Protein AF-0000000068181407 (afdb_homodimer)

Structure (mmCIF, N/CA/C/O backbone):
data_AF-0000000068181407-model_v1
#
loop_
_entity.id
_entity.type
_entity.pdbx_description
1 polymer 'Ferric uptake regulator family'
#
loop_
_atom_site.group_PDB
_atom_site.id
_atom_site.type_symbol
_atom_site.label_atom_id
_atom_site.label_alt_id
_atom_site.label_comp_id
_atom_site.label_asym_id
_atom_site.label_entity_id
_atom_site.label_seq_id
_atom_site.pdbx_PDB_ins_code
_atom_site.Cartn_x
_atom_site.Cartn_y
_atom_site.Cartn_z
_atom_site.occupancy
_atom_site.B_iso_or_equiv
_atom_site.auth_seq_id
_atom_site.auth_comp_id
_atom_site.auth_asym_id
_atom_site.auth_atom_id
_atom_site.pdbx_PDB_model_num
ATOM 1 N N . MET A 1 1 ? -2.697 -42.688 -22.031 1 29.45 1 MET A N 1
ATOM 2 C CA . MET A 1 1 ? -2.412 -41.875 -20.859 1 29.45 1 MET A CA 1
ATOM 3 C C . MET A 1 1 ? -1.99 -40.469 -21.281 1 29.45 1 MET A C 1
ATOM 5 O O . MET A 1 1 ? -0.887 -40.281 -21.781 1 29.45 1 MET A O 1
ATOM 9 N N . GLY A 1 2 ? -2.799 -39.781 -22.062 1 36.78 2 GLY A N 1
ATOM 10 C CA . GLY A 1 2 ? -2.494 -38.469 -22.625 1 36.78 2 GLY A CA 1
ATOM 11 C C . GLY A 1 2 ? -1.688 -37.594 -21.703 1 36.78 2 GLY A C 1
ATOM 12 O O . GLY A 1 2 ? -1.78 -37.719 -20.484 1 36.78 2 GLY A O 1
ATOM 13 N N . SER A 1 3 ? -0.492 -37.312 -22.047 1 40.19 3 SER A N 1
ATOM 14 C CA . SER A 1 3 ? 0.405 -36.438 -21.297 1 40.19 3 SER A CA 1
ATOM 15 C C . SER A 1 3 ? -0.364 -35.312 -20.609 1 40.19 3 SER A C 1
ATOM 17 O O . SER A 1 3 ? -0.998 -34.469 -21.281 1 40.19 3 SER A O 1
ATOM 19 N N . ARG A 1 4 ? -1.211 -35.469 -19.688 1 43.84 4 ARG A N 1
ATOM 20 C CA . ARG A 1 4 ? -1.927 -34.438 -18.953 1 43.84 4 ARG A CA 1
ATOM 21 C C . ARG A 1 4 ? -1.053 -33.219 -18.75 1 43.84 4 ARG A C 1
ATOM 23 O O . ARG A 1 4 ? -0.307 -33.125 -17.766 1 43.84 4 ARG A O 1
ATOM 30 N N . ALA A 1 5 ? -0.353 -32.75 -19.75 1 47.09 5 ALA A N 1
ATOM 31 C CA . ALA A 1 5 ? 0.424 -31.516 -19.812 1 47.09 5 ALA A CA 1
ATOM 32 C C . ALA A 1 5 ? -0.215 -30.422 -18.953 1 47.09 5 ALA A C 1
ATOM 34 O O . ALA A 1 5 ? -1.367 -30.031 -19.188 1 47.09 5 ALA A O 1
ATOM 35 N N . GLY A 1 6 ? -0.017 -30.438 -17.719 1 54.44 6 GLY A N 1
ATOM 36 C CA . GLY A 1 6 ? -0.616 -29.578 -16.703 1 54.44 6 GLY A CA 1
ATOM 37 C C . GLY A 1 6 ? -0.786 -28.141 -17.141 1 54.44 6 GLY A C 1
ATOM 38 O O . GLY A 1 6 ? -0.057 -27.672 -18.016 1 54.44 6 GLY A O 1
ATOM 39 N N . HIS A 1 7 ? -2.053 -27.656 -17.281 1 68.62 7 HIS A N 1
ATOM 40 C CA . HIS A 1 7 ? -2.355 -26.266 -17.609 1 68.62 7 HIS A CA 1
ATOM 41 C C . HIS A 1 7 ? -1.325 -25.312 -17 1 68.62 7 HIS A C 1
ATOM 43 O O . HIS A 1 7 ? -0.854 -25.547 -15.883 1 68.62 7 HIS A O 1
ATOM 49 N N . PRO A 1 8 ? -0.578 -24.578 -17.891 1 79.62 8 PRO A N 1
ATOM 50 C CA . PRO A 1 8 ? 0.436 -23.625 -17.453 1 79.62 8 PRO A CA 1
ATOM 51 C C . PRO A 1 8 ? 0.16 -23.094 -16.047 1 79.62 8 PRO A C 1
ATOM 53 O O . PRO A 1 8 ? 1.093 -22.906 -15.258 1 79.62 8 PRO A O 1
ATOM 56 N N . CYS A 1 9 ? -1.023 -23.094 -15.633 1 82.19 9 CYS A N 1
ATOM 57 C CA . CYS A 1 9 ? -1.385 -22.594 -14.312 1 82.19 9 CYS A CA 1
ATOM 58 C C . CYS A 1 9 ? -0.995 -23.594 -13.227 1 82.19 9 CYS A C 1
ATOM 60 O O . CYS A 1 9 ? -0.525 -23.203 -12.156 1 82.19 9 CYS A O 1
ATOM 62 N N . SER A 1 10 ? -1.112 -24.844 -13.578 1 86.62 10 SER A N 1
ATOM 63 C CA . SER A 1 10 ? -0.774 -25.875 -12.602 1 86.62 10 SER A CA 1
ATOM 64 C C . SER A 1 10 ? 0.728 -25.906 -12.344 1 86.62 10 SER A C 1
ATOM 66 O O . SER A 1 10 ? 1.158 -26.125 -11.203 1 86.62 10 SER A O 1
ATOM 68 N N . LEU A 1 11 ? 1.433 -25.688 -13.359 1 85.56 11 LEU A N 1
ATOM 69 C CA . LEU A 1 11 ? 2.887 -25.703 -13.242 1 85.56 11 LEU A CA 1
ATOM 70 C C . LEU A 1 11 ? 3.363 -24.547 -12.352 1 85.56 11 LEU A C 1
ATOM 72 O O . LEU A 1 11 ? 4.301 -24.719 -11.57 1 85.56 11 LEU A O 1
ATOM 76 N N . LYS A 1 12 ? 2.758 -23.469 -12.453 1 86.5 12 LYS A N 1
ATOM 77 C CA . LYS A 1 12 ? 3.096 -22.312 -11.633 1 86.5 12 LYS A CA 1
ATOM 78 C C . LYS A 1 12 ? 2.824 -22.578 -10.156 1 86.5 12 LYS A C 1
ATOM 80 O O . LYS A 1 12 ? 3.615 -22.203 -9.289 1 86.5 12 LYS A O 1
ATOM 85 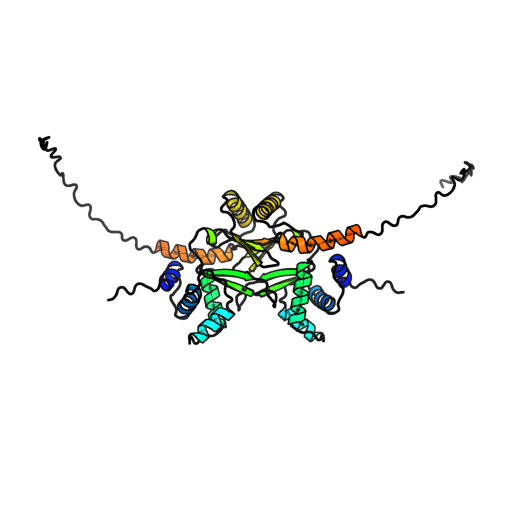N N . LEU A 1 13 ? 1.758 -23.266 -9.906 1 92 13 LEU A N 1
ATOM 86 C CA . LEU A 1 13 ? 1.399 -23.594 -8.531 1 92 13 LEU A CA 1
ATOM 87 C C . LEU A 1 13 ? 2.363 -24.625 -7.945 1 92 13 LEU A C 1
ATOM 89 O O . LEU A 1 13 ? 2.803 -24.484 -6.801 1 92 13 LEU A O 1
ATOM 93 N N . GLN A 1 14 ? 2.684 -25.547 -8.781 1 89.06 14 GLN A N 1
ATOM 94 C CA . GLN A 1 14 ? 3.619 -26.578 -8.344 1 89.06 14 GLN A CA 1
ATOM 95 C C . GLN A 1 14 ? 4.992 -25.984 -8.047 1 89.06 14 GLN A C 1
ATOM 97 O O . GLN A 1 14 ? 5.617 -26.328 -7.043 1 89.06 14 GLN A O 1
ATOM 102 N N . ALA A 1 15 ? 5.41 -25.125 -8.875 1 85.38 15 ALA A N 1
ATOM 103 C CA . ALA A 1 15 ? 6.703 -24.453 -8.703 1 85.38 15 ALA A CA 1
ATOM 104 C C . ALA A 1 15 ? 6.738 -23.656 -7.402 1 85.38 15 ALA A C 1
ATOM 106 O O . ALA A 1 15 ? 7.797 -23.484 -6.797 1 85.38 15 ALA A O 1
ATOM 107 N N . ALA A 1 16 ? 5.578 -23.266 -6.977 1 86.94 16 ALA A N 1
ATOM 108 C CA . ALA A 1 16 ? 5.477 -22.453 -5.762 1 86.94 16 ALA A CA 1
ATOM 109 C C . ALA A 1 16 ? 5.172 -23.328 -4.547 1 86.94 16 ALA A C 1
ATOM 111 O O . ALA A 1 16 ? 4.988 -22.812 -3.439 1 86.94 16 ALA A O 1
ATOM 112 N N . GLY A 1 17 ? 5.055 -24.578 -4.734 1 89.5 17 GLY A N 1
ATOM 113 C CA . GLY A 1 17 ? 4.77 -25.516 -3.656 1 89.5 17 GLY A CA 1
ATOM 114 C C . GLY A 1 17 ? 3.322 -25.484 -3.205 1 89.5 17 GLY A C 1
ATOM 115 O O . GLY A 1 17 ? 3.023 -25.766 -2.043 1 89.5 17 GLY A O 1
ATOM 116 N N . LEU A 1 18 ? 2.502 -25.078 -4.059 1 91.69 18 LEU A N 1
ATOM 117 C CA . LEU A 1 18 ? 1.086 -24.969 -3.719 1 91.69 18 LEU A CA 1
ATOM 118 C C . LEU A 1 18 ? 0.282 -26.062 -4.414 1 91.69 18 LEU A C 1
ATOM 120 O O . LEU A 1 18 ? 0.565 -26.422 -5.562 1 91.69 18 LEU A O 1
ATOM 124 N N . ARG A 1 19 ? -0.772 -26.469 -3.686 1 92.56 19 ARG A N 1
ATOM 125 C CA . ARG A 1 19 ? -1.704 -27.406 -4.297 1 92.56 19 ARG A CA 1
ATOM 126 C C . ARG A 1 19 ? -2.525 -26.734 -5.391 1 92.56 19 ARG A C 1
ATOM 128 O O . ARG A 1 19 ? -2.918 -25.578 -5.254 1 92.56 19 ARG A O 1
ATOM 135 N N . SER A 1 20 ? -2.781 -27.531 -6.41 1 93.12 20 SER A N 1
ATOM 136 C CA . SER A 1 20 ? -3.607 -27.031 -7.504 1 93.12 20 SER A CA 1
ATOM 137 C C . SER A 1 20 ? -5.09 -27.172 -7.188 1 93.12 20 SER A C 1
ATOM 139 O O .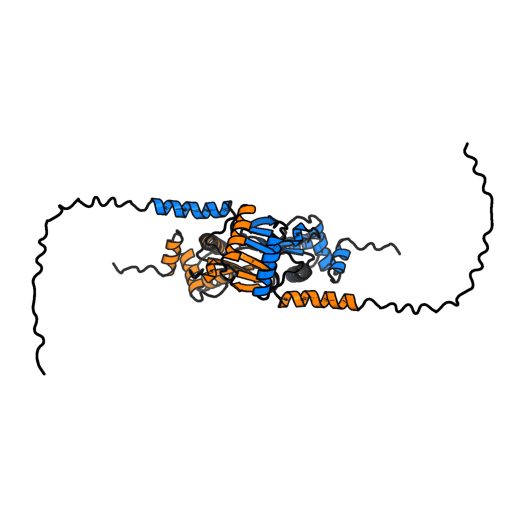 SER A 1 20 ? -5.766 -28.047 -7.75 1 93.12 20 SER A O 1
ATOM 141 N N . THR A 1 21 ? -5.613 -26.281 -6.43 1 94.12 21 THR A N 1
ATOM 142 C CA . THR A 1 21 ? -7.043 -26.312 -6.133 1 94.12 21 THR A CA 1
ATOM 143 C C . THR A 1 21 ? -7.836 -25.609 -7.234 1 94.12 21 THR A C 1
ATOM 145 O O . THR A 1 21 ? -7.285 -24.828 -8 1 94.12 21 THR A O 1
ATOM 148 N N . SER A 1 22 ? -9.07 -25.969 -7.254 1 93.94 22 SER A N 1
ATOM 149 C CA . SER A 1 22 ? -9.938 -25.359 -8.258 1 93.94 22 SER A CA 1
ATOM 150 C C . SER A 1 22 ? -9.969 -23.844 -8.117 1 93.94 22 SER A C 1
ATOM 152 O O . SER A 1 22 ? -9.961 -23.125 -9.117 1 93.94 22 SER A O 1
ATOM 154 N N . THR A 1 23 ? -9.969 -23.406 -6.902 1 94.81 23 THR A N 1
ATOM 155 C CA . THR A 1 23 ? -10.008 -21.984 -6.625 1 94.81 23 THR A CA 1
ATOM 156 C C . THR A 1 23 ? -8.758 -21.297 -7.164 1 94.81 23 THR A C 1
ATOM 158 O O . THR A 1 23 ? -8.844 -20.312 -7.895 1 94.81 23 THR A O 1
ATOM 161 N N . ARG A 1 24 ? -7.664 -21.844 -6.844 1 95.62 24 ARG A N 1
ATOM 162 C CA . ARG A 1 24 ? -6.398 -21.266 -7.281 1 95.62 24 ARG A CA 1
ATOM 163 C C . ARG A 1 24 ? -6.285 -21.281 -8.805 1 95.62 24 ARG A C 1
ATOM 165 O O . ARG A 1 24 ? -5.867 -20.297 -9.406 1 95.62 24 ARG A O 1
ATOM 172 N N . LEU A 1 25 ? -6.703 -22.344 -9.344 1 94.62 25 LEU A N 1
ATOM 173 C CA . LEU A 1 25 ? -6.637 -22.469 -10.797 1 94.62 25 LEU A CA 1
ATOM 174 C C . LEU A 1 25 ? -7.574 -21.469 -11.469 1 94.62 25 LEU A C 1
ATOM 176 O O . LEU A 1 25 ? -7.215 -20.859 -12.477 1 94.62 25 LEU A O 1
ATOM 180 N N . SER A 1 26 ? -8.734 -21.359 -10.977 1 95.44 26 SER A N 1
ATOM 181 C CA . SER A 1 26 ? -9.695 -20.422 -11.539 1 95.44 26 SER A CA 1
ATOM 182 C C . SER A 1 26 ? -9.188 -19 -11.469 1 95.44 26 SER A C 1
ATOM 184 O O . SER A 1 26 ? -9.344 -18.219 -12.414 1 95.44 26 SER A O 1
ATOM 186 N N . ILE A 1 27 ? -8.57 -18.656 -10.398 1 96.31 27 ILE A N 1
ATOM 187 C CA . ILE A 1 27 ? -8.016 -17.328 -10.219 1 96.31 27 ILE A CA 1
ATOM 188 C C . ILE A 1 27 ? -6.883 -17.094 -11.227 1 96.31 27 ILE A C 1
ATOM 190 O O . ILE A 1 27 ? -6.816 -16.047 -11.875 1 96.31 27 ILE A O 1
ATOM 194 N N . LEU A 1 28 ? -6.082 -18.062 -11.375 1 95 28 LEU A N 1
ATOM 195 C CA . LEU A 1 28 ? -4.961 -17.938 -12.305 1 95 28 LEU A CA 1
ATOM 196 C C . LEU A 1 28 ? -5.457 -17.797 -13.734 1 95 28 LEU A C 1
ATOM 198 O O . LEU A 1 28 ? -4.871 -17.047 -14.531 1 95 28 LEU A O 1
ATOM 202 N N . LYS A 1 29 ? -6.477 -18.469 -14.031 1 93.12 29 LYS A N 1
ATOM 203 C CA . LYS A 1 29 ? -7.047 -18.359 -15.367 1 93.12 29 LYS A CA 1
ATOM 204 C C . LYS A 1 29 ? -7.516 -16.938 -15.648 1 93.12 29 LYS A C 1
ATOM 206 O O . LYS A 1 29 ? -7.316 -16.406 -16.75 1 93.12 29 LYS A O 1
ATOM 211 N N . VAL A 1 30 ? -8.125 -16.328 -14.711 1 94.38 30 VAL A N 1
ATOM 212 C CA . VAL A 1 30 ? -8.562 -14.945 -14.836 1 94.38 30 VAL A CA 1
ATOM 213 C C . VAL A 1 30 ? -7.359 -14.039 -15.094 1 94.38 30 VAL A C 1
ATOM 215 O O . VAL A 1 30 ? -7.398 -13.188 -15.977 1 94.38 30 VAL A O 1
ATOM 218 N N . LEU A 1 31 ? -6.324 -14.297 -14.367 1 93.75 31 LEU A N 1
ATOM 219 C CA . LEU A 1 31 ? -5.152 -13.43 -14.422 1 93.75 31 LEU A CA 1
ATOM 220 C C . LEU A 1 31 ? -4.344 -13.688 -15.688 1 93.75 31 LEU A C 1
ATOM 222 O O . LEU A 1 31 ? -3.689 -12.781 -16.219 1 93.75 31 LEU A O 1
ATOM 226 N N . GLU A 1 32 ? -4.414 -14.82 -16.203 1 91.06 32 GLU A N 1
ATOM 227 C CA . GLU A 1 32 ? -3.662 -15.195 -17.391 1 91.06 32 GLU A CA 1
ATOM 228 C C . GLU A 1 32 ? -4.262 -14.547 -18.641 1 91.06 32 GLU A C 1
ATOM 230 O O . GLU A 1 32 ? -3.568 -14.367 -19.641 1 91.06 32 GLU A O 1
ATOM 235 N N . ALA A 1 33 ? -5.52 -14.328 -18.562 1 89.56 33 ALA A N 1
ATOM 236 C CA . ALA A 1 33 ? -6.164 -13.695 -19.719 1 89.56 33 ALA A CA 1
ATOM 237 C C . ALA A 1 33 ? -5.48 -12.375 -20.062 1 89.56 33 ALA A C 1
ATOM 239 O O . ALA A 1 33 ? -5.391 -12.016 -21.234 1 89.56 33 ALA A O 1
ATOM 240 N N . ASP A 1 34 ? -4.945 -11.656 -19.109 1 88.62 34 ASP A N 1
ATOM 241 C CA . ASP A 1 34 ? -4.098 -10.477 -19.234 1 88.62 34 ASP A CA 1
ATOM 242 C C . ASP A 1 34 ? -3.064 -10.406 -18.125 1 88.62 34 ASP A C 1
ATOM 244 O O . ASP A 1 34 ? -3.311 -9.805 -17.078 1 88.62 34 ASP A O 1
ATOM 248 N N . SER A 1 35 ? -1.988 -10.906 -18.438 1 83.88 35 SER A N 1
ATOM 249 C CA . SER A 1 35 ? -0.997 -11.148 -17.391 1 83.88 35 SER A CA 1
ATOM 250 C C . SER A 1 35 ? -0.324 -9.852 -16.953 1 83.88 35 SER A C 1
ATOM 252 O O . SER A 1 35 ? 0.334 -9.812 -15.906 1 83.88 35 SER A O 1
ATOM 254 N N . GLN A 1 36 ? -0.503 -8.805 -17.75 1 82.81 36 GLN A N 1
ATOM 255 C CA . GLN A 1 36 ? 0.172 -7.555 -17.406 1 82.81 36 GLN A CA 1
ATOM 256 C C . GLN A 1 36 ? -0.766 -6.602 -16.672 1 82.81 36 GLN A C 1
ATOM 258 O O . GLN A 1 36 ? -0.341 -5.543 -16.203 1 82.81 36 GLN A O 1
ATOM 263 N N . ARG A 1 37 ? -1.899 -7.039 -16.516 1 87.56 37 ARG A N 1
ATOM 264 C CA . ARG A 1 37 ? -2.924 -6.176 -15.938 1 87.56 37 ARG A CA 1
ATOM 265 C C . ARG A 1 37 ? -2.92 -6.273 -14.414 1 87.56 37 ARG A C 1
ATOM 267 O O . ARG A 1 37 ? -2.865 -7.375 -13.859 1 87.56 37 ARG A O 1
ATOM 274 N N . TRP A 1 38 ? -2.895 -5.125 -13.805 1 89.19 38 TRP A N 1
ATOM 275 C CA . TRP A 1 38 ? -3.191 -5.062 -12.375 1 89.19 38 TRP A CA 1
ATOM 276 C C . TRP A 1 38 ? -4.695 -5.086 -12.133 1 89.19 38 TRP A C 1
ATOM 278 O O . TRP A 1 38 ? -5.438 -4.297 -12.727 1 89.19 38 TRP A O 1
ATOM 288 N N . ILE A 1 39 ? -5.164 -5.996 -11.297 1 93.12 39 ILE A N 1
ATOM 289 C CA . ILE A 1 39 ? -6.602 -6.148 -11.109 1 93.12 39 ILE A CA 1
ATOM 290 C C . ILE A 1 39 ? -6.918 -6.254 -9.617 1 93.12 39 ILE A C 1
ATOM 292 O O . ILE A 1 39 ? -6.188 -6.902 -8.867 1 93.12 39 ILE A O 1
ATOM 296 N N . GLU A 1 40 ? -8.023 -5.699 -9.211 1 92.44 40 GLU A N 1
ATOM 297 C CA . GLU A 1 40 ? -8.469 -5.754 -7.82 1 92.44 40 GLU A CA 1
ATOM 298 C C . GLU A 1 40 ? -9.055 -7.117 -7.48 1 92.44 40 GLU A C 1
ATOM 300 O O . GLU A 1 40 ? -9.625 -7.789 -8.344 1 92.44 40 GLU A O 1
ATOM 305 N N . GLY A 1 41 ? -8.984 -7.453 -6.184 1 94.56 41 GLY A N 1
ATOM 306 C CA . GLY A 1 41 ? -9.562 -8.711 -5.738 1 94.56 41 GLY A CA 1
ATOM 307 C C . GLY A 1 41 ? -11.047 -8.812 -6.012 1 94.56 41 GLY A C 1
ATOM 308 O O . GLY A 1 41 ? -11.539 -9.867 -6.441 1 94.56 41 GLY A O 1
ATOM 309 N N . GLU A 1 42 ? -11.734 -7.707 -5.773 1 93.31 42 GLU A N 1
ATOM 310 C CA . GLU A 1 42 ? -13.172 -7.688 -6.031 1 93.31 42 GLU A CA 1
ATOM 311 C C . GLU A 1 42 ? -13.469 -7.898 -7.516 1 93.31 42 GLU A C 1
ATOM 313 O O . GLU A 1 42 ? -14.461 -8.539 -7.871 1 93.31 42 GLU A O 1
ATOM 318 N N . ALA A 1 43 ? -12.68 -7.344 -8.328 1 94.75 43 ALA A N 1
ATOM 319 C CA . ALA A 1 43 ? -12.852 -7.527 -9.766 1 94.75 43 ALA A CA 1
ATOM 320 C C . ALA A 1 43 ? -12.617 -8.977 -10.172 1 94.75 43 ALA A C 1
ATOM 322 O O . ALA A 1 43 ? -13.352 -9.523 -11 1 94.75 43 ALA A O 1
ATOM 323 N N . ILE A 1 44 ? -11.602 -9.531 -9.586 1 96.94 44 ILE A N 1
ATOM 324 C CA . ILE A 1 44 ? -11.352 -10.945 -9.82 1 96.94 44 ILE A CA 1
ATOM 325 C C . ILE A 1 44 ? -12.578 -11.758 -9.414 1 96.94 44 ILE A C 1
ATOM 327 O O . ILE A 1 44 ? -13.039 -12.625 -10.156 1 96.94 44 ILE A O 1
ATOM 331 N N . PHE A 1 45 ? -13.164 -11.43 -8.32 1 97.5 45 PHE A N 1
ATOM 332 C CA . PHE A 1 45 ? -14.352 -12.094 -7.797 1 97.5 45 PHE A CA 1
ATOM 333 C C . PHE A 1 45 ? -15.508 -11.992 -8.781 1 97.5 45 PHE A C 1
ATOM 335 O O . PHE A 1 45 ? -16.141 -13 -9.125 1 97.5 45 PHE A O 1
ATOM 342 N N . ARG A 1 46 ? -15.695 -10.867 -9.219 1 97.69 46 ARG A N 1
ATOM 343 C CA . ARG A 1 46 ? -16.781 -10.633 -10.164 1 97.69 46 ARG A CA 1
ATOM 344 C C . ARG A 1 46 ? -16.562 -11.43 -11.445 1 97.69 46 ARG A C 1
ATOM 346 O O . ARG A 1 46 ? -17.516 -11.977 -12.008 1 97.69 46 ARG A O 1
ATOM 353 N N . GLU A 1 47 ? -15.359 -11.414 -11.898 1 96.81 47 GLU A N 1
ATOM 354 C CA . GLU A 1 47 ? -15.055 -12.164 -13.117 1 96.81 47 GLU A CA 1
ATOM 355 C C . GLU A 1 47 ? -15.281 -13.664 -12.906 1 96.81 47 GLU A C 1
ATOM 357 O O . GLU A 1 47 ? -15.773 -14.352 -13.797 1 96.81 47 GLU A O 1
ATOM 362 N N . LEU A 1 48 ? -14.906 -14.141 -11.773 1 97.31 48 LEU A N 1
ATOM 363 C CA . LEU A 1 48 ? -15.109 -15.547 -11.461 1 97.31 48 LEU A CA 1
ATOM 364 C C . LEU A 1 48 ? -16.594 -15.891 -11.445 1 97.31 48 LEU A C 1
ATOM 366 O O . LEU A 1 48 ? -17.016 -16.906 -12.008 1 97.31 48 LEU A O 1
ATOM 370 N N . ILE A 1 49 ? -17.375 -15.055 -10.836 1 97.12 49 ILE A N 1
ATOM 371 C CA . ILE A 1 49 ? -18.812 -15.25 -10.797 1 97.12 49 ILE A CA 1
ATOM 372 C C . ILE A 1 49 ? -19.375 -15.234 -12.211 1 97.12 49 ILE A C 1
ATOM 374 O O . ILE A 1 49 ? -20.203 -16.078 -12.578 1 97.12 49 ILE A O 1
ATOM 378 N N . ALA A 1 50 ? -18.938 -14.344 -12.977 1 96.31 50 ALA A N 1
ATOM 379 C CA . ALA A 1 50 ? -19.391 -14.211 -14.359 1 96.31 50 ALA A CA 1
ATOM 380 C C . ALA A 1 50 ? -19.078 -15.477 -15.164 1 96.31 50 ALA A C 1
ATOM 382 O O . ALA A 1 50 ? -19.812 -15.82 -16.094 1 96.31 50 ALA A O 1
ATOM 383 N N . ARG A 1 51 ? -18.062 -16.109 -14.773 1 93.94 51 ARG A N 1
ATOM 384 C CA . ARG A 1 51 ? -17.641 -17.328 -15.453 1 93.94 51 ARG A CA 1
ATOM 385 C C . ARG A 1 51 ? -18.328 -18.562 -14.875 1 93.94 51 ARG A C 1
ATOM 387 O O . ARG A 1 51 ? -18.078 -19.688 -15.305 1 93.94 51 ARG A O 1
ATOM 394 N N . GLY A 1 52 ? -19.156 -18.328 -13.867 1 94.12 52 GLY A N 1
ATOM 395 C CA . GLY A 1 52 ? -19.984 -19.422 -13.367 1 94.12 52 GLY A CA 1
ATOM 396 C C . GLY A 1 52 ? -19.406 -20.094 -12.148 1 94.12 52 GLY A C 1
ATOM 397 O O . GLY A 1 52 ? -19.875 -21.172 -11.734 1 94.12 52 GLY A O 1
ATOM 398 N N . THR A 1 53 ? -18.344 -19.531 -11.617 1 94.75 53 THR A N 1
ATOM 399 C CA . THR A 1 53 ? -17.719 -20.109 -10.438 1 94.75 53 THR A CA 1
ATOM 400 C C . THR A 1 53 ? -18.484 -19.75 -9.18 1 94.75 53 THR A C 1
ATOM 402 O O . THR A 1 53 ? -18.859 -18.594 -8.992 1 94.75 53 THR A O 1
ATOM 405 N N . THR A 1 54 ? -18.812 -20.719 -8.305 1 95.19 54 THR A N 1
ATOM 406 C CA . THR A 1 54 ? -19.406 -20.453 -7 1 95.19 54 THR A CA 1
ATOM 407 C C . THR A 1 54 ? -18.328 -20.297 -5.934 1 95.19 54 THR A C 1
ATOM 409 O O . THR A 1 54 ? -17.688 -21.281 -5.547 1 95.19 54 THR A O 1
ATOM 412 N N . ILE A 1 55 ? -18.188 -19.172 -5.496 1 96.44 55 ILE A N 1
ATOM 413 C CA . ILE A 1 55 ? -17.094 -18.891 -4.562 1 96.44 55 ILE A CA 1
ATOM 414 C C . ILE A 1 55 ? -17.438 -17.656 -3.738 1 96.44 55 ILE A C 1
ATOM 416 O O . ILE A 1 55 ? -18.156 -16.766 -4.203 1 96.44 55 ILE A O 1
ATOM 420 N N . SER A 1 56 ? -16.969 -17.609 -2.545 1 96.56 56 SER A N 1
ATOM 421 C CA . SER A 1 56 ? -17.172 -16.422 -1.712 1 96.56 56 SER A CA 1
ATOM 422 C C . SER A 1 56 ? -16.016 -15.445 -1.871 1 96.56 56 SER A C 1
ATOM 424 O O . SER A 1 56 ? -14.906 -15.828 -2.238 1 96.56 56 SER A O 1
ATOM 426 N N . LEU A 1 57 ? -16.312 -14.234 -1.613 1 95.75 57 LEU A N 1
ATOM 427 C CA . LEU A 1 57 ? -15.281 -13.195 -1.657 1 95.75 57 LEU A CA 1
ATOM 428 C C . LEU A 1 57 ? -14.164 -13.5 -0.669 1 95.75 57 LEU A C 1
ATOM 430 O O . LEU A 1 57 ? -12.984 -13.312 -0.986 1 95.75 57 LEU A O 1
ATOM 434 N N . ALA A 1 58 ? -14.508 -13.969 0.445 1 94.81 58 ALA A N 1
ATOM 435 C CA . ALA A 1 58 ? -13.523 -14.328 1.466 1 94.81 58 ALA A CA 1
ATOM 436 C C . ALA A 1 58 ? -12.562 -15.398 0.954 1 94.81 58 ALA A C 1
ATOM 438 O O . ALA A 1 58 ? -11.352 -15.312 1.184 1 94.81 58 ALA A O 1
ATOM 439 N N . THR A 1 59 ? -13.055 -16.328 0.266 1 96.31 59 THR A N 1
ATOM 440 C CA . THR A 1 59 ? -12.242 -17.406 -0.284 1 96.31 59 THR A CA 1
ATOM 441 C C . THR A 1 59 ? -11.273 -16.875 -1.34 1 96.31 59 THR A C 1
ATOM 443 O O . THR A 1 59 ? -10.125 -17.312 -1.417 1 96.31 59 THR A O 1
ATOM 446 N N . VAL A 1 60 ? -11.789 -15.977 -2.141 1 96.94 60 VAL A N 1
ATOM 447 C CA . VAL A 1 60 ? -10.945 -15.359 -3.154 1 96.94 60 VAL A CA 1
ATOM 448 C C . VAL A 1 60 ? -9.758 -14.672 -2.484 1 96.94 60 VAL A C 1
ATOM 450 O O . VAL A 1 60 ? -8.602 -14.883 -2.881 1 96.94 60 VAL A O 1
ATOM 453 N N . TYR A 1 61 ? -10.031 -13.969 -1.468 1 95 61 TYR A N 1
ATOM 454 C CA . TYR A 1 61 ? -8.953 -13.211 -0.842 1 95 61 TYR A CA 1
ATOM 455 C C . TYR A 1 61 ? -8 -14.133 -0.092 1 95 61 TYR A C 1
ATOM 457 O O . TYR A 1 61 ? -6.797 -13.867 -0.026 1 95 61 TYR A O 1
ATOM 465 N N . ARG A 1 62 ? -8.477 -15.219 0.382 1 93.94 62 ARG A N 1
ATOM 466 C CA . ARG A 1 62 ? -7.602 -16.203 1.009 1 93.94 62 ARG A CA 1
ATOM 467 C C . ARG A 1 62 ? -6.645 -16.812 -0.01 1 93.94 62 ARG A C 1
ATOM 469 O O . ARG A 1 62 ? -5.449 -16.953 0.258 1 93.94 62 ARG A O 1
ATOM 476 N N . ALA A 1 63 ? -7.23 -17.125 -1.107 1 95.88 63 ALA A N 1
ATOM 477 C CA . ALA A 1 63 ? -6.402 -17.688 -2.174 1 95.88 63 ALA A CA 1
ATOM 478 C C . ALA A 1 63 ? -5.383 -16.656 -2.666 1 95.88 63 ALA A C 1
ATOM 480 O O . ALA A 1 63 ? -4.219 -17 -2.893 1 95.88 63 ALA A O 1
ATOM 481 N N . LEU A 1 64 ? -5.848 -15.453 -2.82 1 95.31 64 LEU A N 1
ATOM 482 C CA . LEU A 1 64 ? -4.957 -14.391 -3.273 1 95.31 64 LEU A CA 1
ATOM 483 C C . LEU A 1 64 ? -3.809 -14.188 -2.291 1 95.31 64 LEU A C 1
ATOM 485 O O . LEU A 1 64 ? -2.662 -13.992 -2.701 1 95.31 64 LEU A O 1
ATOM 489 N N . LYS A 1 65 ? -4.164 -14.195 -1.062 1 91.19 65 LYS A N 1
ATOM 490 C CA . LYS A 1 65 ? -3.141 -14.055 -0.029 1 91.19 65 LYS A CA 1
ATOM 491 C C . LYS A 1 65 ? -2.092 -15.156 -0.134 1 91.19 65 LYS A C 1
ATOM 493 O O . LYS A 1 65 ? -0.891 -14.883 -0.105 1 91.19 65 LYS A O 1
ATOM 498 N N . ASP A 1 66 ? -2.518 -16.359 -0.289 1 90.81 66 ASP A N 1
ATOM 499 C CA . ASP A 1 66 ? -1.615 -17.516 -0.396 1 90.81 66 ASP A CA 1
ATOM 500 C C . ASP A 1 66 ? -0.735 -17.406 -1.639 1 90.81 66 ASP A C 1
ATOM 502 O O . ASP A 1 66 ? 0.474 -17.641 -1.572 1 90.81 66 ASP A O 1
ATOM 506 N N . LEU A 1 67 ? -1.386 -17.109 -2.709 1 92.69 67 LEU A N 1
ATOM 507 C CA . LEU A 1 67 ? -0.674 -17 -3.977 1 92.69 67 LEU A CA 1
ATOM 508 C C . LEU A 1 67 ? 0.364 -15.883 -3.924 1 92.69 67 LEU A C 1
ATOM 510 O O . LEU A 1 67 ? 1.466 -16.031 -4.457 1 92.69 67 LEU A O 1
ATOM 514 N N . ASP A 1 68 ? 0.04 -14.789 -3.34 1 89.5 68 ASP A N 1
ATOM 515 C CA . ASP A 1 68 ? 0.959 -13.672 -3.164 1 89.5 68 ASP A CA 1
ATOM 516 C C . ASP A 1 68 ? 2.131 -14.055 -2.266 1 89.5 68 ASP A C 1
ATOM 518 O O . ASP A 1 68 ? 3.287 -13.781 -2.594 1 89.5 68 ASP A O 1
ATOM 522 N N . HIS A 1 69 ? 1.783 -14.688 -1.193 1 85.25 69 HIS A N 1
ATOM 523 C CA . HIS A 1 69 ? 2.803 -15.07 -0.225 1 85.25 69 HIS A CA 1
ATOM 524 C C . HIS A 1 69 ? 3.834 -16 -0.853 1 85.25 69 HIS A C 1
ATOM 526 O O . HIS A 1 69 ? 5.012 -15.969 -0.492 1 85.25 69 HIS A O 1
ATOM 532 N N . ARG A 1 70 ? 3.359 -16.766 -1.8 1 86.75 70 ARG A N 1
ATOM 533 C CA . ARG A 1 70 ? 4.246 -17.766 -2.389 1 86.75 70 ARG A CA 1
ATOM 534 C C . ARG A 1 70 ? 4.891 -17.234 -3.666 1 86.75 70 ARG A C 1
ATOM 536 O O . ARG A 1 70 ? 5.574 -17.984 -4.375 1 86.75 70 ARG A O 1
ATOM 543 N N . GLY A 1 71 ? 4.531 -16.047 -4.016 1 84.94 71 GLY A N 1
ATOM 544 C CA . GLY A 1 71 ? 5.227 -15.391 -5.105 1 84.94 71 GLY A CA 1
ATOM 545 C C . GLY A 1 71 ? 4.605 -15.656 -6.461 1 84.94 71 GLY A C 1
ATOM 546 O O . GLY A 1 71 ? 5.191 -15.336 -7.496 1 84.94 71 GLY A O 1
ATOM 547 N N . VAL A 1 72 ? 3.531 -16.266 -6.48 1 89 72 VAL A N 1
ATOM 548 C CA . VAL A 1 72 ? 2.85 -16.531 -7.742 1 89 72 VAL A CA 1
ATOM 549 C C . VAL A 1 72 ? 2.244 -15.242 -8.281 1 89 72 VAL A C 1
ATOM 551 O O . VAL A 1 72 ? 2.184 -15.039 -9.5 1 89 72 VAL A O 1
ATOM 554 N N . LEU A 1 73 ? 1.857 -14.398 -7.371 1 90.94 73 LEU A N 1
ATOM 555 C CA . LEU A 1 73 ? 1.296 -13.102 -7.715 1 90.94 73 LEU A CA 1
ATOM 556 C C . LEU A 1 73 ? 2.146 -11.969 -7.137 1 90.94 73 LEU A C 1
ATOM 558 O O . LEU A 1 73 ? 2.934 -12.195 -6.215 1 90.94 73 LEU A O 1
ATOM 562 N N . LEU A 1 74 ? 1.943 -10.875 -7.738 1 86.25 74 LEU A N 1
ATOM 563 C CA . LEU A 1 74 ? 2.416 -9.609 -7.172 1 86.25 74 LEU A CA 1
ATOM 564 C C . LEU A 1 74 ? 1.253 -8.797 -6.621 1 86.25 74 LEU A C 1
ATOM 566 O O . LEU A 1 74 ? 0.173 -8.766 -7.219 1 86.25 74 LEU A O 1
ATOM 570 N N . ARG A 1 75 ? 1.542 -8.219 -5.551 1 88.81 75 ARG A N 1
ATOM 571 C CA . ARG A 1 75 ? 0.554 -7.332 -4.945 1 88.81 75 ARG A CA 1
ATOM 572 C C . ARG A 1 75 ? 1.083 -5.906 -4.852 1 88.81 75 ARG A C 1
ATOM 574 O O . ARG A 1 75 ? 2.23 -5.688 -4.461 1 88.81 75 ARG A O 1
ATOM 581 N N . GLU A 1 76 ? 0.262 -4.984 -5.238 1 83.81 76 GLU A N 1
ATOM 582 C CA . GLU A 1 76 ? 0.562 -3.562 -5.109 1 83.81 76 GLU A CA 1
ATOM 583 C C . GLU A 1 76 ? -0.638 -2.793 -4.562 1 83.81 76 GLU A C 1
ATOM 585 O O . GLU A 1 76 ? -1.743 -3.332 -4.48 1 83.81 76 GLU A O 1
ATOM 590 N N . TRP A 1 77 ? -0.311 -1.62 -4.188 1 82.06 77 TRP A N 1
ATOM 591 C CA . TRP A 1 77 ? -1.351 -0.767 -3.621 1 82.06 77 TRP A CA 1
ATOM 592 C C . TRP A 1 77 ? -1.631 0.425 -4.531 1 82.06 77 TRP A C 1
ATOM 594 O O . TRP A 1 77 ? -0.703 1.088 -5 1 82.06 77 TRP A O 1
ATOM 604 N N . ARG A 1 78 ? -2.85 0.645 -4.781 1 78.62 78 ARG A N 1
ATOM 605 C CA . ARG A 1 78 ? -3.207 1.788 -5.613 1 78.62 78 ARG A CA 1
ATOM 606 C C . ARG A 1 78 ? -4.184 2.709 -4.891 1 78.62 78 ARG A C 1
ATOM 608 O O . ARG A 1 78 ? -5.094 2.242 -4.203 1 78.62 78 ARG A O 1
ATOM 615 N N . VAL A 1 79 ? -3.861 3.938 -5.051 1 75.69 79 VAL A N 1
ATOM 616 C CA . VAL A 1 79 ? -4.746 4.941 -4.469 1 75.69 79 VAL A CA 1
ATOM 617 C C . VAL A 1 79 ? -6.066 4.973 -5.238 1 75.69 79 VAL A C 1
ATOM 619 O O . VAL A 1 79 ? -6.082 4.867 -6.465 1 75.69 79 VAL A O 1
ATOM 622 N N . GLY A 1 80 ? -7.16 4.98 -4.469 1 76.06 80 GLY A N 1
ATOM 623 C CA . GLY A 1 80 ? -8.484 5.055 -5.07 1 76.06 80 GLY A CA 1
ATOM 624 C C . GLY A 1 80 ? -9.469 5.875 -4.254 1 76.06 80 GLY A C 1
ATOM 625 O O . GLY A 1 80 ? -9.078 6.543 -3.293 1 76.06 80 GLY A O 1
ATOM 626 N N . ALA A 1 81 ? -10.703 5.867 -4.742 1 76.38 81 ALA A N 1
ATOM 627 C CA . ALA A 1 81 ? -11.766 6.672 -4.141 1 76.38 81 ALA A CA 1
ATOM 628 C C . ALA A 1 81 ? -11.945 6.324 -2.666 1 76.38 81 ALA A C 1
ATOM 630 O O . ALA A 1 81 ? -12.312 7.184 -1.859 1 76.38 81 ALA A O 1
ATOM 631 N N . SER A 1 82 ? -11.625 5.148 -2.299 1 78.44 82 SER A N 1
ATOM 632 C CA . SER A 1 82 ? -11.781 4.703 -0.918 1 78.44 82 SER A CA 1
ATOM 633 C C . SER A 1 82 ? -10.438 4.652 -0.201 1 78.44 82 SER A C 1
ATOM 635 O O . SER A 1 82 ? -10.203 3.771 0.628 1 78.44 82 SER A O 1
ATOM 637 N N . GLY A 1 83 ? -9.531 5.586 -0.62 1 78.19 83 GLY A N 1
ATOM 638 C CA . GLY A 1 83 ? -8.219 5.656 0.004 1 78.19 83 GLY A CA 1
ATOM 639 C C . GLY A 1 83 ? -7.176 4.812 -0.704 1 78.19 83 GLY A C 1
ATOM 640 O O . GLY A 1 83 ? -6.043 5.258 -0.902 1 78.19 83 GLY A O 1
ATOM 641 N N . GLY A 1 84 ? -7.664 3.551 -1.072 1 79.81 84 GLY A N 1
ATOM 642 C CA . GLY A 1 84 ? -6.766 2.674 -1.807 1 79.81 84 GLY A CA 1
ATOM 643 C C . GLY A 1 84 ? -7.113 1.205 -1.662 1 79.81 84 GLY A C 1
ATOM 644 O O . GLY A 1 84 ? -7.84 0.822 -0.741 1 79.81 84 GLY A O 1
ATOM 645 N N . LYS A 1 85 ? -6.691 0.504 -2.639 1 81.94 85 LYS A N 1
ATOM 646 C CA . LYS A 1 85 ? -6.973 -0.929 -2.678 1 81.94 85 LYS A CA 1
ATOM 647 C C . LYS A 1 85 ? -5.754 -1.712 -3.166 1 81.94 85 LYS A C 1
ATOM 649 O O . LYS A 1 85 ? -4.91 -1.174 -3.885 1 81.94 85 LYS A O 1
ATOM 654 N N . ALA A 1 86 ? -5.73 -2.949 -2.672 1 88.81 86 ALA A N 1
ATOM 655 C CA . ALA A 1 86 ? -4.715 -3.85 -3.213 1 88.81 86 ALA A CA 1
ATOM 656 C C . ALA A 1 86 ? -5.062 -4.277 -4.637 1 88.81 86 ALA A C 1
ATOM 658 O O . ALA A 1 86 ? -6.234 -4.508 -4.953 1 88.81 86 ALA A O 1
ATOM 659 N N . VAL A 1 87 ? -4.066 -4.383 -5.438 1 90.25 87 VAL A N 1
ATOM 660 C CA . VAL A 1 87 ? -4.203 -4.934 -6.781 1 90.25 87 VAL A CA 1
ATOM 661 C C . VAL A 1 87 ? -3.186 -6.051 -6.988 1 90.25 87 VAL A C 1
ATOM 663 O O . VAL A 1 87 ? -2.145 -6.082 -6.328 1 90.25 87 VAL A O 1
ATOM 666 N N . TYR A 1 88 ? -3.529 -6.918 -7.945 1 92.69 88 TYR A N 1
ATOM 667 C CA . TYR A 1 88 ? -2.729 -8.125 -8.141 1 92.69 88 TYR A CA 1
ATOM 668 C C . TYR A 1 88 ? -2.373 -8.312 -9.609 1 92.69 88 TYR A C 1
ATOM 670 O O . TYR A 1 88 ? -3.148 -7.941 -10.492 1 92.69 88 TYR A O 1
ATOM 678 N N . ARG A 1 89 ? -1.286 -8.898 -9.797 1 91.12 89 ARG A N 1
ATOM 679 C CA . ARG A 1 89 ? -0.799 -9.273 -11.125 1 91.12 89 ARG A CA 1
ATOM 680 C C . ARG A 1 89 ? -0.02 -10.586 -11.062 1 91.12 89 ARG A C 1
ATOM 682 O O . ARG A 1 89 ? 0.616 -10.891 -10.055 1 91.12 89 ARG A O 1
ATOM 689 N N . LEU A 1 90 ? -0.158 -11.289 -12.133 1 90.5 90 LEU A N 1
ATOM 690 C CA . LEU A 1 90 ? 0.653 -12.5 -12.211 1 90.5 90 LEU A CA 1
ATOM 691 C C . LEU A 1 90 ? 2.139 -12.156 -12.18 1 90.5 90 LEU A C 1
ATOM 693 O O . LEU A 1 90 ? 2.582 -11.234 -12.867 1 90.5 90 LEU A O 1
ATOM 697 N N . SER A 1 91 ? 2.857 -12.867 -11.32 1 86.44 91 SER A N 1
ATOM 698 C CA . SER A 1 91 ? 4.305 -12.68 -11.273 1 86.44 91 SER A CA 1
ATOM 699 C C . SER A 1 91 ? 4.973 -13.258 -12.516 1 86.44 91 SER A C 1
ATOM 701 O O . SER A 1 91 ? 4.664 -14.375 -12.938 1 86.44 91 SER A O 1
ATOM 703 N N . SER A 1 92 ? 5.672 -12.336 -13.164 1 76.5 92 SER A N 1
ATOM 704 C CA . SER A 1 92 ? 6.457 -12.859 -14.273 1 76.5 92 SER A CA 1
ATOM 705 C C . SER A 1 92 ? 7.848 -13.289 -13.812 1 76.5 92 SER A C 1
ATOM 707 O O . SER A 1 92 ? 8.383 -12.734 -12.852 1 76.5 92 SER A O 1
ATOM 709 N N . HIS A 1 93 ? 8.273 -14.383 -14.062 1 64.56 93 HIS A N 1
ATOM 710 C CA . HIS A 1 93 ? 9.609 -14.852 -13.711 1 64.56 93 HIS A CA 1
ATOM 711 C C . HIS A 1 93 ? 10.688 -13.969 -14.336 1 64.56 93 HIS A C 1
ATOM 713 O O . HIS A 1 93 ? 11.875 -14.234 -14.18 1 64.56 93 HIS A O 1
ATOM 719 N N . ASP A 1 94 ? 10.188 -12.883 -14.875 1 62.53 94 ASP A N 1
ATOM 720 C CA . ASP A 1 94 ? 11.195 -12.008 -15.477 1 62.53 94 ASP A CA 1
ATOM 721 C C . ASP A 1 94 ? 11.891 -11.164 -14.406 1 62.53 94 ASP A C 1
ATOM 723 O O . ASP A 1 94 ? 11.336 -10.914 -13.344 1 62.53 94 ASP A O 1
ATOM 727 N N . LEU A 1 95 ? 13.164 -10.922 -14.68 1 57.75 95 LEU A N 1
ATOM 728 C CA . LEU A 1 95 ? 14.078 -10.219 -13.789 1 57.75 95 LEU A CA 1
ATOM 729 C C . LEU A 1 95 ? 13.484 -8.883 -13.336 1 57.75 95 LEU A C 1
ATOM 731 O O . LEU A 1 95 ? 13.688 -8.461 -12.203 1 57.75 95 LEU A O 1
ATOM 735 N N . GLN A 1 96 ? 12.727 -8.297 -14.195 1 57.88 96 GLN A N 1
ATOM 736 C CA . GLN A 1 96 ? 12.227 -6.965 -13.875 1 57.88 96 GLN A CA 1
ATOM 737 C C . GLN A 1 96 ? 11.242 -7.008 -12.719 1 57.88 96 GLN A C 1
ATOM 739 O O . GLN A 1 96 ? 11.25 -6.125 -11.859 1 57.88 96 GLN A O 1
ATOM 744 N N . ASP A 1 97 ? 10.469 -8.039 -12.664 1 60.69 97 ASP A N 1
ATOM 745 C CA . ASP A 1 97 ? 9.469 -8.172 -11.617 1 60.69 97 ASP A CA 1
ATOM 746 C C . ASP A 1 97 ? 10.117 -8.508 -10.273 1 60.69 97 ASP A C 1
ATOM 748 O O . ASP A 1 97 ? 9.562 -8.195 -9.219 1 60.69 97 ASP A O 1
ATOM 752 N N . ARG A 1 98 ? 11.359 -8.898 -10.453 1 62.59 98 ARG A N 1
ATOM 753 C CA . ARG A 1 98 ? 11.992 -9.414 -9.242 1 62.59 98 ARG A CA 1
ATOM 754 C C . ARG A 1 98 ? 12.734 -8.312 -8.5 1 62.59 98 ARG A C 1
ATOM 756 O O . ARG A 1 98 ? 12.961 -8.414 -7.293 1 62.59 98 ARG A O 1
ATOM 763 N N . LYS A 1 99 ? 13.031 -7.32 -9.234 1 72.44 99 LYS A N 1
ATOM 764 C CA . LYS A 1 99 ? 13.922 -6.336 -8.625 1 72.44 99 LYS A CA 1
ATOM 765 C C . LYS A 1 99 ? 13.133 -5.297 -7.828 1 72.44 99 LYS A C 1
ATOM 767 O O . LYS A 1 99 ? 13.664 -4.691 -6.895 1 72.44 99 LYS A O 1
ATOM 772 N N . GLY A 1 100 ? 11.891 -5.121 -8.219 1 82.75 100 GLY A N 1
ATOM 773 C CA . GLY A 1 100 ? 11.094 -4.16 -7.469 1 82.75 100 GLY A CA 1
ATOM 774 C C . GLY A 1 100 ? 10.719 -2.936 -8.281 1 82.75 100 GLY A C 1
ATOM 775 O O . GLY A 1 100 ? 10.961 -2.889 -9.492 1 82.75 100 GLY A O 1
ATOM 776 N N . ALA A 1 101 ? 10.047 -2.027 -7.664 1 87.94 101 ALA A N 1
ATOM 777 C CA . ALA A 1 101 ? 9.531 -0.845 -8.352 1 87.94 101 ALA A CA 1
ATOM 778 C C . ALA A 1 101 ? 9.5 0.359 -7.414 1 87.94 101 ALA A C 1
ATOM 780 O O . ALA A 1 101 ? 9.477 0.201 -6.191 1 87.94 101 ALA A O 1
ATOM 781 N N . ILE A 1 102 ? 9.656 1.518 -8.039 1 90.5 102 ILE A N 1
ATOM 782 C CA . ILE A 1 102 ? 9.352 2.771 -7.363 1 90.5 102 ILE A CA 1
ATOM 783 C C . ILE A 1 102 ? 7.934 3.221 -7.707 1 90.5 102 ILE A C 1
ATOM 785 O O . ILE A 1 102 ? 7.551 3.238 -8.883 1 90.5 102 ILE A O 1
ATOM 789 N N . VAL A 1 103 ? 7.18 3.516 -6.68 1 90.12 103 VAL A N 1
ATOM 790 C CA . VAL A 1 103 ? 5.766 3.822 -6.875 1 90.12 103 VAL A CA 1
ATOM 791 C C . VAL A 1 103 ? 5.438 5.172 -6.238 1 90.12 103 VAL A C 1
ATOM 793 O O . VAL A 1 103 ? 5.836 5.441 -5.105 1 90.12 103 VAL A O 1
ATOM 796 N N . CYS A 1 104 ? 4.711 5.938 -6.984 1 90.75 104 CYS A N 1
ATOM 797 C CA . CYS A 1 104 ? 4.27 7.207 -6.422 1 90.75 104 CYS A CA 1
ATOM 798 C C . CYS A 1 104 ? 3.154 6.996 -5.402 1 90.75 104 CYS A C 1
ATOM 800 O O . CYS A 1 104 ? 2.125 6.398 -5.723 1 90.75 104 CYS A O 1
ATOM 802 N N . ARG A 1 105 ? 3.332 7.574 -4.316 1 86 105 ARG A N 1
ATOM 803 C CA . ARG A 1 105 ? 2.361 7.391 -3.244 1 86 105 ARG A CA 1
ATOM 804 C C . ARG A 1 105 ? 1.074 8.156 -3.529 1 86 105 ARG A C 1
ATOM 806 O O . ARG A 1 105 ? 0.033 7.875 -2.932 1 86 105 ARG A O 1
ATOM 813 N N . GLN A 1 106 ? 1.089 9.07 -4.414 1 83.38 106 GLN A N 1
ATOM 814 C CA . GLN A 1 106 ? -0.047 9.961 -4.629 1 83.38 106 GLN A CA 1
ATOM 815 C C . GLN A 1 106 ? -0.865 9.523 -5.844 1 83.38 106 GLN A C 1
ATOM 817 O O . GLN A 1 106 ? -2.092 9.43 -5.77 1 83.38 106 GLN A O 1
ATOM 822 N N . CYS A 1 107 ? -0.223 9.281 -6.918 1 82.94 107 CYS A N 1
ATOM 823 C CA . CYS A 1 107 ? -0.982 9.008 -8.133 1 82.94 107 CYS A CA 1
ATOM 824 C C . CYS A 1 107 ? -0.913 7.531 -8.492 1 82.94 107 CYS A C 1
ATOM 826 O O . CYS A 1 107 ? -1.664 7.062 -9.352 1 82.94 107 CYS A O 1
ATOM 828 N N . GLY A 1 108 ? 0.105 6.859 -8.008 1 83.25 108 GLY A N 1
ATOM 829 C CA . GLY A 1 108 ? 0.197 5.426 -8.25 1 83.25 108 GLY A CA 1
ATOM 830 C C . GLY A 1 108 ? 1.093 5.078 -9.43 1 83.25 108 GLY A C 1
ATOM 831 O O . GLY A 1 108 ? 1.291 3.9 -9.734 1 83.25 108 GLY A O 1
ATOM 832 N N . ALA A 1 109 ? 1.611 6.066 -10.109 1 87 109 ALA A N 1
ATOM 833 C CA . ALA A 1 109 ? 2.568 5.781 -11.172 1 87 109 ALA A CA 1
ATOM 834 C C . ALA A 1 109 ? 3.736 4.945 -10.648 1 87 109 ALA A C 1
ATOM 836 O O . ALA A 1 109 ? 4.219 5.172 -9.539 1 87 109 ALA A O 1
ATOM 837 N N . SER A 1 110 ? 4.191 3.959 -11.492 1 87.44 110 SER A N 1
ATOM 838 C CA . SER A 1 110 ? 5.227 3.025 -11.055 1 87.44 110 SER A CA 1
ATOM 839 C C . SER A 1 110 ? 6.293 2.84 -12.125 1 87.44 110 SER A C 1
ATOM 841 O O . SER A 1 110 ? 5.984 2.791 -13.32 1 87.44 110 SER A O 1
ATOM 843 N N . VAL A 1 111 ? 7.559 2.807 -11.727 1 88.31 111 VAL A N 1
ATOM 844 C CA . VAL A 1 111 ? 8.68 2.518 -12.617 1 88.31 111 VAL A CA 1
ATOM 845 C C . VAL A 1 111 ? 9.516 1.379 -12.047 1 88.31 111 VAL A C 1
ATOM 847 O O . VAL A 1 111 ? 9.727 1.304 -10.836 1 88.31 111 VAL A O 1
ATOM 850 N N . PRO A 1 112 ? 9.961 0.484 -12.906 1 85.06 112 PRO A N 1
ATOM 851 C CA . PRO A 1 112 ? 10.836 -0.583 -12.414 1 85.06 112 PRO A CA 1
ATOM 852 C C . PRO A 1 112 ? 12.164 -0.058 -11.875 1 85.06 112 PRO A C 1
ATOM 854 O O . PRO A 1 112 ? 12.711 0.91 -12.414 1 85.06 112 PRO A O 1
ATOM 857 N N . MET A 1 113 ? 12.531 -0.655 -10.742 1 83.06 113 MET A N 1
ATOM 858 C CA . MET A 1 113 ? 13.836 -0.306 -10.203 1 83.06 113 MET A CA 1
ATOM 859 C C . MET A 1 113 ? 14.953 -0.915 -11.039 1 83.06 113 MET A C 1
ATOM 861 O O . MET A 1 113 ? 14.852 -2.061 -11.484 1 83.06 113 MET A O 1
ATOM 865 N N . ASP A 1 114 ? 15.914 -0.046 -11.383 1 74.12 114 ASP A N 1
ATOM 866 C CA . ASP A 1 114 ? 17.031 -0.544 -12.18 1 74.12 114 ASP A CA 1
ATOM 867 C C . ASP A 1 114 ? 17.875 -1.538 -11.383 1 74.12 114 ASP A C 1
ATOM 869 O O . ASP A 1 114 ? 17.859 -1.521 -10.148 1 74.12 114 ASP A O 1
ATOM 873 N N . ASP A 1 115 ? 18.453 -2.438 -12 1 65.19 115 ASP A N 1
ATOM 874 C CA . ASP A 1 115 ? 19.25 -3.523 -11.43 1 65.19 115 ASP A CA 1
ATOM 875 C C . ASP A 1 115 ? 20.656 -3.047 -11.07 1 65.19 115 ASP A C 1
ATOM 877 O O . ASP A 1 115 ? 21.625 -3.764 -11.289 1 65.19 115 ASP A O 1
ATOM 881 N N . SER A 1 116 ? 20.594 -1.949 -10.5 1 72.06 116 SER A N 1
ATOM 882 C CA . SER A 1 116 ? 21.969 -1.605 -10.156 1 72.06 116 SER A CA 1
ATOM 883 C C . SER A 1 116 ? 22.438 -2.373 -8.93 1 72.06 116 SER A C 1
ATOM 885 O O . SER A 1 116 ? 21.703 -2.486 -7.941 1 72.06 116 SER A O 1
ATOM 887 N N . VAL A 1 117 ? 23.531 -2.994 -9.047 1 73.56 117 VAL A N 1
ATOM 888 C CA . VAL A 1 117 ? 24.188 -3.746 -7.984 1 73.56 117 VAL A CA 1
ATOM 889 C C . VAL A 1 117 ? 24.312 -2.877 -6.734 1 73.56 117 VAL A C 1
ATOM 891 O O . VAL A 1 117 ? 24.109 -3.355 -5.617 1 73.56 117 VAL A O 1
ATOM 894 N N . LEU A 1 118 ? 24.516 -1.684 -6.977 1 73.88 118 LEU A N 1
ATOM 895 C CA . LEU A 1 118 ? 24.719 -0.774 -5.855 1 73.88 118 LEU A CA 1
ATOM 896 C C . LEU A 1 118 ? 23.422 -0.598 -5.062 1 73.88 118 LEU A C 1
ATOM 898 O O . LEU A 1 118 ? 23.438 -0.634 -3.828 1 73.88 118 LEU A O 1
ATOM 902 N N . LEU A 1 119 ? 22.375 -0.445 -5.742 1 76.44 119 LEU A N 1
ATOM 903 C CA . LEU A 1 119 ? 21.094 -0.273 -5.066 1 76.44 119 LEU A CA 1
ATOM 904 C C . LEU A 1 119 ? 20.719 -1.532 -4.293 1 76.44 119 LEU A C 1
ATOM 906 O O . LEU A 1 119 ? 20.25 -1.451 -3.154 1 76.44 119 LEU A O 1
ATOM 910 N N . HIS A 1 120 ? 21.016 -2.584 -4.902 1 80.31 120 HIS A N 1
ATOM 911 C CA . HIS A 1 120 ? 20.688 -3.854 -4.262 1 80.31 120 HIS A CA 1
ATOM 912 C C . HIS A 1 120 ? 21.484 -4.039 -2.969 1 80.31 120 HIS A C 1
ATOM 914 O O . HIS A 1 120 ? 20.938 -4.48 -1.959 1 80.31 120 HIS A O 1
ATOM 920 N N . GLU A 1 121 ? 22.656 -3.729 -3.076 1 82.88 121 GLU A N 1
ATOM 921 C CA . GLU A 1 121 ? 23.5 -3.867 -1.894 1 82.88 121 GLU A CA 1
ATOM 922 C C . GLU A 1 121 ? 23.047 -2.924 -0.781 1 82.88 121 GLU A C 1
ATOM 924 O O . GLU A 1 121 ? 23.047 -3.301 0.393 1 82.88 121 GLU A O 1
ATOM 929 N N . HIS A 1 122 ? 22.672 -1.81 -1.168 1 81.19 122 HIS A N 1
ATOM 930 C CA . HIS A 1 122 ? 22.203 -0.849 -0.177 1 81.19 122 HIS A CA 1
ATOM 931 C C . HIS A 1 122 ? 20.906 -1.321 0.475 1 81.19 122 HIS A C 1
ATOM 933 O O . HIS A 1 122 ? 20.75 -1.202 1.691 1 81.19 122 HIS A O 1
ATOM 939 N N . LEU A 1 123 ? 20.109 -1.852 -0.347 1 84.62 123 LEU A N 1
ATOM 940 C CA . LEU A 1 123 ? 18.844 -2.359 0.168 1 84.62 123 LEU A CA 1
ATOM 941 C C . LEU A 1 123 ? 19.062 -3.562 1.077 1 84.62 123 LEU A C 1
ATOM 943 O O . LEU A 1 123 ? 18.375 -3.719 2.09 1 84.62 123 LEU A O 1
ATOM 947 N N . ARG A 1 124 ? 19.984 -4.332 0.701 1 86.5 124 ARG A N 1
ATOM 948 C CA . ARG A 1 124 ? 20.328 -5.492 1.519 1 86.5 124 ARG A CA 1
ATOM 949 C C . ARG A 1 124 ? 20.828 -5.062 2.893 1 86.5 124 ARG A C 1
ATOM 951 O O . ARG A 1 124 ? 20.422 -5.629 3.912 1 86.5 124 ARG A O 1
ATOM 958 N N . GLN A 1 125 ? 21.688 -4.105 2.873 1 86.06 125 GLN A N 1
ATOM 959 C CA . GLN A 1 125 ? 22.219 -3.6 4.129 1 86.06 125 GLN A CA 1
ATOM 960 C C . GLN A 1 125 ? 21.125 -2.973 4.988 1 86.06 125 GLN A C 1
ATOM 962 O O . GLN A 1 125 ? 21.078 -3.199 6.199 1 86.06 125 GLN A O 1
ATOM 967 N N . LEU A 1 126 ? 20.328 -2.234 4.332 1 85 126 LEU A N 1
ATOM 968 C CA . LEU A 1 126 ? 19.203 -1.607 5.023 1 85 126 LEU A CA 1
ATOM 969 C C . LEU A 1 126 ? 18.297 -2.66 5.645 1 85 126 LEU A C 1
ATOM 971 O O . LEU A 1 126 ? 17.891 -2.537 6.805 1 85 126 LEU A O 1
ATOM 975 N N . ALA A 1 127 ? 18.016 -3.658 4.895 1 89.31 127 ALA A N 1
ATOM 976 C CA . ALA A 1 127 ? 17.172 -4.742 5.367 1 89.31 127 ALA A CA 1
ATOM 977 C C . ALA A 1 127 ? 17.766 -5.426 6.59 1 89.31 127 ALA A C 1
ATOM 979 O O . ALA A 1 127 ? 17.109 -5.57 7.621 1 89.31 127 ALA A O 1
ATOM 980 N N . SER A 1 128 ? 18.984 -5.742 6.469 1 89.44 128 SER A N 1
ATOM 981 C CA . SER A 1 128 ? 19.672 -6.477 7.523 1 89.44 128 SER A CA 1
ATOM 982 C C . SER A 1 128 ? 19.734 -5.672 8.82 1 89.44 128 SER A C 1
ATOM 984 O O . SER A 1 128 ? 19.5 -6.211 9.898 1 89.44 128 SER A O 1
ATOM 986 N N . ARG A 1 129 ? 19.938 -4.418 8.703 1 88.12 129 ARG A N 1
ATOM 987 C CA . ARG A 1 129 ? 20.078 -3.543 9.859 1 88.12 129 ARG A CA 1
ATOM 988 C C . ARG A 1 129 ? 18.75 -3.441 10.617 1 88.12 129 ARG A C 1
ATOM 990 O O . ARG A 1 129 ? 18.734 -3.127 11.812 1 88.12 129 ARG A O 1
ATOM 997 N N . HIS A 1 130 ? 17.656 -3.791 9.914 1 88.62 130 HIS A N 1
ATOM 998 C CA . HIS A 1 130 ? 16.359 -3.533 10.531 1 88.62 130 HIS A CA 1
ATOM 999 C C . HIS A 1 130 ? 15.555 -4.82 10.672 1 88.62 130 HIS A C 1
ATOM 1001 O O . HIS A 1 130 ? 14.336 -4.773 10.852 1 88.62 130 HIS A O 1
ATOM 1007 N N . GLY A 1 131 ? 16.188 -5.973 10.516 1 91.12 131 GLY A N 1
ATOM 1008 C CA . GLY A 1 131 ? 15.523 -7.246 10.727 1 91.12 131 GLY A CA 1
ATOM 1009 C C . GLY A 1 131 ? 14.672 -7.68 9.547 1 91.12 131 GLY A C 1
ATOM 1010 O O . GLY A 1 131 ? 13.703 -8.422 9.711 1 91.12 131 GLY A O 1
ATOM 1011 N N . PHE A 1 132 ? 14.945 -7.129 8.461 1 92.75 132 PHE A N 1
ATOM 1012 C CA . PHE A 1 132 ? 14.305 -7.523 7.215 1 92.75 132 PHE A CA 1
ATOM 1013 C C . PHE A 1 132 ? 15.266 -8.312 6.34 1 92.75 132 PHE A C 1
ATOM 1015 O O . PHE A 1 132 ? 16.438 -8.492 6.688 1 92.75 132 PHE A O 1
ATOM 1022 N N . VAL A 1 133 ? 14.68 -8.883 5.305 1 88.88 133 VAL A N 1
ATOM 1023 C CA . VAL A 1 133 ? 15.5 -9.695 4.406 1 88.88 133 VAL A CA 1
ATOM 1024 C C . VAL A 1 133 ? 15.094 -9.43 2.959 1 88.88 133 VAL A C 1
ATOM 1026 O O . VAL A 1 133 ? 13.906 -9.273 2.662 1 88.88 133 VAL A O 1
ATOM 1029 N N . LEU A 1 134 ? 16.094 -9.328 2.148 1 84.81 134 LEU A N 1
ATOM 1030 C CA . LEU A 1 134 ? 15.805 -9.305 0.721 1 84.81 134 LEU A CA 1
ATOM 1031 C C . LEU A 1 134 ? 15.539 -10.719 0.197 1 84.81 134 LEU A C 1
ATOM 1033 O O . LEU A 1 134 ? 16.406 -11.586 0.289 1 84.81 134 LEU A O 1
ATOM 1037 N N . THR A 1 135 ? 14.344 -10.938 -0.161 1 78.62 135 THR A N 1
ATOM 1038 C CA . THR A 1 135 ? 13.945 -12.227 -0.714 1 78.62 135 THR A CA 1
ATOM 1039 C C . THR A 1 135 ? 13.727 -12.125 -2.221 1 78.62 135 THR A C 1
ATOM 1041 O O . THR A 1 135 ? 14.172 -11.172 -2.854 1 78.62 135 THR A O 1
ATOM 1044 N N . GLU A 1 136 ? 13.195 -13.219 -2.77 1 75.75 136 GLU A N 1
ATOM 1045 C CA . GLU A 1 136 ? 12.844 -13.211 -4.188 1 75.75 136 GLU A CA 1
ATOM 1046 C C . GLU A 1 136 ? 11.656 -12.289 -4.457 1 75.75 136 GLU A C 1
ATOM 1048 O O . GLU A 1 136 ? 11.391 -11.93 -5.605 1 75.75 136 GLU A O 1
ATOM 1053 N N . GLN A 1 137 ? 11.07 -11.891 -3.412 1 78.25 137 GLN A N 1
ATOM 1054 C CA . GLN A 1 137 ? 9.945 -10.969 -3.574 1 78.25 137 GLN A CA 1
ATOM 1055 C C . GLN A 1 137 ? 10.422 -9.555 -3.873 1 78.25 137 GLN A C 1
ATOM 1057 O O . GLN A 1 137 ? 11.422 -9.102 -3.307 1 78.25 137 GLN A O 1
ATOM 1062 N N . PRO A 1 138 ? 9.719 -8.977 -4.711 1 81.44 138 PRO A N 1
ATOM 1063 C CA . PRO A 1 138 ? 10.172 -7.648 -5.121 1 81.44 138 PRO A CA 1
ATOM 1064 C C . PRO A 1 138 ? 10.055 -6.613 -4.008 1 81.44 138 PRO A C 1
ATOM 1066 O O . PRO A 1 138 ? 9.133 -6.688 -3.186 1 81.44 138 PRO A O 1
ATOM 1069 N N . VAL A 1 139 ? 11.023 -5.668 -3.99 1 88.62 139 VAL A N 1
ATOM 1070 C CA . VAL A 1 139 ? 10.992 -4.523 -3.086 1 88.62 139 VAL A CA 1
ATOM 1071 C C . VAL A 1 139 ? 10.273 -3.354 -3.762 1 88.62 139 VAL A C 1
ATOM 1073 O O . VAL A 1 139 ? 10.516 -3.064 -4.938 1 88.62 139 VAL A O 1
ATOM 1076 N N . THR A 1 140 ? 9.391 -2.748 -3.057 1 90.69 140 THR A N 1
ATOM 1077 C CA . THR A 1 140 ? 8.719 -1.567 -3.578 1 90.69 140 THR A CA 1
ATOM 1078 C C . THR A 1 140 ? 9.047 -0.338 -2.738 1 90.69 140 THR A C 1
ATOM 1080 O O . THR A 1 140 ? 8.992 -0.387 -1.507 1 90.69 140 THR A O 1
ATOM 1083 N N . ILE A 1 141 ? 9.445 0.703 -3.404 1 90.75 141 ILE A N 1
ATOM 1084 C CA . ILE A 1 141 ? 9.719 1.965 -2.725 1 90.75 141 ILE A CA 1
ATOM 1085 C C . ILE A 1 141 ? 8.633 2.984 -3.072 1 90.75 141 ILE A C 1
ATOM 1087 O O . ILE A 1 141 ? 8.453 3.334 -4.242 1 90.75 141 ILE A O 1
ATOM 1091 N N . HIS A 1 142 ? 8.008 3.428 -2.066 1 91.12 142 HIS A N 1
ATOM 1092 C CA . HIS A 1 142 ? 6.965 4.43 -2.266 1 91.12 142 HIS A CA 1
ATOM 1093 C C . HIS A 1 142 ? 7.496 5.836 -2.02 1 91.12 142 HIS A C 1
ATOM 1095 O O . HIS A 1 142 ? 8.023 6.125 -0.942 1 91.12 142 HIS A O 1
ATOM 1101 N N . MET A 1 143 ? 7.387 6.641 -2.947 1 91.31 143 MET A N 1
ATOM 1102 C CA . MET A 1 143 ? 7.758 8.047 -2.857 1 91.31 143 MET A CA 1
ATOM 1103 C C . MET A 1 143 ? 6.883 8.906 -3.77 1 91.31 143 MET A C 1
ATOM 1105 O O . MET A 1 143 ? 5.793 8.484 -4.16 1 91.31 143 MET A O 1
ATOM 1109 N N . THR A 1 144 ? 7.336 10.227 -3.977 1 90.12 144 THR A N 1
ATOM 1110 C CA . THR A 1 144 ? 6.488 11.133 -4.738 1 90.12 144 THR A CA 1
ATOM 1111 C C . THR A 1 144 ? 7.102 11.422 -6.105 1 90.12 144 THR A C 1
ATOM 1113 O O . THR A 1 144 ? 8.289 11.727 -6.211 1 90.12 144 THR A O 1
ATOM 1116 N N . CYS A 1 145 ? 6.293 11.266 -7.086 1 92.44 145 CYS A N 1
ATOM 1117 C CA . CYS A 1 145 ? 6.812 11.531 -8.422 1 92.44 145 CYS A CA 1
ATOM 1118 C C . CYS A 1 145 ? 6.844 13.023 -8.711 1 92.44 145 CYS A C 1
ATOM 1120 O O . CYS A 1 145 ? 6.195 13.812 -8.016 1 92.44 145 CYS A O 1
ATOM 1122 N N . GLY A 1 146 ? 7.594 13.383 -9.773 1 90 146 GLY A N 1
ATOM 1123 C CA . GLY A 1 146 ? 7.758 14.781 -10.117 1 90 146 GLY A CA 1
ATOM 1124 C C . GLY A 1 146 ? 6.441 15.484 -10.391 1 90 146 GLY A C 1
ATOM 1125 O O . GLY A 1 146 ? 6.258 16.641 -10.008 1 90 146 GLY A O 1
ATOM 1126 N N . ARG A 1 147 ? 5.539 14.828 -10.992 1 89.06 147 ARG A N 1
ATOM 1127 C CA . ARG A 1 147 ? 4.246 15.414 -11.336 1 89.06 147 ARG A CA 1
ATOM 1128 C C . ARG A 1 147 ? 3.451 15.766 -10.086 1 89.06 147 ARG A C 1
ATOM 1130 O O . ARG A 1 147 ? 2.893 16.859 -9.984 1 89.06 147 ARG A O 1
ATOM 1137 N N . CYS A 1 148 ? 3.463 14.859 -9.188 1 86.56 148 CYS A N 1
ATOM 1138 C CA . CYS A 1 148 ? 2.686 15.055 -7.973 1 86.56 148 CYS A CA 1
ATOM 1139 C C . CYS A 1 148 ? 3.385 16.031 -7.031 1 86.56 148 CYS A C 1
ATOM 1141 O O . CYS A 1 148 ? 2.729 16.719 -6.25 1 86.56 148 CYS A O 1
ATOM 1143 N N . ALA A 1 149 ? 4.676 15.961 -7.051 1 83.19 149 ALA A N 1
ATOM 1144 C CA . ALA A 1 149 ? 5.434 16.891 -6.203 1 83.19 149 ALA A CA 1
ATOM 1145 C C . ALA A 1 149 ? 5.207 18.328 -6.633 1 83.19 149 ALA A C 1
ATOM 1147 O O . ALA A 1 149 ? 5.152 19.234 -5.793 1 83.19 149 ALA A O 1
ATOM 1148 N N . GLY A 1 150 ? 5.359 18.594 -7.914 1 73.94 150 GLY A N 1
ATOM 1149 C CA . GLY A 1 150 ? 5.109 19.922 -8.438 1 73.94 150 GLY A CA 1
ATOM 1150 C C . GLY A 1 150 ? 3.729 20.453 -8.094 1 73.94 150 GLY A C 1
ATOM 1151 O O . GLY A 1 150 ? 3.549 21.656 -7.898 1 73.94 150 GLY A O 1
ATOM 1152 N N . ALA A 1 151 ? 2.885 19.641 -8.055 1 60.16 151 ALA A N 1
ATOM 1153 C CA . ALA A 1 151 ? 1.535 20.062 -7.684 1 60.16 151 ALA A CA 1
ATOM 1154 C C . ALA A 1 151 ? 1.48 20.516 -6.227 1 60.16 151 ALA A C 1
ATOM 1156 O O . ALA A 1 151 ? 0.724 21.422 -5.883 1 60.16 151 ALA A O 1
ATOM 1157 N N . SER A 1 152 ? 2.363 19.891 -5.449 1 55.94 152 SER A N 1
ATOM 1158 C CA . SER A 1 152 ? 2.406 20.25 -4.039 1 55.94 152 SER A CA 1
ATOM 1159 C C . SER A 1 152 ? 3.18 21.547 -3.82 1 55.94 152 SER A C 1
ATOM 1161 O O . SER A 1 152 ? 2.865 22.312 -2.914 1 55.94 152 SER A O 1
ATOM 1163 N N . ASP A 1 153 ? 4.445 21.703 -4.418 1 51.97 153 ASP A N 1
ATOM 1164 C CA . ASP A 1 153 ? 5.305 22.875 -4.254 1 51.97 153 ASP A CA 1
ATOM 1165 C C . ASP A 1 153 ? 4.625 24.141 -4.789 1 51.97 153 ASP A C 1
ATOM 1167 O O . ASP A 1 153 ? 4.867 25.234 -4.289 1 51.97 153 ASP A O 1
ATOM 1171 N N . LYS A 1 154 ? 4.023 24.125 -5.938 1 46.25 154 LYS A N 1
ATOM 1172 C CA . LYS A 1 154 ? 3.51 25.406 -6.422 1 46.25 154 LYS A CA 1
ATOM 1173 C C . LYS A 1 154 ? 2.73 26.141 -5.328 1 46.25 154 LYS A C 1
ATOM 1175 O O . LYS A 1 154 ? 2.688 27.359 -5.305 1 46.25 154 LYS A O 1
ATOM 1180 N N . LYS A 1 155 ? 2.027 25.547 -4.551 1 44.97 155 LYS A N 1
ATOM 1181 C CA . LYS A 1 155 ? 1.257 26.438 -3.686 1 44.97 155 LYS A CA 1
ATOM 1182 C C . LYS A 1 155 ? 2.094 26.922 -2.504 1 44.97 155 LYS A C 1
ATOM 1184 O O . LYS A 1 155 ? 1.751 27.906 -1.855 1 44.97 155 LYS A O 1
ATOM 1189 N N . ALA A 1 156 ? 3.18 26.188 -2.135 1 41.56 156 ALA A N 1
ATOM 1190 C CA . ALA A 1 156 ? 4.031 26.75 -1.092 1 41.56 156 ALA A CA 1
ATOM 1191 C C . ALA A 1 156 ? 4.766 28 -1.599 1 41.56 156 ALA A C 1
ATOM 1193 O O . ALA A 1 156 ? 4.977 28.953 -0.848 1 41.56 156 ALA A O 1
ATOM 1194 N N . LEU A 1 157 ? 5.242 27.969 -2.834 1 37.84 157 LEU A N 1
ATOM 1195 C CA . LEU A 1 157 ? 5.969 29.125 -3.332 1 37.84 157 LEU A CA 1
ATOM 1196 C C . LEU A 1 157 ? 5.035 30.328 -3.486 1 37.84 157 LEU A C 1
ATOM 1198 O O . LEU A 1 157 ? 5.48 31.469 -3.469 1 37.84 157 LEU A O 1
ATOM 1202 N N . HIS A 1 158 ? 3.803 30.062 -3.738 1 39.66 158 HIS A N 1
ATOM 1203 C CA . HIS A 1 158 ? 3.01 31.281 -3.922 1 39.66 158 HIS A CA 1
ATOM 1204 C C . HIS A 1 158 ? 2.881 32.062 -2.617 1 39.66 158 HIS A C 1
ATOM 1206 O O . HIS A 1 158 ? 2.807 33.281 -2.629 1 39.66 158 HIS A O 1
ATOM 1212 N N . GLU A 1 159 ? 2.875 31.312 -1.472 1 39.44 159 GLU A N 1
ATOM 1213 C CA . GLU A 1 159 ? 2.656 32.094 -0.251 1 39.44 159 GLU A CA 1
ATOM 1214 C C . GLU A 1 159 ? 3.936 32.781 0.194 1 39.44 159 GLU A C 1
ATOM 1216 O O . GLU A 1 159 ? 3.893 33.688 1.021 1 39.44 159 GLU A O 1
ATOM 1221 N N . LYS A 1 160 ? 5.188 32.219 -0.117 1 41.47 160 LYS A N 1
ATOM 1222 C CA . LYS A 1 160 ? 6.367 33 0.29 1 41.47 160 LYS A CA 1
ATOM 1223 C C . LYS A 1 160 ? 6.398 34.344 -0.394 1 41.47 160 LYS A C 1
ATOM 1225 O O . LYS A 1 160 ? 7.141 35.25 0.023 1 41.47 160 LYS A O 1
ATOM 1230 N N . ASN A 1 161 ? 5.914 34.312 -1.638 1 38.81 161 ASN A N 1
ATOM 1231 C CA . ASN A 1 161 ? 6.117 35.594 -2.307 1 38.81 161 ASN A CA 1
ATOM 1232 C C . ASN A 1 161 ? 5.191 36.688 -1.749 1 38.81 161 ASN A C 1
ATOM 1234 O O . ASN A 1 161 ? 5.207 37.812 -2.213 1 38.81 161 ASN A O 1
ATOM 1238 N N . THR A 1 162 ? 4.086 36.094 -1.114 1 38.25 162 THR A N 1
ATOM 1239 C CA . THR A 1 162 ? 3.186 37.188 -0.792 1 38.25 162 THR A CA 1
ATOM 1240 C C . THR A 1 162 ? 3.531 37.812 0.568 1 38.25 162 THR A C 1
ATOM 1242 O O . THR A 1 162 ? 2.66 37.969 1.426 1 38.25 162 THR A O 1
ATOM 1245 N N . SER A 1 163 ? 4.676 37.312 1.177 1 36.91 163 SER A N 1
ATOM 1246 C CA . SER A 1 163 ? 4.977 38.125 2.357 1 36.91 163 SER A CA 1
ATOM 1247 C C . SER A 1 163 ? 4.977 39.594 2.025 1 36.91 163 SER A C 1
ATOM 1249 O O . SER A 1 163 ? 5.629 40.031 1.068 1 36.91 163 SER A O 1
ATOM 1251 N N . PRO A 1 164 ? 3.889 40.219 2.307 1 36.16 164 PRO A N 1
ATOM 1252 C CA . PRO A 1 164 ? 3.906 41.656 2.057 1 36.16 164 PRO A CA 1
ATOM 1253 C C . PRO A 1 164 ? 5.211 42.344 2.49 1 36.16 164 PRO A C 1
ATOM 1255 O O . PRO A 1 164 ? 5.684 42.094 3.607 1 36.16 164 PRO A O 1
ATOM 1258 N N . THR A 1 165 ? 6.234 42.375 1.64 1 34.06 165 THR A N 1
ATOM 1259 C CA . THR A 1 165 ? 7.383 43.25 1.85 1 34.06 165 THR A CA 1
ATOM 1260 C C . THR A 1 165 ? 6.965 44.531 2.566 1 34.06 165 THR A C 1
ATOM 1262 O O . THR A 1 165 ? 6.207 45.344 2.02 1 34.06 165 THR A O 1
ATOM 1265 N N . LEU A 1 166 ? 6.488 44.312 3.844 1 33.59 166 LEU A N 1
ATOM 1266 C CA . LEU A 1 166 ? 6.328 45.562 4.59 1 33.59 166 LEU A CA 1
ATOM 1267 C C . LEU A 1 166 ? 7.551 46.469 4.414 1 33.59 166 LEU A C 1
ATOM 1269 O O . LEU A 1 166 ? 8.648 46.125 4.848 1 33.59 166 LEU A O 1
ATOM 1273 N N . GLN A 1 167 ? 7.73 46.938 3.217 1 30.25 167 GLN A N 1
ATOM 1274 C CA . GLN A 1 167 ? 8.672 48.031 2.988 1 30.25 167 GLN A CA 1
ATOM 1275 C C . GLN A 1 167 ? 8.586 49.062 4.094 1 30.25 167 GLN A C 1
ATOM 1277 O O . GLN A 1 167 ? 7.625 49.844 4.148 1 30.25 167 GLN A O 1
ATOM 1282 N N . HIS A 1 168 ? 8.656 48.594 5.387 1 30.89 168 HIS A N 1
ATOM 1283 C CA . HIS A 1 168 ? 8.766 49.625 6.414 1 30.89 168 HIS A CA 1
ATOM 1284 C C . HIS A 1 168 ? 9.867 50.625 6.074 1 30.89 168 HIS A C 1
ATOM 1286 O O . HIS A 1 168 ? 11.023 50.25 5.895 1 30.89 168 HIS A O 1
ATOM 1292 N N . SER A 1 169 ? 9.531 51.562 5.27 1 31.67 169 SER A N 1
ATOM 1293 C CA . SER A 1 169 ? 10.312 52.781 5.059 1 31.67 169 SER A CA 1
ATOM 1294 C C . SER A 1 169 ? 10.844 53.344 6.375 1 31.67 169 SER A C 1
ATOM 1296 O O . SER A 1 169 ? 10.086 53.906 7.172 1 31.67 169 SER A O 1
ATOM 1298 N N . MET A 1 170 ? 11.656 52.5 7.102 1 31.36 170 MET A N 1
ATOM 1299 C CA . MET A 1 170 ? 12.25 52.969 8.352 1 31.36 170 MET A CA 1
ATOM 1300 C C . MET A 1 170 ? 12.906 54.312 8.164 1 31.36 170 MET A C 1
ATOM 1302 O O . MET A 1 170 ? 13.742 54.5 7.27 1 31.36 170 MET A O 1
ATOM 1306 N N . PRO A 1 171 ? 12.203 55.344 8.5 1 33.91 171 PRO A N 1
ATOM 1307 C CA . PRO A 1 171 ? 12.766 56.656 8.352 1 33.91 171 PRO A CA 1
ATOM 1308 C C . PRO A 1 171 ? 14.164 56.781 8.945 1 33.91 171 PRO A C 1
ATOM 1310 O O . PRO A 1 171 ? 14.469 56.125 9.945 1 33.91 171 PRO A O 1
ATOM 1313 N N . LEU A 1 172 ? 15.211 56.906 8.141 1 34.47 172 LEU A N 1
ATOM 1314 C CA . LEU A 1 172 ? 16.625 57.125 8.406 1 34.47 172 LEU A CA 1
ATOM 1315 C C . LEU A 1 172 ? 16.828 58.062 9.586 1 34.47 172 LEU A C 1
ATOM 1317 O O . LEU A 1 172 ? 16.562 59.25 9.477 1 34.47 172 LEU A O 1
ATOM 1321 N N . LEU A 1 173 ? 16.328 57.656 10.805 1 33.25 173 LEU A N 1
ATOM 1322 C CA . LEU A 1 173 ? 16.469 58.625 11.891 1 33.25 173 LEU A CA 1
ATOM 1323 C C . LEU A 1 173 ? 17.922 59.062 12.039 1 33.25 173 LEU A C 1
ATOM 1325 O O . LEU A 1 173 ? 18.844 58.281 11.836 1 33.25 173 LEU A O 1
ATOM 1329 N N . PRO A 1 174 ? 18.141 60.344 12.242 1 34.91 174 PRO A N 1
ATOM 1330 C CA . PRO A 1 174 ? 19.422 61.031 12.211 1 34.91 174 PRO A CA 1
ATOM 1331 C C . PRO A 1 174 ? 20.375 60.531 13.297 1 34.91 174 PRO A C 1
ATOM 1333 O O . PRO A 1 174 ? 19.938 60.031 14.328 1 34.91 174 PRO A O 1
ATOM 1336 N N . ALA A 1 175 ? 21.594 60.094 13.008 1 33.97 175 ALA A N 1
ATOM 1337 C CA . ALA A 1 175 ? 22.766 59.562 13.711 1 33.97 175 ALA A CA 1
ATOM 1338 C C . ALA A 1 175 ? 23.078 60.375 14.961 1 33.97 175 ALA A C 1
ATOM 1340 O O . ALA A 1 175 ? 23.578 61.5 14.859 1 33.97 175 ALA A O 1
ATOM 1341 N N . ARG A 1 176 ? 22.016 60.438 15.953 1 27.03 176 ARG A N 1
ATOM 1342 C CA . ARG A 1 176 ? 22.406 61.344 17.031 1 27.03 176 ARG A CA 1
ATOM 1343 C C . ARG A 1 176 ? 23.719 60.875 17.672 1 27.03 176 ARG A C 1
ATOM 1345 O O . ARG A 1 176 ? 23.969 59.688 17.781 1 27.03 176 ARG A O 1
ATOM 1352 N N . ARG A 1 177 ? 24.625 61.719 17.984 1 29.27 177 ARG A N 1
ATOM 1353 C CA . ARG A 1 177 ? 26 61.906 18.438 1 29.27 177 ARG A CA 1
ATOM 1354 C C . ARG A 1 177 ? 26.156 61.438 19.891 1 29.27 177 ARG A C 1
ATOM 1356 O O . ARG A 1 177 ? 26.125 62.25 20.812 1 29.27 177 ARG A O 1
ATOM 1363 N N . ARG A 1 178 ? 25.25 60.406 20.422 1 27.31 178 ARG A N 1
ATOM 1364 C CA . ARG A 1 178 ? 25.25 60.469 21.875 1 27.31 178 ARG A CA 1
ATOM 1365 C C . ARG A 1 178 ? 26.625 60.125 22.422 1 27.31 178 ARG A C 1
ATOM 1367 O O . ARG A 1 178 ? 27.297 59.219 21.938 1 27.31 178 ARG A O 1
ATOM 1374 N N . LYS A 1 179 ? 27.094 60.906 23.453 1 26.5 179 LYS A N 1
ATOM 1375 C CA . LYS A 1 179 ? 28.25 61.281 24.266 1 26.5 179 LYS A CA 1
ATOM 1376 C C . LYS A 1 179 ? 28.656 60.125 25.188 1 26.5 179 LYS A C 1
ATOM 1378 O O . LYS A 1 179 ? 27.797 59.469 25.781 1 26.5 179 LYS A O 1
ATOM 1383 N N . ASN A 1 180 ? 29.844 59.562 25.109 1 23.72 180 ASN A N 1
ATOM 1384 C CA . ASN A 1 180 ? 30.719 58.531 25.656 1 23.72 180 ASN A CA 1
ATOM 1385 C C . ASN A 1 180 ? 30.875 58.656 27.156 1 23.72 180 ASN A C 1
ATOM 1387 O O . ASN A 1 180 ? 31.812 58.094 27.75 1 23.72 180 ASN A O 1
ATOM 1391 N N . LYS A 1 181 ? 29.891 59.25 28.016 1 25.58 181 LYS A N 1
ATOM 1392 C CA . LYS A 1 181 ? 30.516 59.594 29.297 1 25.58 181 LYS A CA 1
ATOM 1393 C C . LYS A 1 181 ? 30.859 58.344 30.094 1 25.58 181 LYS A C 1
ATOM 1395 O O . LYS A 1 181 ? 29.969 57.5 30.359 1 25.58 181 LYS A O 1
ATOM 1400 N N . ALA A 1 182 ? 32.125 57.969 30.312 1 27.42 182 ALA A N 1
ATOM 1401 C CA . ALA A 1 182 ? 33 57 30.922 1 27.42 182 ALA A CA 1
ATOM 1402 C C . ALA A 1 182 ? 32.844 56.969 32.438 1 27.42 182 ALA A C 1
ATOM 1404 O O . ALA A 1 182 ? 33.562 56.25 33.125 1 27.42 182 ALA A O 1
ATOM 1405 N N . SER A 1 183 ? 31.688 57.531 33.125 1 23.45 183 SER A N 1
ATOM 1406 C CA . SER A 1 183 ? 32.125 57.875 34.469 1 23.45 183 SER A CA 1
ATOM 1407 C C . SER A 1 183 ? 32.438 56.594 35.25 1 23.45 183 SER A C 1
ATOM 1409 O O . SER A 1 183 ? 31.875 55.531 35 1 23.45 183 SER A O 1
ATOM 1411 N N . ASP A 1 184 ? 33.406 56.688 36.25 1 24.69 184 ASP A N 1
ATOM 1412 C CA . ASP A 1 184 ? 34.438 56.156 37.156 1 24.69 184 ASP A CA 1
ATOM 1413 C C . ASP A 1 184 ? 33.781 55.562 38.406 1 24.69 184 ASP A C 1
ATOM 1415 O O . ASP A 1 184 ? 34.469 55.281 39.406 1 24.69 184 ASP A O 1
ATOM 1419 N N . VAL A 1 185 ? 32.469 55.188 38.469 1 23.97 185 VAL A N 1
ATOM 1420 C CA . VAL A 1 185 ? 32.031 55.156 39.875 1 23.97 185 VAL A CA 1
ATOM 1421 C C . VAL A 1 185 ? 32.75 54.031 40.594 1 23.97 185 VAL A C 1
ATOM 1423 O O . VAL A 1 185 ? 32.812 52.906 40.094 1 23.97 185 VAL A O 1
ATOM 1426 N N . THR A 1 186 ? 33.469 54.344 41.688 1 23.28 186 THR A N 1
ATOM 1427 C CA . THR A 1 186 ? 34.375 53.906 42.719 1 23.28 186 T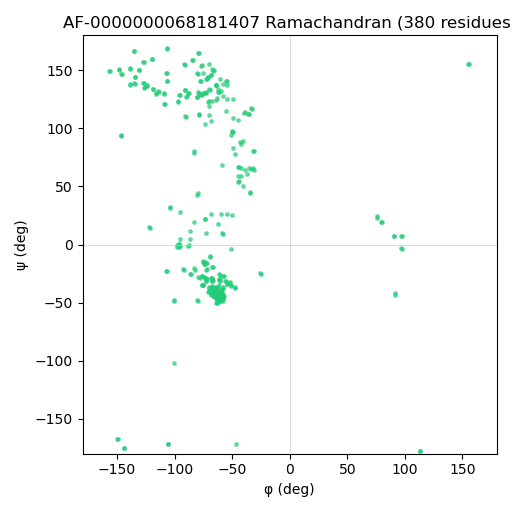HR A CA 1
ATOM 1428 C C . THR A 1 186 ? 33.656 53.031 43.75 1 23.28 186 THR A C 1
ATOM 1430 O O . THR A 1 186 ? 34.281 52.625 44.75 1 23.28 186 THR A O 1
ATOM 1433 N N . TRP A 1 187 ? 32.5 52.375 43.5 1 24.38 187 TRP A N 1
ATOM 1434 C CA . TRP A 1 187 ? 31.844 52 44.75 1 24.38 187 TRP A CA 1
ATOM 1435 C C . TRP A 1 187 ? 32.75 51.094 45.562 1 24.38 187 TRP A C 1
ATOM 1437 O O . TRP A 1 187 ? 33.344 50.156 45.062 1 24.38 187 TRP A O 1
ATOM 1447 N N . PRO A 1 188 ? 32.938 51.375 46.875 1 24.7 188 PRO A N 1
ATOM 1448 C CA . PRO A 1 188 ? 33.75 50.969 48.031 1 24.7 188 PRO A CA 1
ATOM 1449 C C . PRO A 1 188 ? 33.531 49.5 48.375 1 24.7 188 PRO A C 1
ATOM 1451 O O . PRO A 1 188 ? 32.5 48.938 48.094 1 24.7 188 PRO A O 1
ATOM 1454 N N . ILE A 1 189 ? 34.656 48.812 48.781 1 24.53 189 ILE A N 1
ATOM 1455 C CA . ILE A 1 189 ? 35.156 47.469 49.156 1 24.53 189 ILE A CA 1
ATOM 1456 C C . ILE A 1 189 ? 34.625 47.094 50.531 1 24.53 189 ILE A C 1
ATOM 1458 O O . ILE A 1 189 ? 35 46.062 51.094 1 24.53 189 ILE A O 1
ATOM 1462 N N . GLU A 1 190 ? 33.625 47.938 51.094 1 19.27 190 GLU A N 1
ATOM 1463 C CA . GLU A 1 190 ? 33.75 47.812 52.562 1 19.27 190 GLU A CA 1
ATOM 1464 C C . GLU A 1 190 ? 33.875 46.344 53 1 19.27 190 GLU A C 1
ATOM 1466 O O . GLU A 1 190 ? 33.469 45.438 52.25 1 19.27 190 GLU A O 1
ATOM 1471 N N . CYS A 1 191 ? 33.781 46.312 54.5 1 23.75 191 CYS A N 1
ATOM 1472 C CA . CYS A 1 191 ? 34.188 46.094 55.875 1 23.75 191 CYS A CA 1
ATOM 1473 C C . CYS A 1 191 ? 33.625 44.812 56.438 1 23.75 191 CYS A C 1
ATOM 1475 O O . CYS A 1 191 ? 34.312 44.031 57.094 1 23.75 191 CYS A O 1
ATOM 1477 N N . GLU A 1 192 ? 32.531 44.219 57.344 1 23.52 192 GLU A N 1
ATOM 1478 C CA . GLU A 1 192 ? 32.969 43.094 58.188 1 23.52 192 GLU A CA 1
ATOM 1479 C C . GLU A 1 192 ? 33.094 41.812 57.344 1 23.52 192 GLU A C 1
ATOM 1481 O O . GLU A 1 192 ? 32.312 41.594 56.406 1 23.52 192 GLU A O 1
ATOM 1486 N N . MET B 1 1 ? -12.953 40.062 22.641 1 29.86 1 MET B N 1
ATOM 1487 C CA . MET B 1 1 ? -12.484 39.406 21.422 1 29.86 1 MET B CA 1
ATOM 1488 C C . MET B 1 1 ? -11.594 38.219 21.766 1 29.86 1 MET B C 1
ATOM 1490 O O . MET B 1 1 ? -10.445 38.375 22.156 1 29.86 1 MET B O 1
ATOM 1494 N N . GLY B 1 2 ? -12.07 37.312 22.641 1 37.03 2 GLY B N 1
ATOM 1495 C CA . GLY B 1 2 ? -11.312 36.188 23.172 1 37.03 2 GLY B CA 1
ATOM 1496 C C . GLY B 1 2 ? -10.359 35.562 22.156 1 37.03 2 GLY B C 1
ATOM 1497 O O . GLY B 1 2 ? -10.625 35.625 20.953 1 37.03 2 GLY B O 1
ATOM 1498 N N . SER B 1 3 ? -9.109 35.688 22.375 1 40.38 3 SER B N 1
ATOM 1499 C CA . SER B 1 3 ? -8.062 35.094 21.531 1 40.38 3 SER B CA 1
ATOM 1500 C C . SER B 1 3 ? -8.516 33.781 20.922 1 40.38 3 SER B C 1
ATOM 1502 O O . SER B 1 3 ? -8.797 32.812 21.641 1 40.38 3 SER B O 1
ATOM 1504 N N . ARG B 1 4 ? -9.445 33.688 20.078 1 44.22 4 ARG B N 1
ATOM 1505 C CA . ARG B 1 4 ? -9.891 32.469 19.391 1 44.22 4 ARG B CA 1
ATOM 1506 C C . ARG B 1 4 ? -8.711 31.547 19.109 1 44.22 4 ARG B C 1
ATOM 1508 O O . ARG B 1 4 ? -8.055 31.672 18.062 1 44.22 4 ARG B O 1
ATOM 1515 N N . ALA B 1 5 ? -7.809 31.312 20.016 1 47.47 5 ALA B N 1
ATOM 1516 C CA . ALA B 1 5 ? -6.707 30.344 20 1 47.47 5 ALA B CA 1
ATOM 1517 C C . ALA B 1 5 ? -7.074 29.109 19.203 1 47.47 5 ALA B C 1
ATOM 1519 O O . ALA B 1 5 ? -8.031 28.406 19.531 1 47.47 5 ALA B O 1
ATOM 1520 N N . GLY B 1 6 ? -6.996 29.141 17.938 1 54.56 6 GLY B N 1
ATOM 1521 C CA . GLY B 1 6 ? -7.406 28.156 16.969 1 54.56 6 GLY B CA 1
ATOM 1522 C C . GLY B 1 6 ? -7.113 26.734 17.406 1 54.56 6 GLY B C 1
ATOM 1523 O O . GLY B 1 6 ? -6.195 26.5 18.188 1 54.56 6 GLY B O 1
ATOM 1524 N N . HIS B 1 7 ? -8.18 25.906 17.672 1 69.06 7 HIS B N 1
ATOM 1525 C CA . HIS B 1 7 ? -8.039 24.484 18 1 69.06 7 HIS B CA 1
ATOM 1526 C C . HIS B 1 7 ? -6.84 23.875 17.281 1 69.06 7 HIS B C 1
ATOM 1528 O O . HIS B 1 7 ? -6.559 24.203 16.125 1 69.06 7 HIS B O 1
ATOM 1534 N N . PRO B 1 8 ? -5.836 23.406 18.109 1 79.88 8 PRO B N 1
ATOM 1535 C CA . PRO B 1 8 ? -4.637 22.781 17.547 1 79.88 8 PRO B CA 1
ATOM 1536 C C . PRO B 1 8 ? -4.879 22.156 16.172 1 79.88 8 PRO B C 1
ATOM 1538 O O . PRO B 1 8 ? -4.008 22.234 15.297 1 79.88 8 PRO B O 1
ATOM 1541 N N . CYS B 1 9 ? -6.051 21.812 15.883 1 82 9 CYS B N 1
ATOM 1542 C CA . CYS B 1 9 ? -6.379 21.203 14.594 1 82 9 CYS B CA 1
ATOM 1543 C C . CYS B 1 9 ? -6.395 22.266 13.484 1 82 9 CYS B C 1
ATOM 1545 O O . CYS B 1 9 ? -5.934 22.016 12.375 1 82 9 CYS B O 1
ATOM 1547 N N . SER B 1 10 ? -6.82 23.422 13.867 1 86.56 10 SER B N 1
ATOM 1548 C CA . SER B 1 10 ? -6.887 24.5 12.875 1 86.56 10 SER B CA 1
ATOM 1549 C C . SER B 1 10 ? -5.492 24.953 12.469 1 86.56 10 SER B C 1
ATOM 1551 O O . SER B 1 10 ? -5.254 25.266 11.297 1 86.56 10 SER B O 1
ATOM 1553 N N . LEU B 1 11 ? -4.656 24.969 13.422 1 85.38 11 LEU B N 1
ATOM 1554 C CA . LEU B 1 11 ? -3.283 25.391 13.164 1 85.38 11 LEU B CA 1
ATOM 1555 C C . LEU B 1 11 ? -2.586 24.422 12.219 1 85.38 11 LEU B C 1
ATOM 1557 O O . LEU B 1 11 ? -1.816 24.828 11.344 1 85.38 11 LEU B O 1
ATOM 1561 N N . LYS B 1 12 ? -2.838 23.203 12.359 1 86.44 12 LYS B N 1
ATOM 1562 C CA . LYS B 1 12 ? -2.268 22.188 11.492 1 86.44 12 LYS B CA 1
ATOM 1563 C C . LYS B 1 12 ? -2.746 22.359 10.047 1 86.44 12 LYS B C 1
ATOM 1565 O O . LYS B 1 12 ? -1.967 22.203 9.109 1 86.44 12 LYS B O 1
ATOM 1570 N N . LEU B 1 13 ? -3.982 22.688 9.906 1 91.88 13 LEU B N 1
ATOM 1571 C CA . LEU B 1 13 ? -4.551 22.891 8.578 1 91.88 13 LEU B CA 1
ATOM 1572 C C . LEU B 1 13 ? -3.982 24.141 7.926 1 91.88 13 LEU B C 1
ATOM 1574 O O . LEU B 1 13 ? -3.635 24.125 6.742 1 91.88 13 LEU B O 1
ATOM 1578 N N . GLN B 1 14 ? -3.865 25.141 8.742 1 88.81 14 GLN B N 1
ATOM 1579 C CA . GLN B 1 14 ? -3.309 26.391 8.234 1 88.81 14 GLN B CA 1
ATOM 1580 C C . GLN B 1 14 ? -1.856 26.203 7.801 1 88.81 14 GLN B C 1
ATOM 1582 O O . GLN B 1 14 ? -1.452 26.703 6.742 1 88.81 14 GLN B O 1
ATOM 1587 N N . ALA B 1 15 ? -1.137 25.516 8.57 1 85.25 15 ALA B N 1
ATOM 1588 C CA . ALA B 1 15 ? 0.266 25.25 8.266 1 85.25 15 ALA B CA 1
ATOM 1589 C C . ALA B 1 15 ? 0.403 24.469 6.957 1 85.25 15 ALA B C 1
ATOM 1591 O O . ALA B 1 15 ? 1.406 24.594 6.25 1 85.25 15 ALA B O 1
ATOM 1592 N N . ALA B 1 16 ? -0.632 23.75 6.637 1 86.75 16 ALA B N 1
ATOM 1593 C CA . ALA B 1 16 ? -0.617 22.938 5.426 1 86.75 16 ALA B CA 1
ATOM 1594 C C . ALA B 1 16 ? -1.274 23.672 4.262 1 86.75 16 ALA B C 1
ATOM 1596 O O . ALA B 1 16 ? -1.409 23.109 3.166 1 86.75 16 ALA B O 1
ATOM 1597 N N . GLY B 1 17 ? -1.727 24.844 4.473 1 89.25 17 GLY B N 1
ATOM 1598 C CA . GLY B 1 17 ? -2.367 25.641 3.443 1 89.25 17 GLY B CA 1
ATOM 1599 C C . GLY B 1 17 ? -3.781 25.203 3.131 1 89.25 17 GLY B C 1
ATOM 1600 O O . GLY B 1 17 ? -4.258 25.375 2.006 1 89.25 17 GLY B O 1
ATOM 1601 N N . LEU B 1 18 ? -4.379 24.562 4.047 1 91.5 18 LEU B N 1
ATOM 1602 C CA . LEU B 1 18 ? -5.73 24.062 3.838 1 91.5 18 LEU B CA 1
ATOM 1603 C C . LEU B 1 18 ? -6.746 24.891 4.625 1 91.5 18 LEU B C 1
ATOM 1605 O O . LEU B 1 18 ? -6.465 25.312 5.746 1 91.5 18 LEU B O 1
ATOM 1609 N N . ARG B 1 19 ? -7.93 24.969 4.008 1 92.31 19 ARG B N 1
ATOM 1610 C CA . ARG B 1 19 ? -9.031 25.625 4.719 1 92.31 19 ARG B CA 1
ATOM 1611 C C . ARG B 1 19 ? -9.516 24.75 5.879 1 92.31 19 ARG B C 1
ATOM 1613 O O . ARG B 1 19 ? -9.57 23.531 5.762 1 92.31 19 ARG B O 1
ATOM 1620 N N . SER B 1 20 ? -9.883 25.438 6.914 1 93.06 20 SER B N 1
ATOM 1621 C CA . SER B 1 20 ? -10.414 24.75 8.078 1 93.06 20 SER B CA 1
ATOM 1622 C C . SER B 1 20 ? -11.906 24.453 7.91 1 93.06 20 SER B C 1
ATOM 1624 O O . SER B 1 20 ? -12.742 25.094 8.555 1 93.06 20 SER B O 1
ATOM 1626 N N . THR B 1 21 ? -12.227 23.453 7.184 1 93.94 21 THR B N 1
ATOM 1627 C CA . THR B 1 21 ? -13.617 23.062 7.027 1 93.94 21 THR B CA 1
ATOM 1628 C C . THR B 1 21 ? -14.07 22.172 8.188 1 93.94 21 THR B C 1
ATOM 1630 O O . THR B 1 21 ? -13.242 21.594 8.883 1 93.94 21 THR B O 1
ATOM 1633 N N . SER B 1 22 ? -15.344 22.156 8.328 1 93.88 22 SER B N 1
ATOM 1634 C CA . SER B 1 22 ? -15.898 21.344 9.398 1 93.88 22 SER B CA 1
ATOM 1635 C C . SER B 1 22 ? -15.508 19.875 9.242 1 93.88 22 SER B C 1
ATOM 1637 O O . SER B 1 22 ? -15.203 19.203 10.227 1 93.88 22 SER B O 1
ATOM 1639 N N . THR B 1 23 ? -15.516 19.453 8.031 1 94.81 23 THR B N 1
ATOM 1640 C CA . THR B 1 23 ? -15.164 18.062 7.742 1 94.81 23 THR B CA 1
ATOM 1641 C C . THR B 1 23 ? -13.727 17.766 8.148 1 94.81 23 THR B C 1
ATOM 1643 O O . THR B 1 23 ? -13.461 16.812 8.875 1 94.81 23 THR B O 1
ATOM 1646 N N . ARG B 1 24 ? -12.875 18.594 7.73 1 95.5 24 ARG B N 1
ATOM 1647 C CA . ARG B 1 24 ? -11.461 18.406 8.039 1 95.5 24 ARG B CA 1
ATOM 1648 C C . ARG B 1 24 ? -11.211 18.484 9.539 1 95.5 24 ARG B C 1
ATOM 1650 O O . ARG B 1 24 ? -10.477 17.656 10.094 1 95.5 24 ARG B O 1
ATOM 1657 N N . LEU B 1 25 ? -11.859 19.391 10.133 1 94.56 25 LEU B N 1
ATOM 1658 C CA . LEU B 1 25 ? -11.695 19.547 11.578 1 94.56 25 LEU B CA 1
ATOM 1659 C C . LEU B 1 25 ? -12.234 18.344 12.32 1 94.56 25 LEU B C 1
ATOM 1661 O O . LEU B 1 25 ? -11.617 17.859 13.281 1 94.56 25 LEU B O 1
ATOM 1665 N N . SER B 1 26 ? -13.352 17.875 11.93 1 95.38 26 SER B N 1
ATOM 1666 C CA . SER B 1 26 ? -13.953 16.719 12.57 1 95.38 26 SER B CA 1
ATOM 1667 C C . SER B 1 26 ? -13.055 15.484 12.43 1 95.38 26 SER B C 1
ATOM 1669 O O . SER B 1 26 ? -12.898 14.719 13.375 1 95.38 26 SER B O 1
ATOM 1671 N N . ILE B 1 27 ? -12.484 15.336 11.305 1 96.25 27 ILE B N 1
ATOM 1672 C CA . ILE B 1 27 ? -11.586 14.211 11.062 1 96.25 27 ILE B CA 1
ATOM 1673 C C . ILE B 1 27 ? -10.352 14.336 11.945 1 96.25 27 ILE B C 1
ATOM 1675 O O . ILE B 1 27 ? -9.93 13.359 12.57 1 96.25 27 ILE B O 1
ATOM 1679 N N . LEU B 1 28 ? -9.836 15.492 12.031 1 94.94 28 LEU B N 1
ATOM 1680 C CA . LEU B 1 28 ? -8.648 15.711 12.852 1 94.94 28 LEU B CA 1
ATOM 1681 C C . LEU B 1 28 ? -8.945 15.445 14.32 1 94.94 28 LEU B C 1
ATOM 1683 O O . LEU B 1 28 ? -8.094 14.914 15.047 1 94.94 28 LEU B O 1
ATOM 1687 N N . LYS B 1 29 ? -10.078 15.805 14.719 1 93.06 29 LYS B N 1
ATOM 1688 C CA . LYS B 1 29 ? -10.469 15.555 16.094 1 93.06 29 LYS B CA 1
ATOM 1689 C C . LYS B 1 29 ? -10.484 14.055 16.406 1 93.06 29 LYS B C 1
ATOM 1691 O O . LYS B 1 29 ? -10.039 13.633 17.469 1 93.06 29 LYS B O 1
ATOM 1696 N N . VAL B 1 30 ? -10.969 13.289 15.516 1 94.38 30 VAL B N 1
ATOM 1697 C CA . VAL B 1 30 ? -10.984 11.836 15.664 1 94.38 30 VAL B CA 1
ATOM 1698 C C . VAL B 1 30 ? -9.555 11.32 15.797 1 94.38 30 VAL B C 1
ATOM 1700 O O . VAL B 1 30 ? -9.258 10.492 16.672 1 94.38 30 VAL B O 1
ATOM 1703 N N . LEU B 1 31 ? -8.719 11.852 14.977 1 93.69 31 LEU B N 1
ATOM 1704 C CA . LEU B 1 31 ? -7.348 11.352 14.906 1 93.69 31 LEU B CA 1
ATOM 1705 C C . LEU B 1 31 ? -6.531 11.852 16.094 1 93.69 31 LEU B C 1
ATOM 1707 O O . LEU B 1 31 ? -5.598 11.18 16.547 1 93.69 31 LEU B O 1
ATOM 1711 N N . GLU B 1 32 ? -6.867 12.93 16.641 1 91.06 32 GLU B N 1
ATOM 1712 C CA . GLU B 1 32 ? -6.145 13.523 17.75 1 91.06 32 GLU B CA 1
ATOM 1713 C C . GLU B 1 32 ? -6.41 12.75 19.047 1 91.06 32 GLU B C 1
ATOM 1715 O O . GLU B 1 32 ? -5.602 12.789 19.984 1 91.06 32 GLU B O 1
ATOM 1720 N N . ALA B 1 33 ? -7.559 12.156 19.078 1 89.56 33 ALA B N 1
ATOM 1721 C CA . ALA B 1 33 ? -7.883 11.383 20.281 1 89.56 33 ALA B CA 1
ATOM 1722 C C . ALA B 1 33 ? -6.82 10.32 20.547 1 89.56 33 ALA B C 1
ATOM 1724 O O . ALA B 1 33 ? -6.523 10.016 21.703 1 89.56 33 ALA B O 1
ATOM 1725 N N . ASP B 1 34 ? -6.195 9.773 19.531 1 88.88 34 ASP B N 1
ATOM 1726 C CA . ASP B 1 34 ? -5.039 8.883 19.562 1 88.88 34 ASP B CA 1
ATOM 1727 C C . ASP B 1 34 ? -4.137 9.102 18.344 1 88.88 34 ASP B C 1
ATOM 1729 O O . ASP B 1 34 ? -4.305 8.438 17.328 1 88.88 34 ASP B O 1
ATOM 1733 N N . SER B 1 35 ? -3.221 9.891 18.562 1 83.88 35 SER B N 1
ATOM 1734 C CA . SER B 1 35 ? -2.445 10.398 17.438 1 83.88 35 SER B CA 1
ATOM 1735 C C . SER B 1 35 ? -1.475 9.344 16.906 1 83.88 35 SER B C 1
ATOM 1737 O O . SER B 1 35 ? -0.935 9.477 15.812 1 83.88 35 SER B O 1
ATOM 1739 N N . GLN B 1 36 ? -1.264 8.305 17.703 1 83.06 36 GLN B N 1
ATOM 1740 C CA . GLN B 1 36 ? -0.293 7.297 17.297 1 83.06 36 GLN B CA 1
ATOM 1741 C C . GLN B 1 36 ? -0.984 6.105 16.641 1 83.06 36 GLN B C 1
ATOM 1743 O O . GLN B 1 36 ? -0.322 5.207 16.125 1 83.06 36 GLN B O 1
ATOM 1748 N N . ARG B 1 37 ? -2.207 6.191 16.609 1 87.5 37 ARG B N 1
ATOM 1749 C CA . ARG B 1 37 ? -2.994 5.066 16.109 1 87.5 37 ARG B CA 1
ATOM 1750 C C . ARG B 1 37 ? -3.164 5.141 14.602 1 87.5 37 ARG B C 1
ATOM 1752 O O . ARG B 1 37 ? -3.477 6.199 14.055 1 87.5 37 ARG B O 1
ATOM 1759 N N . TRP B 1 38 ? -2.875 4.035 13.961 1 89.12 38 TRP B N 1
ATOM 1760 C CA . TRP B 1 38 ? -3.277 3.873 12.562 1 89.12 38 TRP B CA 1
ATOM 1761 C C . TRP B 1 38 ? -4.742 3.461 12.469 1 89.12 38 TRP B C 1
ATOM 1763 O O . TRP B 1 38 ? -5.168 2.5 13.109 1 89.12 38 TRP B O 1
ATOM 1773 N N . ILE B 1 39 ? -5.52 4.191 11.695 1 93.06 39 ILE B N 1
ATOM 1774 C CA . ILE B 1 39 ? -6.953 3.922 11.648 1 93.06 39 ILE B CA 1
ATOM 1775 C C . ILE B 1 39 ? -7.426 3.912 10.195 1 93.06 39 ILE B C 1
ATOM 1777 O O . ILE B 1 39 ? -6.988 4.734 9.383 1 93.06 39 ILE B O 1
ATOM 1781 N N . GLU B 1 40 ? -8.367 3.061 9.883 1 92.5 40 GLU B N 1
ATOM 1782 C CA . GLU B 1 40 ? -8.938 2.965 8.539 1 92.5 40 GLU B CA 1
ATOM 1783 C C . GLU B 1 40 ? -9.922 4.098 8.273 1 92.5 40 GLU B C 1
ATOM 1785 O O . GLU B 1 40 ? -10.57 4.59 9.203 1 92.5 40 GLU B O 1
ATOM 1790 N N . GLY B 1 41 ? -10.062 4.43 6.973 1 94.44 41 GLY B N 1
ATOM 1791 C CA . GLY B 1 41 ? -11.016 5.465 6.605 1 94.44 41 GLY B CA 1
ATOM 1792 C C . GLY B 1 41 ? -12.438 5.137 7.023 1 94.44 41 GLY B C 1
ATOM 1793 O O . GLY B 1 41 ? -13.164 6.008 7.508 1 94.44 41 GLY B O 1
ATOM 1794 N N . GLU B 1 42 ? -12.805 3.885 6.832 1 93.19 42 GLU B N 1
ATOM 1795 C CA . GLU B 1 42 ? -14.148 3.459 7.223 1 93.19 42 GLU B CA 1
ATOM 1796 C C . GLU B 1 42 ? -14.352 3.592 8.734 1 93.19 42 GLU B C 1
ATOM 1798 O O . GLU B 1 42 ? -15.445 3.926 9.188 1 93.19 42 GLU B O 1
ATOM 1803 N N . ALA B 1 43 ? -13.375 3.307 9.445 1 94.75 43 ALA B N 1
ATOM 1804 C CA . ALA B 1 43 ? -13.453 3.449 10.898 1 94.75 43 ALA B CA 1
ATOM 1805 C C . ALA B 1 43 ? -13.609 4.914 11.297 1 94.75 43 ALA B C 1
ATOM 1807 O O . ALA B 1 43 ? -14.375 5.238 12.203 1 94.75 43 ALA B O 1
ATOM 1808 N N . ILE B 1 44 ? -12.828 5.727 10.633 1 96.81 44 ILE B N 1
ATOM 1809 C CA . ILE B 1 44 ? -12.969 7.16 10.867 1 96.81 44 ILE B CA 1
ATOM 1810 C C . ILE B 1 44 ? -14.406 7.586 10.586 1 96.81 44 ILE B C 1
ATOM 1812 O O . ILE B 1 44 ? -15.016 8.305 11.383 1 96.81 44 ILE B O 1
ATOM 1816 N N . PHE B 1 45 ? -14.984 7.094 9.477 1 97.38 45 PHE B N 1
ATOM 1817 C CA . PHE B 1 45 ? -16.359 7.383 9.086 1 97.38 45 PHE B CA 1
ATOM 1818 C C . PHE B 1 45 ? -17.328 6.965 10.18 1 97.38 45 PHE B C 1
ATOM 1820 O O . PHE B 1 45 ? -18.188 7.75 10.586 1 97.38 45 PHE B O 1
ATOM 1827 N N . ARG B 1 46 ? -17.172 5.848 10.633 1 97.44 46 ARG B N 1
ATOM 1828 C CA . ARG B 1 46 ? -18.062 5.328 11.672 1 97.44 46 ARG B CA 1
ATOM 1829 C C . ARG B 1 46 ? -17.969 6.164 12.945 1 97.44 46 ARG B C 1
ATOM 1831 O O . ARG B 1 46 ? -18.969 6.43 13.594 1 97.44 46 ARG B O 1
ATOM 1838 N N . GLU B 1 47 ? -16.75 6.477 13.297 1 96.81 47 GLU B N 1
ATOM 1839 C CA . GLU B 1 47 ? -16.578 7.305 14.484 1 96.81 47 GLU B CA 1
ATOM 1840 C C . GLU B 1 47 ? -17.234 8.664 14.32 1 96.81 47 GLU B C 1
ATOM 1842 O O . GLU B 1 47 ? -17.828 9.195 15.266 1 96.81 47 GLU B O 1
ATOM 1847 N N . LEU B 1 48 ? -17.109 9.219 13.195 1 97.25 48 LEU B N 1
ATOM 1848 C CA . LEU B 1 48 ? -17.734 10.5 12.922 1 97.25 48 LEU B CA 1
ATOM 1849 C C . LEU B 1 48 ? -19.25 10.406 13.055 1 97.25 48 LEU B C 1
ATOM 1851 O O . LEU B 1 48 ? -19.891 11.273 13.656 1 97.25 48 LEU B O 1
ATOM 1855 N N . ILE B 1 49 ? -19.812 9.359 12.492 1 97.06 49 ILE B N 1
ATOM 1856 C CA . ILE B 1 49 ? -21.25 9.141 12.586 1 97.06 49 ILE B CA 1
ATOM 1857 C C . ILE B 1 49 ? -21.656 8.977 14.055 1 97.06 49 ILE B C 1
ATOM 1859 O O . ILE B 1 49 ? -22.641 9.555 14.5 1 97.06 49 ILE B O 1
ATOM 1863 N N . ALA B 1 50 ? -20.906 8.273 14.758 1 96.31 50 ALA B N 1
ATOM 1864 C CA . ALA B 1 50 ? -21.172 8.039 16.172 1 96.31 50 ALA B CA 1
ATOM 1865 C C . ALA B 1 50 ? -21.156 9.344 16.953 1 96.31 50 ALA B C 1
ATOM 1867 O O . ALA B 1 50 ? -21.859 9.484 17.953 1 96.31 50 ALA B O 1
ATOM 1868 N N . ARG B 1 51 ? -20.406 10.234 16.484 1 94 51 ARG B N 1
ATOM 1869 C CA . ARG B 1 51 ? -20.281 11.523 17.141 1 94 51 ARG B CA 1
ATOM 1870 C C . ARG B 1 51 ? -21.344 12.5 16.656 1 94 51 ARG B C 1
ATOM 1872 O O . ARG B 1 51 ? -21.375 13.664 17.062 1 94 51 ARG B O 1
ATOM 1879 N N . GLY B 1 52 ? -22.172 12.039 15.734 1 94.06 52 GLY B N 1
ATOM 1880 C CA . GLY B 1 52 ? -23.312 12.844 15.328 1 94.06 52 GLY B CA 1
ATOM 1881 C C . GLY B 1 52 ? -23.062 13.648 14.062 1 94.06 52 GLY B C 1
ATOM 1882 O O . GLY B 1 52 ? -23.844 14.523 13.711 1 94.06 52 GLY B O 1
ATOM 1883 N N . THR B 1 53 ? -21.938 13.398 13.43 1 94.62 53 THR B N 1
ATOM 1884 C CA . THR B 1 53 ? -21.625 14.125 12.211 1 94.62 53 THR B CA 1
ATOM 1885 C C . THR B 1 53 ? -22.375 13.531 11.023 1 94.62 53 THR B C 1
ATOM 1887 O O . THR B 1 53 ? -22.422 12.312 10.852 1 94.62 53 THR B O 1
ATOM 1890 N N . THR B 1 54 ? -23.062 14.352 10.195 1 95.12 54 THR B N 1
ATOM 1891 C CA . THR B 1 54 ? -23.672 13.914 8.945 1 95.12 54 THR B CA 1
ATOM 1892 C C . THR B 1 54 ? -22.703 14.062 7.781 1 95.12 54 THR B C 1
ATOM 1894 O O . THR B 1 54 ? -22.406 15.18 7.348 1 95.12 54 THR B O 1
ATOM 1897 N N . ILE B 1 55 ? -22.266 13.008 7.312 1 96.31 55 ILE B N 1
ATOM 1898 C CA . ILE B 1 55 ? -21.234 13.039 6.277 1 96.31 55 ILE B CA 1
ATOM 1899 C C . ILE B 1 55 ? -21.281 11.742 5.473 1 96.31 55 ILE B C 1
ATOM 1901 O O . ILE B 1 55 ? -21.672 10.688 5.992 1 96.31 55 ILE B O 1
ATOM 1905 N N . SER B 1 56 ? -20.938 11.828 4.254 1 96.5 56 SER B N 1
ATOM 1906 C CA . SER B 1 56 ? -20.859 10.633 3.428 1 96.5 56 SER B CA 1
ATOM 1907 C C . SER B 1 56 ? -19.469 10.016 3.465 1 96.5 56 SER B C 1
ATOM 1909 O O . SER B 1 56 ? -18.484 10.711 3.734 1 96.5 56 SER B O 1
ATOM 1911 N N . LEU B 1 57 ? -19.438 8.773 3.223 1 95.75 57 LEU B N 1
ATOM 1912 C CA . LEU B 1 57 ? -18.156 8.078 3.152 1 95.75 57 LEU B CA 1
ATOM 1913 C C . LEU B 1 57 ? -17.266 8.672 2.064 1 95.75 57 LEU B C 1
ATOM 1915 O O . LEU B 1 57 ? -16.062 8.844 2.264 1 95.75 57 LEU B O 1
ATOM 1919 N N . ALA B 1 58 ? -17.844 9.008 0.992 1 94.75 58 ALA B N 1
ATOM 1920 C CA . ALA B 1 58 ? -17.109 9.617 -0.112 1 94.75 58 ALA B CA 1
ATOM 1921 C C . ALA B 1 58 ? -16.438 10.922 0.323 1 94.75 58 ALA B C 1
ATOM 1923 O O . ALA B 1 58 ? -15.289 11.188 -0.021 1 94.75 58 ALA B O 1
ATOM 1924 N N . THR B 1 59 ? -17.109 11.688 1.087 1 96.12 59 THR B N 1
ATOM 1925 C CA . THR B 1 59 ? -16.594 12.961 1.57 1 96.12 59 THR B CA 1
ATOM 1926 C C . THR B 1 59 ? -15.414 12.734 2.521 1 96.12 59 THR B C 1
ATOM 1928 O O . THR B 1 59 ? -14.438 13.484 2.492 1 96.12 59 THR B O 1
ATOM 1931 N N . VAL B 1 60 ? -15.578 11.742 3.344 1 96.94 60 VAL B N 1
ATOM 1932 C CA . VAL B 1 60 ? -14.492 11.406 4.262 1 96.94 60 VAL B CA 1
ATOM 1933 C C . VAL B 1 60 ? -13.227 11.086 3.473 1 96.94 60 VAL B C 1
ATOM 1935 O O . VAL B 1 60 ? -12.156 11.617 3.76 1 96.94 60 VAL B O 1
ATOM 1938 N N . TYR B 1 61 ? -13.383 10.32 2.479 1 95 61 TYR B N 1
ATOM 1939 C CA . TYR B 1 61 ? -12.203 9.891 1.741 1 95 61 TYR B CA 1
ATOM 1940 C C . TYR B 1 61 ? -11.625 11.039 0.921 1 95 61 TYR B C 1
ATOM 1942 O O . TYR B 1 61 ? -10.414 11.133 0.737 1 95 61 TYR B O 1
ATOM 1950 N N . ARG B 1 62 ? -12.438 11.922 0.507 1 93.81 62 ARG B N 1
ATOM 1951 C CA . ARG B 1 62 ? -11.945 13.109 -0.185 1 93.81 62 ARG B CA 1
ATOM 1952 C C . ARG B 1 62 ? -11.109 13.977 0.749 1 93.81 62 ARG B C 1
ATOM 1954 O O . ARG B 1 62 ? -10.031 14.453 0.373 1 93.81 62 ARG B O 1
ATOM 1961 N N . ALA B 1 63 ? -11.656 14.133 1.905 1 95.81 63 ALA B N 1
ATOM 1962 C CA . ALA B 1 63 ? -10.93 14.922 2.896 1 95.81 63 ALA B CA 1
ATOM 1963 C C . ALA B 1 63 ? -9.617 14.242 3.277 1 95.81 63 ALA B C 1
ATOM 1965 O O . ALA B 1 63 ? -8.578 14.898 3.395 1 95.81 63 ALA B O 1
ATOM 1966 N N . LEU B 1 64 ? -9.703 12.945 3.453 1 95.31 64 LEU B N 1
ATOM 1967 C CA . LEU B 1 64 ? -8.508 12.195 3.809 1 95.31 64 LEU B CA 1
ATOM 1968 C C . LEU B 1 64 ? -7.449 12.312 2.719 1 95.31 64 LEU B C 1
ATOM 1970 O O . LEU B 1 64 ? -6.262 12.461 3.014 1 95.31 64 LEU B O 1
ATOM 1974 N N . LYS B 1 65 ? -7.898 12.211 1.519 1 91.19 65 LYS B N 1
ATOM 1975 C CA . LYS B 1 65 ? -6.984 12.352 0.39 1 91.19 65 LYS B CA 1
ATOM 1976 C C . LYS B 1 65 ? -6.293 13.711 0.409 1 91.19 65 LYS B C 1
ATOM 1978 O O . LYS B 1 65 ? -5.07 13.797 0.254 1 91.19 65 LYS B O 1
ATOM 1983 N N . ASP B 1 66 ? -7.02 14.75 0.616 1 90.5 66 ASP B N 1
ATOM 1984 C CA . ASP B 1 66 ? -6.477 16.109 0.651 1 90.5 66 ASP B CA 1
ATOM 1985 C C . ASP B 1 66 ? -5.492 16.266 1.805 1 90.5 66 ASP B C 1
ATOM 1987 O O . ASP B 1 66 ? -4.41 16.844 1.629 1 90.5 66 ASP B O 1
ATOM 1991 N N . LEU B 1 67 ? -5.918 15.812 2.924 1 92.56 67 LEU B N 1
ATOM 1992 C CA . LEU B 1 67 ? -5.086 15.93 4.117 1 92.56 67 LEU B CA 1
ATOM 1993 C C . LEU B 1 67 ? -3.781 15.156 3.949 1 92.56 67 LEU B C 1
ATOM 1995 O O . LEU B 1 67 ? -2.723 15.617 4.383 1 92.56 67 LEU B O 1
ATOM 1999 N N . ASP B 1 68 ? -3.857 14.016 3.398 1 89.25 68 ASP B N 1
ATOM 2000 C CA . ASP B 1 68 ? -2.676 13.203 3.127 1 89.25 68 ASP B CA 1
ATOM 2001 C C . ASP B 1 68 ? -1.752 13.891 2.125 1 89.25 68 ASP B C 1
ATOM 2003 O O . ASP B 1 68 ? -0.542 13.977 2.344 1 89.25 68 ASP B O 1
ATOM 2007 N N . HIS B 1 69 ? -2.352 14.398 1.104 1 85.19 69 HIS B N 1
ATOM 2008 C CA . HIS B 1 69 ? -1.585 15.047 0.051 1 85.19 69 HIS B CA 1
ATOM 2009 C C . HIS B 1 69 ? -0.811 16.25 0.594 1 85.19 69 HIS B C 1
ATOM 2011 O O . HIS B 1 69 ? 0.287 16.547 0.121 1 85.19 69 HIS B O 1
ATOM 2017 N N . ARG B 1 70 ? -1.384 16.844 1.589 1 86.69 70 ARG B N 1
ATOM 2018 C CA . ARG B 1 70 ? -0.768 18.062 2.107 1 86.69 70 ARG B CA 1
ATOM 2019 C C . ARG B 1 70 ? 0.119 17.75 3.309 1 86.69 70 ARG B C 1
ATOM 2021 O O . ARG B 1 70 ? 0.623 18.672 3.963 1 86.69 70 ARG B O 1
ATOM 2028 N N . GLY B 1 71 ? 0.15 16.516 3.678 1 84.69 71 GLY B N 1
ATOM 2029 C CA . GLY B 1 71 ? 1.106 16.094 4.688 1 84.69 71 GLY B CA 1
ATOM 2030 C C . GLY B 1 71 ? 0.564 16.188 6.102 1 84.69 71 GLY B C 1
ATOM 2031 O O . GLY B 1 71 ? 1.314 16.047 7.07 1 84.69 71 GLY B O 1
ATOM 2032 N N . VAL B 1 72 ? -0.64 16.469 6.227 1 88.88 72 VAL B N 1
ATOM 2033 C CA . VAL B 1 72 ? -1.245 16.547 7.551 1 88.88 72 VAL B CA 1
ATOM 2034 C C . VAL B 1 72 ? -1.401 15.141 8.125 1 88.88 72 VAL B C 1
ATOM 2036 O O . VAL B 1 72 ? -1.284 14.945 9.344 1 88.88 72 VAL B O 1
ATOM 2039 N N . LEU B 1 73 ? -1.608 14.211 7.242 1 90.88 73 LEU B N 1
ATOM 2040 C CA . LEU B 1 73 ? -1.741 12.805 7.621 1 90.88 73 LEU B CA 1
ATOM 2041 C C . LEU B 1 73 ? -0.665 11.961 6.949 1 90.88 73 LEU B C 1
ATOM 2043 O O . LEU B 1 73 ? -0.068 12.383 5.953 1 90.88 73 LEU B O 1
ATOM 2047 N N . LEU B 1 74 ? -0.482 10.852 7.551 1 86.19 74 LEU B N 1
ATOM 2048 C CA . LEU B 1 74 ? 0.273 9.773 6.926 1 86.19 74 LEU B CA 1
ATOM 2049 C C . LEU B 1 74 ? -0.655 8.648 6.473 1 86.19 74 LEU B C 1
ATOM 2051 O O . LEU B 1 74 ? -1.621 8.32 7.164 1 86.19 74 LEU B O 1
ATOM 2055 N N . ARG B 1 75 ? -0.324 8.164 5.375 1 88.62 75 ARG B N 1
ATOM 2056 C CA . ARG B 1 75 ? -1.07 7.023 4.848 1 88.62 75 ARG B CA 1
ATOM 2057 C C . ARG B 1 75 ? -0.167 5.809 4.68 1 88.62 75 ARG B C 1
ATOM 2059 O O . ARG B 1 75 ? 0.952 5.922 4.18 1 88.62 75 ARG B O 1
ATOM 2066 N N . GLU B 1 76 ? -0.642 4.703 5.121 1 83.94 76 GLU B N 1
ATOM 2067 C CA . GLU B 1 76 ? 0.038 3.424 4.938 1 83.94 76 GLU B CA 1
ATOM 2068 C C . GLU B 1 76 ? -0.94 2.336 4.5 1 83.94 76 GLU B C 1
ATOM 2070 O O . GLU B 1 76 ? -2.156 2.541 4.527 1 83.94 76 GLU B O 1
ATOM 2075 N N . TRP B 1 77 ? -0.343 1.299 4.078 1 82 77 TRP B N 1
ATOM 2076 C CA . TRP B 1 77 ? -1.146 0.177 3.604 1 82 77 TRP B CA 1
ATOM 2077 C C . TRP B 1 77 ? -0.976 -1.037 4.512 1 82 77 TRP B C 1
ATOM 2079 O O . TRP B 1 77 ? 0.148 -1.399 4.867 1 82 77 TRP B O 1
ATOM 2089 N N . ARG B 1 78 ? -2.055 -1.592 4.871 1 78.88 78 ARG B N 1
ATOM 2090 C CA . ARG B 1 78 ? -1.985 -2.779 5.715 1 78.88 78 ARG B CA 1
ATOM 2091 C C . ARG B 1 78 ? -2.725 -3.949 5.078 1 78.88 78 ARG B C 1
ATOM 2093 O O . ARG B 1 78 ? -3.795 -3.77 4.492 1 78.88 78 ARG B O 1
ATOM 2100 N N . VAL B 1 79 ? -2.057 -5.039 5.188 1 76.06 79 VAL B N 1
ATOM 2101 C CA . VAL B 1 79 ? -2.676 -6.262 4.684 1 76.06 79 VAL B CA 1
ATOM 2102 C C . VAL B 1 79 ? -3.854 -6.648 5.574 1 76.06 79 VAL B C 1
ATOM 2104 O O . VAL B 1 79 ? -3.777 -6.531 6.797 1 76.06 79 VAL B O 1
ATOM 2107 N N . GLY B 1 80 ? -4.973 -6.973 4.91 1 76.31 80 GLY B N 1
ATOM 2108 C CA . GLY B 1 80 ? -6.156 -7.406 5.633 1 76.31 80 GLY B CA 1
ATOM 2109 C C . GLY B 1 80 ? -6.934 -8.484 4.906 1 76.31 80 GLY B C 1
ATOM 2110 O O . GLY B 1 80 ? -6.465 -9.031 3.906 1 76.31 80 GLY B O 1
ATOM 2111 N N . ALA B 1 81 ? -8.062 -8.82 5.504 1 76.62 81 ALA B N 1
ATOM 2112 C CA . ALA B 1 81 ? -8.898 -9.906 4.996 1 76.62 81 ALA B CA 1
ATOM 2113 C C . ALA B 1 81 ? -9.312 -9.648 3.549 1 76.62 81 ALA B C 1
ATOM 2115 O O . ALA B 1 81 ? -9.484 -10.594 2.771 1 76.62 81 ALA B O 1
ATOM 2116 N N . SER B 1 82 ? -9.383 -8.445 3.182 1 78.69 82 SER B N 1
ATOM 2117 C CA . SER B 1 82 ? -9.781 -8.086 1.824 1 78.69 82 SER B CA 1
ATOM 2118 C C . SER B 1 82 ? -8.586 -7.66 0.987 1 78.69 82 SER B C 1
ATOM 2120 O O . SER B 1 82 ? -8.695 -6.766 0.143 1 78.69 82 SER B O 1
ATOM 2122 N N . GLY B 1 83 ? -7.418 -8.289 1.302 1 78.44 83 GLY B N 1
ATOM 2123 C CA . GLY B 1 83 ? -6.207 -7.988 0.557 1 78.44 83 GLY B CA 1
ATOM 2124 C C . GLY B 1 83 ? -5.387 -6.871 1.173 1 78.44 83 GLY B C 1
ATOM 2125 O O . GLY B 1 83 ? -4.16 -6.965 1.249 1 78.44 83 GLY B O 1
ATOM 2126 N N . GLY B 1 84 ? -6.18 -5.812 1.622 1 80.06 84 GLY B N 1
ATOM 2127 C CA . GLY B 1 84 ? -5.508 -4.703 2.279 1 80.06 84 GLY B CA 1
ATOM 2128 C C . GLY B 1 84 ? -6.277 -3.398 2.193 1 80.06 84 GLY B C 1
ATOM 2129 O O . GLY B 1 84 ? -7.176 -3.256 1.358 1 80.06 84 GLY B O 1
ATOM 2130 N N . LYS B 1 85 ? -5.984 -2.582 3.139 1 82.12 85 LYS B N 1
ATOM 2131 C CA . LYS B 1 85 ? -6.652 -1.286 3.225 1 82.12 85 LYS B CA 1
ATOM 2132 C C . LYS B 1 85 ? -5.668 -0.184 3.6 1 82.12 85 LYS B C 1
ATOM 2134 O O . LYS B 1 85 ? -4.637 -0.45 4.223 1 82.12 85 LYS B O 1
ATOM 2139 N N . ALA B 1 86 ? -6.031 0.99 3.117 1 88.69 86 ALA B N 1
ATOM 2140 C CA . ALA B 1 86 ? -5.266 2.15 3.568 1 88.69 86 ALA B CA 1
ATOM 2141 C C . ALA B 1 86 ? -5.578 2.484 5.023 1 88.69 86 ALA B C 1
ATOM 2143 O O . ALA B 1 86 ? -6.73 2.387 5.453 1 88.69 86 ALA B O 1
ATOM 2144 N N . VAL B 1 87 ? -4.586 2.879 5.73 1 90.25 87 VAL B N 1
ATOM 2145 C CA . VAL B 1 87 ? -4.742 3.385 7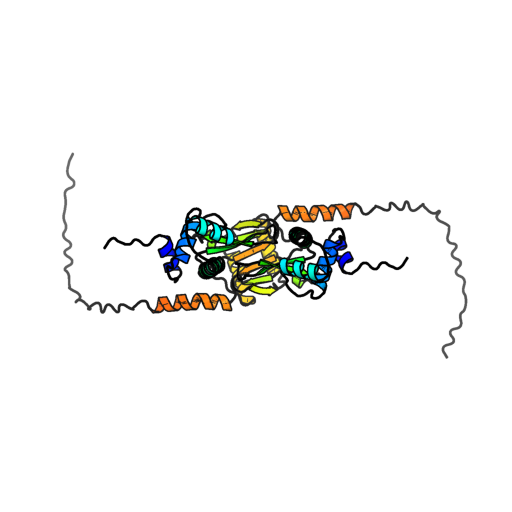.09 1 90.25 87 VAL B CA 1
ATOM 2146 C C . VAL B 1 87 ? -4.074 4.754 7.215 1 90.25 87 VAL B C 1
ATOM 2148 O O . VAL B 1 87 ? -3.156 5.07 6.453 1 90.25 87 VAL B O 1
ATOM 2151 N N . TYR B 1 88 ? -4.559 5.484 8.211 1 92.56 88 TYR B N 1
ATOM 2152 C CA . TYR B 1 88 ? -4.125 6.871 8.344 1 92.56 88 TYR B CA 1
ATOM 2153 C C . TYR B 1 88 ? -3.697 7.172 9.773 1 92.56 88 TYR B C 1
ATOM 2155 O O . TYR B 1 88 ? -4.25 6.609 10.727 1 92.56 88 TYR B O 1
ATOM 2163 N N . ARG B 1 89 ? -2.809 8.062 9.867 1 91.19 89 ARG B N 1
ATOM 2164 C CA . ARG B 1 89 ? -2.326 8.578 11.148 1 91.19 89 ARG B CA 1
ATOM 2165 C C . ARG B 1 89 ? -1.961 10.055 11.039 1 91.19 89 ARG B C 1
ATOM 2167 O O . ARG B 1 89 ? -1.537 10.516 9.977 1 91.19 89 ARG B O 1
ATOM 2174 N N . LEU B 1 90 ? -2.189 10.703 12.125 1 90.5 90 LEU B N 1
ATOM 2175 C CA . LEU B 1 90 ? -1.752 12.094 12.141 1 90.5 90 LEU B CA 1
ATOM 2176 C C . LEU B 1 90 ? -0.239 12.188 11.969 1 90.5 90 LEU B C 1
ATOM 2178 O O . LEU B 1 90 ? 0.51 11.438 12.594 1 90.5 90 LEU B O 1
ATOM 2182 N N . SER B 1 91 ? 0.162 13.055 11.047 1 86.19 91 SER B N 1
ATOM 2183 C CA . SER B 1 91 ? 1.592 13.281 10.867 1 86.19 91 SER B CA 1
ATOM 2184 C C . SER B 1 91 ? 2.184 14.039 12.055 1 86.19 91 SER B C 1
ATOM 2186 O O . SER B 1 91 ? 1.604 15.023 12.516 1 86.19 91 SER B O 1
ATOM 2188 N N . SER B 1 92 ? 3.184 13.375 12.602 1 76.62 92 SER B N 1
ATOM 2189 C CA . SER B 1 92 ? 3.891 14.117 13.641 1 76.62 92 SER B CA 1
ATOM 2190 C C . SER B 1 92 ? 5.039 14.93 13.055 1 76.62 92 SER B C 1
ATOM 2192 O O . SER B 1 92 ? 5.609 14.562 12.023 1 76.62 92 SER B O 1
ATOM 2194 N N . HIS B 1 93 ? 5.141 16.094 13.258 1 64.31 93 HIS B N 1
ATOM 2195 C CA . HIS B 1 93 ? 6.234 16.938 12.781 1 64.31 93 HIS B CA 1
ATOM 2196 C C . HIS B 1 93 ? 7.578 16.422 13.281 1 64.31 93 HIS B C 1
ATOM 2198 O O . HIS B 1 93 ? 8.617 17.031 13.023 1 64.31 93 HIS B O 1
ATOM 2204 N N . ASP B 1 94 ? 7.484 15.258 13.852 1 62.47 94 ASP B N 1
ATOM 2205 C CA . ASP B 1 94 ? 8.758 14.734 14.328 1 62.47 94 ASP B CA 1
ATOM 2206 C C . ASP B 1 94 ? 9.555 14.109 13.188 1 62.47 94 ASP B C 1
ATOM 2208 O O . ASP B 1 94 ? 8.984 13.68 12.188 1 62.47 94 ASP B O 1
ATOM 2212 N N . LEU B 1 95 ? 10.859 14.242 13.336 1 57.41 95 LEU B N 1
ATOM 2213 C CA . LEU B 1 95 ? 11.836 13.82 12.336 1 57.41 95 LEU B CA 1
ATOM 2214 C C . LEU B 1 95 ? 11.617 12.367 11.938 1 57.41 95 LEU B C 1
ATOM 2216 O O . LEU B 1 95 ? 11.828 12 10.781 1 57.41 95 LEU B O 1
ATOM 2220 N N . GLN B 1 96 ? 11.172 11.602 12.875 1 57.81 96 GLN B N 1
ATOM 2221 C CA . GLN B 1 96 ? 11.07 10.172 12.602 1 57.81 96 GLN B CA 1
ATOM 2222 C C . GLN B 1 96 ? 10 9.891 11.547 1 57.81 96 GLN B C 1
ATOM 2224 O O . GLN B 1 96 ? 10.188 9.039 10.672 1 57.81 96 GLN B O 1
ATOM 2229 N N . ASP B 1 97 ? 8.938 10.641 11.586 1 60.56 97 ASP B N 1
ATOM 2230 C CA . ASP B 1 97 ? 7.84 10.453 10.641 1 60.56 97 ASP B CA 1
ATOM 2231 C C . ASP B 1 97 ? 8.227 10.93 9.242 1 60.56 97 ASP B C 1
ATOM 2233 O O . ASP B 1 97 ? 7.695 10.445 8.242 1 60.56 97 ASP B O 1
ATOM 2237 N N . ARG B 1 98 ? 9.297 11.695 9.297 1 62.44 98 ARG B N 1
ATOM 2238 C CA . ARG B 1 98 ? 9.617 12.352 8.039 1 62.44 98 ARG B CA 1
ATOM 2239 C C . ARG B 1 98 ? 10.578 11.508 7.207 1 62.44 98 ARG B C 1
ATOM 2241 O O . ARG B 1 98 ? 10.633 11.648 5.984 1 62.44 98 ARG B O 1
ATOM 2248 N N . LYS B 1 99 ? 11.234 10.672 7.902 1 72.56 99 LYS B N 1
ATOM 2249 C CA . LYS B 1 99 ? 12.305 9.984 7.184 1 72.56 99 LYS B CA 1
ATOM 2250 C C . LYS B 1 99 ? 11.773 8.75 6.457 1 72.56 99 LYS B C 1
ATOM 2252 O O . LYS B 1 99 ? 12.359 8.32 5.457 1 72.56 99 LYS B O 1
ATOM 2257 N N . GLY B 1 100 ? 10.695 8.227 6.965 1 82.69 100 GLY B N 1
ATOM 2258 C CA . GLY B 1 100 ? 10.141 7.062 6.289 1 82.69 100 GLY B CA 1
ATOM 2259 C C . GLY B 1 100 ? 10.219 5.797 7.117 1 82.69 100 GLY B C 1
ATOM 2260 O O . GLY B 1 100 ? 10.586 5.84 8.297 1 82.69 100 GLY B O 1
ATOM 2261 N N . ALA B 1 101 ? 9.781 4.723 6.547 1 87.81 101 ALA B N 1
ATOM 2262 C CA . ALA B 1 101 ? 9.703 3.451 7.262 1 87.81 101 ALA B CA 1
ATOM 2263 C C . ALA B 1 101 ? 9.922 2.273 6.312 1 87.81 101 ALA B C 1
ATOM 2265 O O . ALA B 1 101 ? 9.727 2.402 5.102 1 87.81 101 ALA B O 1
ATOM 2266 N N . ILE B 1 102 ? 10.469 1.213 6.914 1 90.5 102 ILE B N 1
ATOM 2267 C CA . ILE B 1 102 ? 10.477 -0.084 6.246 1 90.5 102 ILE B CA 1
ATOM 2268 C C . ILE B 1 102 ? 9.289 -0.916 6.727 1 90.5 102 ILE B C 1
ATOM 2270 O O . ILE B 1 102 ? 9.047 -1.026 7.93 1 90.5 102 ILE B O 1
ATOM 2274 N N . VAL B 1 103 ? 8.547 -1.423 5.766 1 90.06 103 VAL B N 1
ATOM 2275 C CA . VAL B 1 103 ? 7.312 -2.123 6.098 1 90.06 103 VAL B CA 1
ATOM 2276 C C . VAL B 1 103 ? 7.328 -3.518 5.477 1 90.06 103 VAL B C 1
ATOM 2278 O O . VAL B 1 103 ? 7.672 -3.678 4.301 1 90.06 103 VAL B O 1
ATOM 2281 N N . CYS B 1 104 ? 6.914 -4.453 6.285 1 90.75 104 CYS B N 1
ATOM 2282 C CA . CYS B 1 104 ? 6.797 -5.805 5.746 1 90.75 104 CYS B CA 1
ATOM 2283 C C . CYS B 1 104 ? 5.57 -5.93 4.852 1 90.75 104 CYS B C 1
ATOM 2285 O O . CYS B 1 104 ? 4.449 -5.652 5.285 1 90.75 104 CYS B O 1
ATOM 2287 N N . ARG B 1 105 ? 5.789 -6.449 3.73 1 85.75 105 ARG B N 1
ATOM 2288 C CA . ARG B 1 105 ? 4.699 -6.559 2.766 1 85.75 105 ARG B CA 1
ATOM 2289 C C . ARG B 1 105 ? 3.727 -7.66 3.164 1 85.75 105 ARG B C 1
ATOM 2291 O O . ARG B 1 105 ? 2.59 -7.695 2.688 1 85.75 105 ARG B O 1
ATOM 2298 N N . GLN B 1 106 ? 4.09 -8.531 4.027 1 83.44 106 GLN B N 1
ATOM 2299 C CA . GLN B 1 106 ? 3.285 -9.703 4.336 1 83.44 106 GLN B CA 1
ATOM 2300 C C . GLN B 1 106 ? 2.504 -9.516 5.633 1 83.44 106 GLN B C 1
ATOM 2302 O O . GLN B 1 106 ? 1.299 -9.766 5.68 1 83.44 106 GLN B O 1
ATOM 2307 N N . CYS B 1 107 ? 3.156 -9.078 6.641 1 83.06 107 CYS B N 1
ATOM 2308 C CA . CYS B 1 107 ? 2.475 -9.016 7.93 1 83.06 107 CYS B CA 1
ATOM 2309 C C . CYS B 1 107 ? 2.156 -7.574 8.305 1 83.06 107 CYS B C 1
ATOM 2311 O O . CYS B 1 107 ? 1.394 -7.324 9.242 1 83.06 107 CYS B O 1
ATOM 2313 N N . GLY B 1 108 ? 2.885 -6.652 7.734 1 83.19 108 GLY B N 1
ATOM 2314 C CA . GLY B 1 108 ? 2.588 -5.254 7.988 1 83.19 108 GLY B CA 1
ATOM 2315 C C . GLY B 1 108 ? 3.459 -4.648 9.07 1 83.19 108 GLY B C 1
ATOM 2316 O O . GLY B 1 108 ? 3.344 -3.457 9.375 1 83.19 108 GLY B O 1
ATOM 2317 N N . ALA B 1 109 ? 4.305 -5.438 9.688 1 87.06 109 ALA B N 1
ATOM 2318 C CA . ALA B 1 109 ? 5.242 -4.871 10.656 1 87.06 109 ALA B CA 1
ATOM 2319 C C . ALA B 1 109 ? 6.062 -3.746 10.039 1 87.06 109 ALA B C 1
ATOM 2321 O O . ALA B 1 109 ? 6.477 -3.836 8.875 1 87.06 109 ALA B O 1
ATOM 2322 N N . SER B 1 110 ? 6.305 -2.662 10.852 1 87.5 110 SER B N 1
ATOM 2323 C CA . SER B 1 110 ? 6.973 -1.476 10.328 1 87.5 110 SER B CA 1
ATOM 2324 C C . SER B 1 110 ? 8.047 -0.977 11.289 1 87.5 110 SER B C 1
ATOM 2326 O O . SER B 1 110 ? 7.863 -1.006 12.508 1 87.5 110 SER B O 1
ATOM 2328 N N . VAL B 1 111 ? 9.203 -0.564 10.766 1 88.38 111 VAL B N 1
ATOM 2329 C CA . VAL B 1 111 ? 10.281 0.043 11.539 1 88.38 111 VAL B CA 1
ATOM 2330 C C . VAL B 1 111 ? 10.695 1.367 10.898 1 88.38 111 VAL B C 1
ATOM 2332 O O . VAL B 1 111 ? 10.75 1.48 9.672 1 88.38 111 VAL B O 1
ATOM 2335 N N . PRO B 1 112 ? 10.945 2.359 11.719 1 85.25 112 PRO B N 1
ATOM 2336 C CA . PRO B 1 112 ? 11.422 3.627 11.156 1 85.25 112 PRO B CA 1
ATOM 2337 C C . PRO B 1 112 ? 12.789 3.502 10.484 1 85.25 112 PRO B C 1
ATOM 2339 O O . PRO B 1 112 ? 13.641 2.74 10.953 1 85.25 112 PRO B O 1
ATOM 2342 N N . MET B 1 113 ? 12.844 4.164 9.328 1 82.88 113 MET B N 1
ATOM 2343 C CA . MET B 1 113 ? 14.141 4.199 8.656 1 82.88 113 MET B CA 1
ATOM 2344 C C . MET B 1 113 ? 15.109 5.117 9.383 1 82.88 113 MET B C 1
ATOM 2346 O O . MET B 1 113 ? 14.719 6.191 9.852 1 82.88 113 MET B O 1
ATOM 2350 N N . ASP B 1 114 ? 16.297 4.574 9.625 1 74.12 114 ASP B N 1
ATOM 2351 C CA . ASP B 1 114 ? 17.297 5.387 10.312 1 74.12 114 ASP B CA 1
ATOM 2352 C C . ASP B 1 114 ? 17.734 6.566 9.453 1 74.12 114 ASP B C 1
ATOM 2354 O O . ASP B 1 114 ? 17.609 6.527 8.227 1 74.12 114 ASP B O 1
ATOM 2358 N N . ASP B 1 115 ? 18.094 7.602 10.016 1 64.94 115 ASP B N 1
ATOM 2359 C CA . ASP B 1 115 ? 18.484 8.859 9.383 1 64.94 115 ASP B CA 1
ATOM 2360 C C . ASP B 1 115 ? 19.922 8.805 8.875 1 64.94 115 ASP B C 1
ATOM 2362 O O . ASP B 1 115 ? 20.672 9.773 8.992 1 64.94 115 ASP B O 1
ATOM 2366 N N . SER B 1 116 ? 20.109 7.719 8.328 1 72.12 116 SER B N 1
ATOM 2367 C CA . SER B 1 116 ? 21.484 7.781 7.84 1 72.12 116 SER B CA 1
ATOM 2368 C C . SER B 1 116 ? 21.594 8.633 6.582 1 72.12 116 SER B C 1
ATOM 2370 O O . SER B 1 116 ? 20.781 8.508 5.672 1 72.12 116 SER B O 1
ATOM 2372 N N . VAL B 1 117 ? 22.484 9.555 6.602 1 73.62 117 VAL B N 1
ATOM 2373 C CA . VAL B 1 117 ? 22.781 10.453 5.488 1 73.62 117 VAL B CA 1
ATOM 2374 C C . VAL B 1 117 ? 23.016 9.633 4.219 1 73.62 117 VAL B C 1
ATOM 2376 O O . VAL B 1 117 ? 22.562 10.016 3.135 1 73.62 117 VAL B O 1
ATOM 2379 N N . LEU B 1 118 ? 23.594 8.555 4.43 1 74.06 118 LEU B N 1
ATOM 2380 C CA . LEU B 1 118 ? 23.938 7.723 3.277 1 74.06 118 LEU B CA 1
ATOM 2381 C C . LEU B 1 118 ? 22.688 7.168 2.611 1 74.06 118 LEU B C 1
ATOM 2383 O O . LEU B 1 118 ? 22.562 7.191 1.385 1 74.06 118 LEU B O 1
ATOM 2387 N N . LEU B 1 119 ? 21.781 6.73 3.383 1 76.56 119 LEU B N 1
ATOM 2388 C CA . LEU B 1 119 ? 20.547 6.184 2.834 1 76.56 119 LEU B CA 1
ATOM 2389 C C . LEU B 1 119 ? 19.75 7.266 2.123 1 76.56 119 LEU B C 1
ATOM 2391 O O . LEU B 1 119 ? 19.219 7.035 1.032 1 76.56 119 LEU B O 1
ATOM 2395 N N . HIS B 1 120 ? 19.797 8.367 2.713 1 80.38 120 HIS B N 1
ATOM 2396 C CA . HIS B 1 120 ? 19.047 9.484 2.131 1 80.38 120 HIS B CA 1
ATOM 2397 C C . HIS B 1 120 ? 19.609 9.875 0.771 1 80.38 120 HIS B C 1
ATOM 2399 O O . HIS B 1 120 ? 18.859 10.125 -0.173 1 80.38 120 HIS B O 1
ATOM 2405 N N . GLU B 1 121 ? 20.844 9.922 0.753 1 82.81 121 GLU B N 1
ATOM 2406 C CA . GLU B 1 121 ? 21.484 10.281 -0.505 1 82.81 121 GLU B CA 1
ATOM 2407 C C . GLU B 1 121 ? 21.219 9.234 -1.582 1 82.81 121 GLU B C 1
ATOM 2409 O O . GLU B 1 121 ? 21 9.578 -2.744 1 82.81 121 GLU B O 1
ATOM 2414 N N . HIS B 1 122 ? 21.234 8.062 -1.182 1 81.38 122 HIS B N 1
ATOM 2415 C CA . HIS B 1 122 ? 20.969 6.992 -2.137 1 81.38 122 HIS B CA 1
ATOM 2416 C C . HIS B 1 122 ? 19.531 7.055 -2.65 1 81.38 122 HIS B C 1
ATOM 2418 O O . HIS B 1 122 ? 19.281 6.875 -3.846 1 81.38 122 HIS B O 1
ATOM 2424 N N . LEU B 1 123 ? 18.688 7.34 -1.746 1 84.75 123 LEU B N 1
ATOM 2425 C CA . LEU B 1 123 ? 17.281 7.449 -2.127 1 84.75 123 LEU B CA 1
ATOM 2426 C C . LEU B 1 123 ? 17.062 8.648 -3.037 1 84.75 123 LEU B C 1
ATOM 2428 O O . LEU B 1 123 ? 16.266 8.586 -3.975 1 84.75 123 LEU B O 1
ATOM 2432 N N . ARG B 1 124 ? 17.75 9.656 -2.74 1 86.69 124 ARG B N 1
ATOM 2433 C CA . ARG B 1 124 ? 17.656 10.852 -3.57 1 86.69 124 ARG B CA 1
ATOM 2434 C C . ARG B 1 124 ? 18.125 10.57 -4.992 1 86.69 124 ARG B C 1
ATOM 2436 O O . ARG B 1 124 ? 17.469 10.984 -5.957 1 86.69 124 ARG B O 1
ATOM 2443 N N . GLN B 1 125 ? 19.219 9.906 -5.07 1 86.25 125 GLN B N 1
ATOM 2444 C CA . GLN B 1 125 ? 19.75 9.555 -6.383 1 86.25 125 GLN B CA 1
ATOM 2445 C C . GLN B 1 125 ? 18.812 8.625 -7.137 1 86.25 125 GLN B C 1
ATOM 2447 O O . GLN B 1 125 ? 18.578 8.812 -8.336 1 86.25 125 GLN B O 1
ATOM 2452 N N . LEU B 1 126 ? 18.328 7.699 -6.422 1 85.19 126 LEU B N 1
ATOM 2453 C CA . LEU B 1 126 ? 17.375 6.762 -7.008 1 85.19 126 LEU B CA 1
ATOM 2454 C C . LEU B 1 126 ? 16.141 7.492 -7.52 1 85.19 126 LEU B C 1
ATOM 2456 O O . LEU B 1 126 ? 15.688 7.242 -8.641 1 85.19 126 LEU B O 1
ATOM 2460 N N . ALA B 1 127 ? 15.664 8.383 -6.734 1 89.44 127 ALA B N 1
ATOM 2461 C CA . ALA B 1 127 ? 14.484 9.164 -7.102 1 89.44 127 ALA B CA 1
ATOM 2462 C C . ALA B 1 127 ? 14.742 9.977 -8.367 1 89.44 127 ALA B C 1
ATOM 2464 O O . ALA B 1 127 ? 13.969 9.906 -9.32 1 89.44 127 ALA B O 1
ATOM 2465 N N . SER B 1 128 ? 15.812 10.633 -8.359 1 89.69 128 SER B N 1
ATOM 2466 C CA . SER B 1 128 ? 16.156 11.523 -9.469 1 89.69 128 SER B CA 1
ATOM 2467 C C . SER B 1 128 ? 16.312 10.75 -10.773 1 89.69 128 SER B C 1
ATOM 2469 O O . SER B 1 128 ? 15.828 11.18 -11.82 1 89.69 128 SER B O 1
ATOM 2471 N N . ARG B 1 129 ? 16.875 9.625 -10.703 1 88.44 129 ARG B N 1
ATOM 2472 C CA . ARG B 1 129 ? 17.141 8.805 -11.883 1 88.44 129 ARG B CA 1
ATOM 2473 C C . ARG B 1 129 ? 15.844 8.312 -12.508 1 88.44 129 ARG B C 1
ATOM 2475 O O . ARG B 1 129 ? 15.797 7.98 -13.695 1 88.44 129 ARG B O 1
ATOM 2482 N N . HIS B 1 130 ? 14.766 8.344 -11.688 1 88.81 130 HIS B N 1
ATOM 2483 C CA . HIS B 1 130 ? 13.547 7.711 -12.172 1 88.81 130 HIS B CA 1
ATOM 2484 C C . HIS B 1 130 ? 12.391 8.703 -12.211 1 88.81 130 HIS B C 1
ATOM 2486 O O . HIS B 1 130 ? 11.227 8.305 -12.266 1 88.81 130 HIS B O 1
ATOM 2492 N N . GLY B 1 131 ? 12.68 9.992 -12.117 1 91.25 131 GLY B N 1
ATOM 2493 C CA . GLY B 1 131 ? 11.656 11.016 -12.242 1 91.25 131 GLY B CA 1
ATOM 2494 C C . GLY B 1 131 ? 10.844 11.203 -10.977 1 91.25 131 GLY B C 1
ATOM 2495 O O . GLY B 1 131 ? 9.688 11.633 -11.031 1 91.25 131 GLY B O 1
ATOM 2496 N N . PHE B 1 132 ? 11.375 10.766 -9.945 1 92.81 132 PHE B N 1
ATOM 2497 C CA . PHE B 1 132 ? 10.773 10.977 -8.633 1 92.81 132 PHE B CA 1
ATOM 2498 C C . PHE B 1 132 ? 11.555 12.023 -7.84 1 92.81 132 PHE B C 1
ATOM 2500 O O . PHE B 1 132 ? 12.578 12.516 -8.305 1 92.81 132 PHE B O 1
ATOM 2507 N N . VAL B 1 133 ? 10.922 12.43 -6.742 1 89.12 133 VAL B N 1
ATOM 2508 C CA . VAL B 1 133 ? 11.562 13.453 -5.918 1 89.12 133 VAL B CA 1
ATOM 2509 C C . VAL B 1 133 ? 11.391 13.109 -4.441 1 89.12 133 VAL B C 1
ATOM 2511 O O . VAL B 1 133 ? 10.336 12.625 -4.031 1 89.12 133 VAL B O 1
ATOM 2514 N N . LEU B 1 134 ? 12.469 13.297 -3.727 1 85.06 134 LEU B N 1
ATOM 2515 C CA . LEU B 1 134 ? 12.328 13.211 -2.275 1 85.06 134 LEU B CA 1
ATOM 2516 C C . LEU B 1 134 ? 11.734 14.5 -1.712 1 85.06 134 LEU B C 1
ATOM 2518 O O . LEU B 1 134 ? 12.305 15.586 -1.892 1 85.06 134 LEU B O 1
ATOM 2522 N N . THR B 1 135 ? 10.57 14.391 -1.228 1 78.62 135 THR B N 1
ATOM 2523 C CA . THR B 1 135 ? 9.875 15.516 -0.622 1 78.62 135 THR B CA 1
ATOM 2524 C C . THR B 1 135 ? 9.844 15.383 0.898 1 78.62 135 THR B C 1
ATOM 2526 O O . THR B 1 135 ? 10.602 14.602 1.472 1 78.62 135 THR B O 1
ATOM 2529 N N . GLU B 1 136 ? 9.078 16.281 1.508 1 75.75 136 GLU B N 1
ATOM 2530 C CA . GLU B 1 136 ? 8.883 16.188 2.953 1 75.75 136 GLU B CA 1
ATOM 2531 C C . GLU B 1 136 ? 8.047 14.977 3.324 1 75.75 136 GLU B C 1
ATOM 2533 O O . GLU B 1 136 ? 7.996 14.578 4.492 1 75.75 136 GLU B O 1
ATOM 2538 N N . GLN B 1 137 ? 7.508 14.398 2.346 1 78.19 137 GLN B N 1
ATOM 2539 C CA . GLN B 1 137 ? 6.715 13.203 2.602 1 78.19 137 GLN B CA 1
ATOM 2540 C C . GLN B 1 137 ? 7.609 11.984 2.834 1 78.19 137 GLN B C 1
ATOM 2542 O O . GLN B 1 137 ? 8.633 11.828 2.17 1 78.19 137 GLN B O 1
ATOM 2547 N N . PRO B 1 138 ? 7.184 11.25 3.729 1 81.69 138 PRO B N 1
ATOM 2548 C CA . PRO B 1 138 ? 8.039 10.109 4.074 1 81.69 138 PRO B CA 1
ATOM 2549 C C . PRO B 1 138 ? 8.117 9.07 2.963 1 81.69 138 PRO B C 1
ATOM 2551 O O . PRO B 1 138 ? 7.141 8.867 2.234 1 81.69 138 PRO B O 1
ATOM 2554 N N . VAL B 1 139 ? 9.305 8.438 2.84 1 88.5 139 VAL B N 1
ATOM 2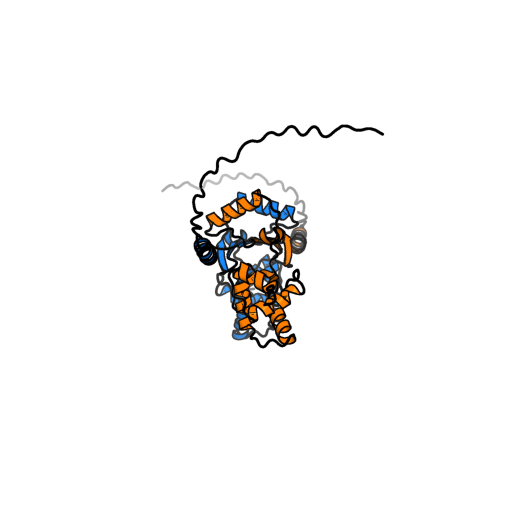555 C CA . VAL B 1 139 ? 9.516 7.312 1.929 1 88.5 139 VAL B CA 1
ATOM 2556 C C . VAL B 1 139 ? 9.234 6 2.656 1 88.5 139 VAL B C 1
ATOM 2558 O O . VAL B 1 139 ? 9.656 5.812 3.799 1 88.5 139 VAL B O 1
ATOM 2561 N N . THR B 1 140 ? 8.5 5.16 2.033 1 90.62 140 THR B N 1
ATOM 2562 C CA . THR B 1 140 ? 8.25 3.842 2.602 1 90.62 140 THR B CA 1
ATOM 2563 C C . THR B 1 140 ? 8.828 2.75 1.711 1 90.62 140 THR B C 1
ATOM 2565 O O . THR B 1 140 ? 8.641 2.766 0.493 1 90.62 140 THR B O 1
ATOM 2568 N N . ILE B 1 141 ? 9.57 1.872 2.328 1 90.75 141 ILE B N 1
ATOM 2569 C CA . ILE B 1 141 ? 10.125 0.732 1.606 1 90.75 141 ILE B CA 1
ATOM 2570 C C . ILE B 1 141 ? 9.422 -0.549 2.047 1 90.75 141 ILE B C 1
ATOM 2572 O O . ILE B 1 141 ? 9.461 -0.917 3.223 1 90.75 141 ILE B O 1
ATOM 2576 N N . HIS B 1 142 ? 8.852 -1.168 1.101 1 91.06 142 HIS B N 1
ATOM 2577 C CA . HIS B 1 142 ? 8.172 -2.424 1.388 1 91.06 142 HIS B CA 1
ATOM 2578 C C . HIS B 1 142 ? 9.055 -3.621 1.068 1 91.06 142 HIS B C 1
ATOM 2580 O O . HIS B 1 142 ? 9.531 -3.764 -0.061 1 91.06 142 HIS B O 1
ATOM 2586 N N . MET B 1 143 ? 9.266 -4.41 1.987 1 91.38 143 MET B N 1
ATOM 2587 C CA . MET B 1 143 ? 10.023 -5.652 1.84 1 91.38 143 MET B CA 1
ATOM 2588 C C . MET B 1 143 ? 9.523 -6.711 2.814 1 91.38 143 MET B C 1
ATOM 2590 O O . MET B 1 143 ? 8.398 -6.625 3.311 1 91.38 143 MET B O 1
ATOM 2594 N N . THR B 1 144 ? 10.352 -7.848 2.955 1 90.19 144 THR B N 1
ATOM 2595 C CA . THR B 1 144 ? 9.875 -8.953 3.781 1 90.19 144 THR B CA 1
ATOM 2596 C C . THR B 1 144 ? 10.68 -9.039 5.078 1 90.19 144 THR B C 1
ATOM 2598 O O . THR B 1 144 ? 11.914 -8.992 5.055 1 90.19 144 THR B O 1
ATOM 2601 N N . CYS B 1 145 ? 9.961 -9.102 6.129 1 92.38 145 CYS B N 1
ATOM 2602 C CA . CYS B 1 145 ? 10.664 -9.188 7.402 1 92.38 145 CYS B CA 1
ATOM 2603 C C . CYS B 1 145 ? 11.156 -10.602 7.664 1 92.38 145 CYS B C 1
ATOM 2605 O O . CYS B 1 145 ? 10.695 -11.555 7.023 1 92.38 145 CYS B O 1
ATOM 2607 N N . GLY B 1 146 ? 12.086 -10.711 8.648 1 90.06 146 GLY B N 1
ATOM 2608 C CA . GLY B 1 146 ? 12.68 -12.008 8.953 1 90.06 146 GLY B CA 1
ATOM 2609 C C . GLY B 1 146 ? 11.664 -13.055 9.344 1 90.06 146 GLY B C 1
ATOM 2610 O O . GLY B 1 146 ? 11.781 -14.219 8.953 1 90.06 146 GLY B O 1
ATOM 2611 N N . ARG B 1 147 ? 10.664 -12.68 10.039 1 89.31 147 ARG B N 1
ATOM 2612 C CA . ARG B 1 147 ? 9.633 -13.609 10.5 1 89.31 147 ARG B CA 1
ATOM 2613 C C . ARG B 1 147 ? 8.852 -14.188 9.328 1 89.31 147 ARG B C 1
ATOM 2615 O O . ARG B 1 147 ? 8.617 -15.398 9.273 1 89.31 147 ARG B O 1
ATOM 2622 N N . CYS B 1 148 ? 8.508 -13.328 8.445 1 86.69 148 CYS B N 1
ATOM 2623 C CA . CYS B 1 148 ? 7.703 -13.75 7.305 1 86.69 148 CYS B CA 1
ATOM 2624 C C . CYS B 1 148 ? 8.555 -14.5 6.285 1 86.69 148 CYS B C 1
ATOM 2626 O O . CYS B 1 148 ? 8.047 -15.359 5.562 1 86.69 148 CYS B O 1
ATOM 2628 N N . ALA B 1 149 ? 9.773 -14.07 6.176 1 83.44 149 ALA B N 1
ATOM 2629 C CA . ALA B 1 149 ? 10.672 -14.75 5.246 1 83.44 149 ALA B CA 1
ATOM 2630 C C . ALA B 1 149 ? 10.914 -16.188 5.672 1 83.44 149 ALA B C 1
ATOM 2632 O O . ALA B 1 149 ? 11.039 -17.078 4.832 1 83.44 149 ALA B O 1
ATOM 2633 N N . GLY B 1 150 ? 11.266 -16.375 6.938 1 74.25 150 GLY B N 1
ATOM 2634 C CA . GLY B 1 150 ? 11.461 -17.719 7.461 1 74.25 150 GLY B CA 1
ATOM 2635 C C . GLY B 1 150 ? 10.266 -18.625 7.262 1 74.25 150 GLY B C 1
ATOM 2636 O O . GLY B 1 150 ? 10.414 -19.828 7.055 1 74.25 150 GLY B O 1
ATOM 2637 N N . ALA B 1 151 ? 9.219 -18.094 7.324 1 60.66 151 ALA B N 1
ATOM 2638 C CA . ALA B 1 151 ? 8.008 -18.891 7.098 1 60.66 151 ALA B CA 1
ATOM 2639 C C . ALA B 1 151 ? 7.93 -19.359 5.648 1 60.66 151 ALA B C 1
ATOM 2641 O O . ALA B 1 151 ? 7.434 -20.453 5.375 1 60.66 151 ALA B O 1
ATOM 2642 N N . SER B 1 152 ? 8.516 -18.516 4.801 1 55.97 152 SER B N 1
ATOM 2643 C CA . SER B 1 152 ? 8.508 -18.875 3.389 1 55.97 152 SER B CA 1
ATOM 2644 C C . SER B 1 152 ? 9.602 -19.891 3.076 1 55.97 152 SER B C 1
ATOM 2646 O O . SER B 1 152 ? 9.43 -20.75 2.205 1 55.97 152 SER B O 1
ATOM 2648 N N . ASP B 1 153 ? 10.906 -19.672 3.539 1 52.28 153 ASP B N 1
ATOM 2649 C CA . ASP B 1 153 ? 12.039 -20.562 3.283 1 52.28 153 ASP B CA 1
ATOM 2650 C C . ASP B 1 153 ? 11.812 -21.938 3.887 1 52.28 153 ASP B C 1
ATOM 2652 O O . ASP B 1 153 ? 12.289 -22.953 3.355 1 52.28 153 ASP B O 1
ATOM 2656 N N . LYS B 1 154 ? 11.367 -22.078 5.125 1 46.31 154 LYS B N 1
ATOM 2657 C CA . LYS B 1 154 ? 11.273 -23.438 5.672 1 46.31 154 LYS B CA 1
ATOM 2658 C C . LYS B 1 154 ? 10.586 -24.375 4.688 1 46.31 154 LYS B C 1
ATOM 2660 O O . LYS B 1 154 ? 10.883 -25.578 4.656 1 46.31 154 LYS B O 1
ATOM 2665 N N . LYS B 1 155 ? 9.68 -24 4 1 45.31 155 LYS B N 1
ATOM 2666 C CA . LYS B 1 155 ? 9.07 -25.094 3.234 1 45.31 155 LYS B CA 1
ATOM 2667 C C . LYS B 1 155 ? 9.859 -25.375 1.963 1 45.31 155 LYS B C 1
ATOM 2669 O O . LYS B 1 155 ? 9.711 -26.453 1.362 1 45.31 155 LYS B O 1
ATOM 2674 N N . ALA B 1 156 ? 10.68 -24.406 1.481 1 41.84 156 ALA B N 1
ATOM 2675 C CA . ALA B 1 156 ? 11.539 -24.781 0.355 1 41.84 156 ALA B CA 1
ATOM 2676 C C . ALA B 1 156 ? 12.625 -25.75 0.787 1 41.84 156 ALA B C 1
ATOM 2678 O O . ALA B 1 156 ? 12.992 -26.656 0.027 1 41.84 156 ALA B O 1
ATOM 2679 N N . LEU B 1 157 ? 13.219 -25.562 1.966 1 38.16 157 LEU B N 1
ATOM 2680 C CA . LEU B 1 157 ? 14.289 -26.453 2.383 1 38.16 157 LEU B CA 1
ATOM 2681 C C . LEU B 1 157 ? 13.742 -27.859 2.658 1 38.16 157 LEU B C 1
ATOM 2683 O O . LEU B 1 157 ? 14.5 -28.828 2.656 1 38.16 157 LEU B O 1
ATOM 2687 N N . HIS B 1 158 ? 12.523 -27.953 3.057 1 39.53 158 HIS B N 1
ATOM 2688 C CA . HIS B 1 158 ? 12.117 -29.328 3.34 1 39.53 158 HIS B CA 1
ATOM 2689 C C . HIS B 1 158 ? 12.07 -30.172 2.064 1 39.53 158 HIS B C 1
ATOM 2691 O O . HIS B 1 158 ? 12.336 -31.375 2.096 1 39.53 158 HIS B O 1
ATOM 2697 N N . GLU B 1 159 ? 11.742 -29.5 0.932 1 39.41 159 GLU B N 1
ATOM 2698 C CA . GLU B 1 159 ? 11.617 -30.344 -0.246 1 39.41 159 GLU B CA 1
ATOM 2699 C C . GLU B 1 159 ? 12.984 -30.719 -0.809 1 39.41 159 GLU B C 1
ATOM 2701 O O . GLU B 1 159 ? 13.094 -31.656 -1.613 1 39.41 159 GLU B O 1
ATOM 2706 N N . LYS B 1 160 ? 14.07 -29.875 -0.64 1 41.56 160 LYS B N 1
ATOM 2707 C CA . LYS B 1 160 ? 15.359 -30.328 -1.16 1 41.56 160 LYS B CA 1
ATOM 2708 C C . LYS B 1 160 ? 15.82 -31.609 -0.457 1 41.56 160 LYS B C 1
ATOM 2710 O O . LYS B 1 160 ? 16.719 -32.312 -0.942 1 41.56 160 LYS B O 1
ATOM 2715 N N . ASN B 1 161 ? 15.492 -31.656 0.832 1 39.25 161 ASN B N 1
ATOM 2716 C CA . ASN B 1 161 ? 16.094 -32.812 1.498 1 39.25 161 ASN B CA 1
ATOM 2717 C C . ASN B 1 161 ? 15.414 -34.125 1.091 1 39.25 161 ASN B C 1
ATOM 2719 O O . ASN B 1 161 ? 15.789 -35.188 1.558 1 39.25 161 ASN B O 1
ATOM 2723 N N . THR B 1 162 ? 14.148 -33.906 0.604 1 37.66 162 THR B N 1
ATOM 2724 C CA . THR B 1 162 ? 13.531 -35.219 0.408 1 37.66 162 THR B CA 1
ATOM 2725 C C . THR B 1 162 ? 13.883 -35.781 -0.966 1 37.66 162 THR B C 1
ATOM 2727 O O . THR B 1 162 ? 13.055 -35.781 -1.88 1 37.66 162 THR B O 1
ATOM 2730 N N . SER B 1 163 ? 14.883 -35.125 -1.66 1 36.47 163 SER B N 1
ATOM 2731 C CA . SER B 1 163 ? 15.273 -35.875 -2.84 1 36.47 163 SER B CA 1
ATOM 2732 C C . SER B 1 163 ? 15.57 -37.344 -2.488 1 36.47 163 SER B C 1
ATOM 2734 O O . SER B 1 163 ? 16.328 -37.625 -1.562 1 36.47 163 SER B O 1
ATOM 2736 N N . PRO B 1 164 ? 14.586 -38.188 -2.691 1 36.5 164 PRO B N 1
ATOM 2737 C CA . PRO B 1 164 ? 14.867 -39.594 -2.416 1 36.5 164 PRO B CA 1
ATOM 2738 C C . PRO B 1 164 ? 16.25 -40.031 -2.893 1 36.5 164 PRO B C 1
ATOM 2740 O O . PRO B 1 164 ? 16.641 -39.75 -4.031 1 36.5 164 PRO B O 1
ATOM 2743 N N . THR B 1 165 ? 17.281 -39.906 -2.082 1 34.25 165 THR B N 1
ATOM 2744 C CA . THR B 1 165 ? 18.562 -40.562 -2.322 1 34.25 165 THR B CA 1
ATOM 2745 C C . THR B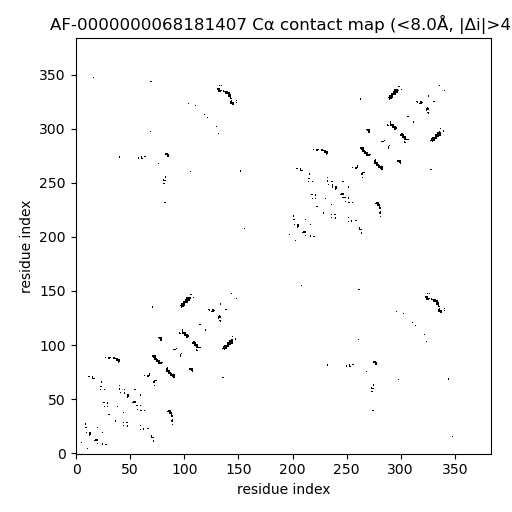 1 165 ? 18.344 -41.938 -2.953 1 34.25 165 THR B C 1
ATOM 2747 O O . THR B 1 165 ? 17.75 -42.812 -2.334 1 34.25 165 THR B O 1
ATOM 2750 N N . LEU B 1 166 ? 17.797 -41.906 -4.223 1 33.88 166 LEU B N 1
ATOM 2751 C CA . LEU B 1 166 ? 17.828 -43.188 -4.918 1 33.88 166 LEU B CA 1
ATOM 2752 C C . LEU B 1 166 ? 19.156 -43.875 -4.715 1 33.88 166 LEU B C 1
ATOM 2754 O O . LEU B 1 166 ? 20.203 -43.406 -5.195 1 33.88 166 LEU B O 1
ATOM 2758 N N . GLN B 1 167 ? 19.422 -44.25 -3.473 1 30.12 167 GLN B N 1
ATOM 2759 C CA . GLN B 1 167 ? 20.516 -45.156 -3.232 1 30.12 167 GLN B CA 1
ATOM 2760 C C . GLN B 1 167 ? 20.5 -46.312 -4.254 1 30.12 167 GLN B C 1
ATOM 2762 O O . GLN B 1 167 ? 19.641 -47.188 -4.207 1 30.12 167 GLN B O 1
ATOM 2767 N N . HIS B 1 168 ? 20.5 -45.906 -5.562 1 31.38 168 HIS B N 1
ATOM 2768 C CA . HIS B 1 168 ? 20.719 -46.969 -6.551 1 31.38 168 HIS B CA 1
ATOM 2769 C C . HIS B 1 168 ? 21.906 -47.844 -6.156 1 31.38 168 HIS B C 1
ATOM 2771 O O . HIS B 1 168 ? 23.031 -47.375 -6.031 1 31.38 168 HIS B O 1
ATOM 2777 N N . SER B 1 169 ? 21.641 -48.719 -5.207 1 31.77 169 SER B N 1
ATOM 2778 C CA . SER B 1 169 ? 22.562 -49.812 -4.949 1 31.77 169 SER B CA 1
ATOM 2779 C C . SER B 1 169 ? 23.047 -50.469 -6.25 1 31.77 169 SER B C 1
ATOM 2781 O O . SER B 1 169 ? 22.266 -51.094 -6.969 1 31.77 169 SER B O 1
ATOM 2783 N N . MET B 1 170 ? 23.812 -49.656 -7.012 1 31.81 170 MET B N 1
ATOM 2784 C CA . MET B 1 170 ? 24.438 -50.156 -8.242 1 31.81 170 MET B CA 1
ATOM 2785 C C . MET B 1 170 ? 25.047 -51.531 -8.039 1 31.81 170 MET B C 1
ATOM 2787 O O . MET B 1 170 ? 25.891 -51.719 -7.16 1 31.81 170 MET B O 1
ATOM 2791 N N . PRO B 1 171 ? 24.25 -52.562 -8.234 1 34.72 171 PRO B N 1
ATOM 2792 C CA . PRO B 1 171 ? 24.828 -53.906 -8.094 1 34.72 171 PRO B CA 1
ATOM 2793 C C . PRO B 1 171 ? 26.188 -54.031 -8.797 1 34.72 171 PRO B C 1
ATOM 2795 O O . PRO B 1 171 ? 26.406 -53.406 -9.844 1 34.72 171 PRO B O 1
ATOM 2798 N N . LEU B 1 172 ? 27.266 -54.094 -8.031 1 35.66 172 LEU B N 1
ATOM 2799 C CA . LEU B 1 172 ? 28.656 -54.281 -8.438 1 35.66 172 LEU B CA 1
ATOM 2800 C C . LEU B 1 172 ? 28.75 -55.281 -9.586 1 35.66 172 LEU B C 1
ATOM 2802 O O . LEU B 1 172 ? 28.484 -56.469 -9.406 1 35.66 172 LEU B O 1
ATOM 2806 N N . LEU B 1 173 ? 28.156 -54.938 -10.773 1 33.31 173 LEU B N 1
ATOM 2807 C CA . LEU B 1 173 ? 28.203 -55.875 -11.891 1 33.31 173 LEU B CA 1
ATOM 2808 C C . LEU B 1 173 ? 29.625 -56.375 -12.125 1 33.31 173 LEU B C 1
ATOM 2810 O O . LEU B 1 173 ? 30.594 -55.594 -12 1 33.31 173 LEU B O 1
ATOM 2814 N N . PRO B 1 174 ? 29.797 -57.688 -12.133 1 36.06 174 PRO B N 1
ATOM 2815 C CA . PRO B 1 174 ? 31.109 -58.312 -12.242 1 36.06 174 PRO B CA 1
ATOM 2816 C C . PRO B 1 174 ? 31.906 -57.844 -13.453 1 36.06 174 PRO B C 1
ATOM 2818 O O . PRO B 1 174 ? 31.312 -57.375 -14.438 1 36.06 174 PRO B O 1
ATOM 2821 N N . ALA B 1 175 ? 33.125 -57.344 -13.297 1 33.88 175 ALA B N 1
ATOM 2822 C CA . ALA B 1 175 ? 34.156 -56.75 -14.148 1 33.88 175 ALA B CA 1
ATOM 2823 C C . ALA B 1 175 ? 34.344 -57.562 -15.43 1 33.88 175 ALA B C 1
ATOM 2825 O O . ALA B 1 175 ? 34.938 -58.625 -15.414 1 33.88 175 ALA B O 1
ATOM 2826 N N . ARG B 1 176 ? 33.094 -57.781 -16.172 1 28.45 176 ARG B N 1
ATOM 2827 C CA . ARG B 1 176 ? 33.406 -58.688 -17.266 1 28.45 176 ARG B CA 1
ATOM 2828 C C . ARG B 1 176 ? 34.5 -58.125 -18.172 1 28.45 176 ARG B C 1
ATOM 2830 O O . ARG B 1 176 ? 34.531 -56.938 -18.422 1 28.45 176 ARG B O 1
ATOM 2837 N N . ARG B 1 177 ? 35.562 -58.844 -18.453 1 28.78 177 ARG B N 1
ATOM 2838 C CA . ARG B 1 177 ? 36.812 -58.781 -19.172 1 28.78 177 ARG B CA 1
ATOM 2839 C C . ARG B 1 177 ? 36.562 -58.5 -20.656 1 28.78 177 ARG B C 1
ATOM 2841 O O . ARG B 1 177 ? 36 -59.312 -21.375 1 28.78 177 ARG B O 1
ATOM 2848 N N . ARG B 1 178 ? 36.062 -57.219 -20.984 1 27.3 178 ARG B N 1
ATOM 2849 C CA . ARG B 1 178 ? 35.75 -56.812 -22.359 1 27.3 178 ARG B CA 1
ATOM 2850 C C . ARG B 1 178 ? 36.938 -57.094 -23.266 1 27.3 178 ARG B C 1
ATOM 2852 O O . ARG B 1 178 ? 38.062 -56.594 -23.047 1 27.3 178 ARG B O 1
ATOM 2859 N N . LYS B 1 179 ? 36.938 -58.25 -23.906 1 26.72 179 LYS B N 1
ATOM 2860 C CA . LYS B 1 179 ? 37.844 -58.719 -24.938 1 26.72 179 LYS B CA 1
ATOM 2861 C C . LYS B 1 179 ? 37.906 -57.75 -26.125 1 26.72 179 LYS B C 1
ATOM 2863 O O . LYS B 1 179 ? 36.875 -57.25 -26.547 1 26.72 179 LYS B O 1
ATOM 2868 N N . ASN B 1 180 ? 39 -57.094 -26.453 1 23.36 180 ASN B N 1
ATOM 2869 C CA . ASN B 1 180 ? 39.594 -56.125 -27.344 1 23.36 180 ASN B CA 1
ATOM 2870 C C . ASN B 1 180 ? 39.312 -56.438 -28.812 1 23.36 180 ASN B C 1
ATOM 2872 O O . ASN B 1 180 ? 39.875 -55.812 -29.703 1 23.36 180 ASN B O 1
ATOM 2876 N N . LYS B 1 181 ? 38.219 -57.156 -29.25 1 25.27 181 LYS B N 1
ATOM 2877 C CA . LYS B 1 181 ? 38.5 -57.625 -30.609 1 25.27 181 LYS B CA 1
ATOM 2878 C C . LYS B 1 181 ? 38.406 -56.469 -31.594 1 25.27 181 LYS B C 1
ATOM 2880 O O . LYS B 1 181 ? 37.375 -55.844 -31.734 1 25.27 181 LYS B O 1
ATOM 2885 N N . ALA B 1 182 ? 39.469 -55.875 -32.125 1 26.59 182 ALA B N 1
ATOM 2886 C CA . ALA B 1 182 ? 39.969 -54.844 -33.031 1 26.59 182 ALA B CA 1
ATOM 2887 C C . ALA B 1 182 ? 39.469 -55.094 -34.438 1 26.59 182 ALA B C 1
ATOM 2889 O O . ALA B 1 182 ? 39.844 -54.375 -35.375 1 26.59 182 ALA B O 1
ATOM 2890 N N . SER B 1 183 ? 38.281 -55.781 -34.75 1 23.38 183 SER B N 1
ATOM 2891 C CA . SER B 1 183 ? 38.406 -56.156 -36.156 1 23.38 183 SER B CA 1
ATOM 2892 C C . SER B 1 183 ? 38.312 -54.938 -37.062 1 23.38 183 SER B C 1
ATOM 2894 O O . SER B 1 183 ? 37.688 -53.938 -36.75 1 23.38 183 SER B O 1
ATOM 2896 N N . ASP B 1 184 ? 38.906 -54.969 -38.344 1 23.3 184 ASP B N 1
ATOM 2897 C CA . ASP B 1 184 ? 39.625 -54.375 -39.469 1 23.3 184 ASP B CA 1
ATOM 2898 C C . ASP B 1 184 ? 38.656 -53.875 -40.531 1 23.3 184 ASP B C 1
ATOM 2900 O O . ASP B 1 184 ? 39.062 -53.312 -41.562 1 23.3 184 ASP B O 1
ATOM 2904 N N . VAL B 1 185 ? 37.25 -53.875 -40.438 1 24.88 185 VAL B N 1
ATOM 2905 C CA . VAL B 1 185 ? 36.688 -53.969 -41.781 1 24.88 185 VAL B CA 1
ATOM 2906 C C . VAL B 1 185 ? 36.812 -52.656 -42.5 1 24.88 185 VAL B C 1
ATOM 2908 O O . VAL B 1 185 ? 36.781 -51.594 -41.875 1 24.88 185 VAL B O 1
ATOM 2911 N N . THR B 1 186 ? 37 -52.625 -43.844 1 22.77 186 THR B N 1
ATOM 2912 C CA . THR B 1 186 ? 37.562 -52.062 -45.094 1 22.77 186 THR B CA 1
ATOM 2913 C C . THR B 1 186 ? 36.562 -51.125 -45.75 1 22.77 186 THR B C 1
ATOM 2915 O O . THR B 1 186 ? 36.781 -50.688 -46.875 1 22.77 186 THR B O 1
ATOM 2918 N N . TRP B 1 187 ? 35.594 -50.406 -45.094 1 24.98 187 TRP B N 1
ATOM 2919 C CA . TRP B 1 187 ? 34.625 -49.875 -46.031 1 24.98 187 TRP B CA 1
ATOM 2920 C C . TRP B 1 187 ? 35.25 -48.875 -47 1 24.98 187 TRP B C 1
ATOM 2922 O O . TRP B 1 187 ? 36 -48 -46.562 1 24.98 187 TRP B O 1
ATOM 2932 N N . PRO B 1 188 ? 35.125 -49.094 -48.281 1 25.45 188 PRO B N 1
ATOM 2933 C CA . PRO B 1 188 ? 35.688 -48.375 -49.406 1 25.45 188 PRO B CA 1
ATOM 2934 C C . PRO B 1 188 ? 35.219 -46.938 -49.5 1 25.45 188 PRO B C 1
ATOM 2936 O O . PRO B 1 188 ? 34.125 -46.594 -49.031 1 25.45 188 PRO B O 1
ATOM 2939 N N . ILE B 1 189 ? 36.062 -46 -49.719 1 22.53 189 ILE B N 1
ATOM 2940 C CA . ILE B 1 189 ? 36.219 -44.531 -49.75 1 22.53 189 ILE B CA 1
ATOM 2941 C C . ILE B 1 189 ? 35.531 -43.938 -50.969 1 22.53 189 ILE B C 1
ATOM 2943 O O . ILE B 1 189 ? 35.656 -42.75 -51.25 1 22.53 18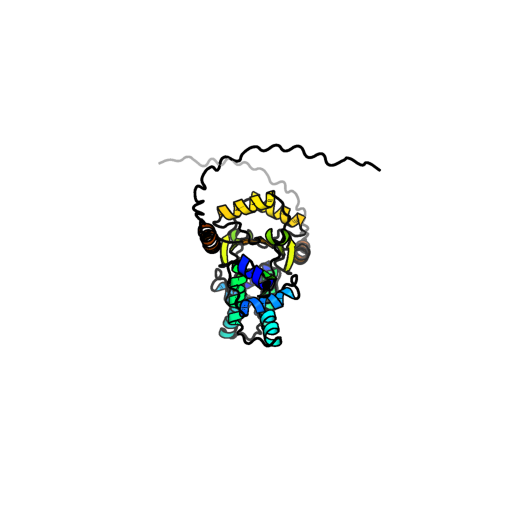9 ILE B O 1
ATOM 2947 N N . GLU B 1 190 ? 34.469 -44.656 -51.656 1 23.03 190 GLU B N 1
ATOM 2948 C CA . GLU B 1 190 ? 34.438 -44.094 -53 1 23.03 190 GLU B CA 1
ATOM 2949 C C . GLU B 1 190 ? 33.938 -42.625 -52.969 1 23.03 190 GLU B C 1
ATOM 2951 O O . GLU B 1 190 ? 32.938 -42.344 -52.312 1 23.03 190 GLU B O 1
ATOM 2956 N N . CYS B 1 191 ? 34.844 -41.625 -53.156 1 24.17 191 CYS B N 1
ATOM 2957 C CA . CYS B 1 191 ? 34.938 -40.188 -53.375 1 24.17 191 CYS B CA 1
ATOM 2958 C C . CYS B 1 191 ? 34.031 -39.75 -54.531 1 24.17 191 CYS B C 1
ATOM 2960 O O . CYS B 1 191 ? 33.781 -38.562 -54.688 1 24.17 191 CYS B O 1
ATOM 2962 N N . GLU B 1 192 ? 33.188 -40.594 -55.438 1 23.09 192 GLU B N 1
ATOM 2963 C CA . GLU B 1 192 ? 32.906 -39.844 -56.656 1 23.09 192 GLU B CA 1
ATOM 2964 C C . GLU B 1 192 ? 31.828 -38.781 -56.406 1 23.09 192 GLU B C 1
ATOM 2966 O O . GLU B 1 192 ? 30.875 -39.031 -55.688 1 23.09 192 GLU B O 1
#

pLDDT: mean 73.61, std 24.31, range [19.27, 97.69]

Solvent-accessible surface area (backbone atoms only — not comparable to full-atom values): 22387 Å² total; per-residue (Å²): 128,74,80,75,70,60,55,74,59,44,52,54,29,50,76,49,72,39,78,79,40,71,67,56,46,54,52,44,52,61,37,59,76,46,46,85,44,75,42,38,63,67,55,51,47,51,54,40,44,73,72,68,48,89,75,54,69,63,56,51,31,49,46,49,50,52,37,37,74,52,53,53,29,40,77,46,74,34,62,47,80,76,56,23,40,37,27,34,28,51,48,56,93,47,69,63,58,37,57,12,31,39,29,19,69,76,81,42,56,70,44,71,42,74,85,44,65,65,58,50,52,52,50,41,51,53,22,55,77,70,53,27,41,81,59,81,59,42,37,37,36,33,36,38,28,46,73,61,43,51,65,56,48,56,61,56,58,55,57,66,68,59,52,73,75,72,73,68,77,68,72,81,71,78,85,74,81,80,78,79,84,72,82,74,86,69,85,77,84,86,76,141,130,74,78,76,71,60,55,74,60,43,51,52,28,51,75,49,74,39,79,80,39,70,66,55,47,52,52,44,52,62,37,59,76,45,45,85,45,74,41,38,64,68,55,51,46,51,53,41,44,73,72,66,51,88,74,52,67,63,55,52,29,50,48,49,50,52,37,36,73,51,53,53,28,39,76,47,73,36,64,46,78,75,56,22,40,38,28,35,26,50,48,55,93,45,69,62,58,38,56,14,31,40,28,19,69,75,81,42,57,70,44,72,43,75,85,45,66,65,58,51,51,50,51,40,51,54,22,54,78,68,55,26,41,81,59,79,60,42,36,37,36,32,37,39,31,47,72,62,43,50,65,56,47,55,60,56,56,55,57,66,68,60,53,75,75,74,72,69,75,68,72,81,68,76,84,71,80,80,76,75,82,72,82,76,86,73,84,78,74,85,78,126

Nearest PDB structures (foldseek):
  2w57-assembly1_B  TM=6.021E-01  e=9.921E-12  Vibrio cholerae
  6h1c-assembly1_B-2  TM=6.843E-01  e=1.108E-10  Pseudomonas aeruginosa PAO1
  5nhk-assembly1_B  TM=6.436E-01  e=6.666E-11  Francisella tularensis
  2fu4-assembly1_A  TM=9.126E-01  e=4.467E-06  Escherichia coli BL21
  5l0p-assembly1_A-2  TM=8.794E-01  e=7.424E-06  Homo sapiens

Sequence (384 aa):
MGSRAGHPCSLKLQAAGLRSTSTRLSILKVLEADSQRWIEGEAIFRELIARGTTISLATVYRALKDLDHRGVLLREWRVGASGGKAVYRLSSHDLQDRKGAIVCRQCGASVPMDDSVLLHEHLRQLASRHGFVLTEQPVTIHMTCGRCAGASDKKALHEKNTSPTLQHSMPLLPARRRKNKASDVTWPIECEMGSRAGHPCSLKLQAAGLRSTSTRLSILKVLEADSQRWIEGEAIFRELIARGTTISLATVYRALKDLDHRGVLLREWRVGASGGKAVYRLSSHDLQDRKGAIVCRQCGASVPMDDSVLLHEHLRQLASRHGFVLTEQPVTIHMTCGRCAGASDKKALHEKNTSPTLQHSMPLLPARRRKNKASDVTWPIECE

Foldseek 3Di:
DPPVVDDPQCVLQVVLVHDDDPLSSLLVVLQVVPQPDWAALVRSVVVCVVVVHDDDSVVSVVSVVVCCVSQQK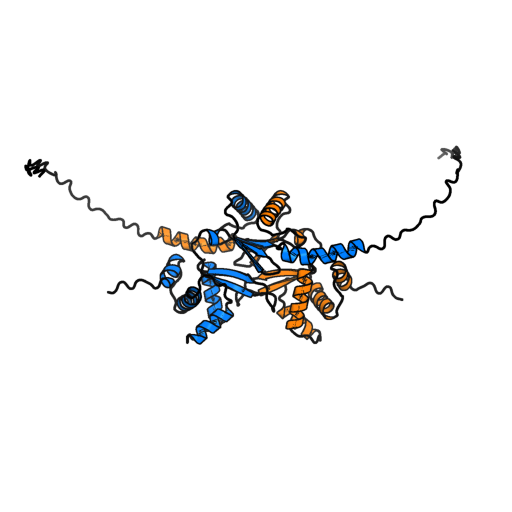DWDWAQDPVRIGIIIGGHDPDPQQQAEWEAEPPHGDIDTDDPDPVVVVVVQVVQVVVVHHRDSHYDYHYHHDPVRVVVVVVVVVVVVVPPPCCVPPVPPPDPPPDDPPPDDDPPDPDDD/DPPPVDDPQCVLCVVLVHDDDPLSSLLVVLQVVPQPDWAALVRSVVVCVVVVHDDDSVVSVVSVVVCCVSQQKDWDWAQDPVRIGIIIGGDDPDPQQQAEWEAEPPHGDIDTDDPDPVVVVVVQVVQVVPVHHRDSHYDYHYHHDPVRVVVVVVVVVVVVVPPPPCVVPVPPPPPPPPDPPPDDDDPDPPPD

Organism: Nitrosomonas europaea (strain ATCC 19718 / CIP 103999 / KCTC 2705 / NBRC 14298) (NCBI:txid228410)

Secondary structure (DSSP, 8-state):
-------HHHHHHHHTT----HHHHHHHHHHHTTTT--EEHHHHHHHHHHTT----HHHHHHHHHHHHHTTSEEEEEE--TTS-EEEEEEPP-SHHHHH-EEEETTT--EEEPP--HHHHHHHHHHHHHTTEE--SSPPEEEEEEHHHHHHHHHHHHHHHTTS-----------------------------/-------HHHHHHHHTT----HHHHHHHHHHHTTTT--EEHHHHHHHHHHTT----HHHHHHHHHHHHHTTSEEEEEE--TTS-EEEEEEPP-SHHHHHEEEEETTT--EEEPP--HHHHHHHHHHHHHTTEE--SSPEEEEEEEHHHHHHHHHHHHHHHS-S-----------------------------

InterPro domains:
  IPR002481 Ferric-uptake regulator [PF01475] (16-140)
  IPR002481 Ferric-uptake regulator [PTHR33202] (12-155)
  IPR036388 Winged helix-like DNA-binding domain superfamily [G3DSA:1.10.10.10] (10-91)
  IPR036390 Winged helix DNA-binding domain superfamily [SSF46785] (13-146)
  IPR043135 Ferric-uptake regulator, C-terminal domain [G3DSA:3.30.1490.190] (94-151)

Radius of gyration: 32.75 Å; Cα contacts (8 Å, |Δi|>4): 475; chains: 2; bounding box: 64×121×115 Å